Protein AF-A0A940ZEB7-F1 (afdb_monomer)

Nearest PDB structures (foldseek):
  6ais-assembly1_O  TM=2.268E-01  e=2.638E-02  Borreliella burgdorferi
  6ics-assembly1_O  TM=2.285E-01  e=4.181E-02  Borreliella burgdorferi
  6kwu-assembly1_O  TM=2.062E-01  e=1.911E-02  Borreliella burgdorferi B31
  6j48-assembly1_O  TM=2.256E-01  e=5.027E-02  Borreliella burgdorferi B31
  2oy8-assembly1_A  TM=2.182E-01  e=1.051E-01  Borreliella burgdorferi

Foldseek 3Di:
DDQWDQDADPVDPPQRFQWIDHPQWTWTADSVRDIWIDGPPAWTWDAPPPQFRIKIHHNPPQWIWTHHPQKIKIDGNPPAWIFIDTPQKTWIGGPPAKIWIDHPQAKTWIAGRPPAWIWMWGNSVDPWIWTWTGGPPAWTWIDTPFKTWIDGSPPAWIWIAGRVFGKIKTHHGPPQFIWMDGDQWIWGHHPPAKIWIGDDQWIWMAGRPPQWIKIWHDDPQKIWIWIDGHPQWIWIKIAGNVVRFIWIWTDDPQAKTWTQGRLRKIKIFGGNHDSDDDPVCCVPPRLVVTQWIWIAGSQGWIWIAGRSNCWIWTDHPFKTWTDNHQAWIWIDGPFKTWIDGNNFQWIWMGGNFKIWIGHPNDPDTDMDTDDPPPDPDPPDDDDPDPDDDD

Sequence (390 aa):
MPLYSTRRDLTKPEMEKKERTFFLAIWGETDQGEKYGGVFPFYGHLKKRFGKDEMSFVLWPLYSRSREGENQTTTLLWPIFSLTSGGGKEGWKVWPLAGHETKENDYDKTFYLWPIFHFEKRYLYTDDPTTIRMVIPFYVSMTSSRREHKGVLWPFFTYTHDEDDPYTQWDVPWPFVQWAKGKDKSILRVFPFYGRKYWEGRDQGYILWPIYSYTRYGDNDHRKEDNRYLIFSKDETDEWKNRDQKERRLRVWPLFYYRAEKEGSVYAYWPCLIPFDYDGFERNWVPLLSLYEYRRNPQGASESKFLWGFYTRRQSSRRELYELSFLMTYYKAEEVSYFGLLKGLFEYRTGKEQCALRFLYSPWPIQWDCADEGKEAVAEPVKIMVHNDP

Radius of gyration: 35.35 Å; Cα contacts (8 Å, |Δi|>4): 928; chains: 1; bounding box: 72×66×96 Å

Secondary structure (DSSP, 8-state):
--SEE----TT-TT-----EEETTEEEEE-TTS-EEEEETTTEEEEEEETTEEEEEEETTTTEEEEEETTEEEEEETTTTEEEEEETTEEEEEETTTEEEEEETTTEEEEEETTTTEEEEEE-TTSSSPEEEEEETTTEEEEE-SSEEEEEETTTTEEEEEETTTTEEEEESSTTTEEEEEESSEEEEEETTTEEEEEETTEEEEEETTTTEEEEEEE-SSEEEEEEEETTTEEEEEEEEGGGTEEEEEEEETTTEEEEE-TTS-EEEEE--------HHHHHHHHHHH-SEEEEE-TTS-EEEEETTTTEEEEE-SSEEEEEETTTEEEEEETTEEEEEETTTTEEEEE-SSEEEEEETT-SS-EEEEPPP-------PPP--------

pLDDT: mean 87.86, std 16.12, range [31.42, 98.06]

Mean predicted aligned error: 11.72 Å

Structure (mmCIF, N/CA/C/O backbone):
data_AF-A0A940ZEB7-F1
#
_entry.id   AF-A0A940ZEB7-F1
#
loop_
_atom_site.group_PDB
_atom_site.id
_atom_site.type_symbol
_atom_site.label_atom_id
_atom_site.label_alt_id
_atom_site.label_comp_id
_atom_site.label_asym_id
_atom_site.label_entity_id
_atom_site.label_seq_id
_atom_site.pdbx_PDB_ins_code
_atom_site.Cartn_x
_atom_site.Cartn_y
_atom_site.Cartn_z
_atom_site.occupancy
_atom_site.B_iso_or_equiv
_atom_site.auth_seq_id
_atom_site.auth_comp_id
_atom_site.auth_asym_id
_atom_site.auth_atom_id
_atom_site.pdbx_PDB_model_num
ATOM 1 N N . MET A 1 1 ? 3.546 23.445 -5.724 1.00 37.59 1 MET A N 1
ATOM 2 C CA . MET A 1 1 ? 4.855 23.813 -5.139 1.00 37.59 1 MET A CA 1
ATOM 3 C C . MET A 1 1 ? 4.589 24.675 -3.915 1.00 37.59 1 MET A C 1
ATOM 5 O O . MET A 1 1 ? 3.782 25.587 -4.045 1.00 37.59 1 MET A O 1
ATOM 9 N N . PRO A 1 2 ? 5.168 24.384 -2.740 1.00 35.59 2 PRO A N 1
ATOM 10 C CA . PRO A 1 2 ? 5.062 25.288 -1.594 1.00 35.59 2 PRO A CA 1
ATOM 11 C C . PRO A 1 2 ? 5.758 26.629 -1.904 1.00 35.59 2 PRO A C 1
ATOM 13 O O . PRO A 1 2 ? 6.758 26.645 -2.619 1.00 35.59 2 PRO A O 1
ATOM 16 N N . LEU A 1 3 ? 5.228 27.742 -1.378 1.00 44.81 3 LEU A N 1
ATOM 17 C CA . LEU A 1 3 ? 5.751 29.109 -1.590 1.00 44.81 3 LEU A CA 1
ATOM 18 C C . LEU A 1 3 ? 7.188 29.306 -1.076 1.00 44.81 3 LEU A C 1
ATOM 20 O O . LEU A 1 3 ? 7.912 30.179 -1.551 1.00 44.81 3 LEU A O 1
ATOM 24 N N . TYR A 1 4 ? 7.597 28.480 -0.121 1.00 38.81 4 TYR A N 1
ATOM 25 C CA . TYR A 1 4 ? 8.934 28.432 0.437 1.00 38.81 4 TYR A CA 1
ATOM 26 C C . TYR A 1 4 ? 9.173 27.006 0.926 1.00 38.81 4 TYR A C 1
ATOM 28 O O . TYR A 1 4 ? 8.332 26.440 1.627 1.00 38.81 4 TYR A O 1
ATOM 36 N N . SER A 1 5 ? 10.293 26.403 0.541 1.00 46.09 5 SER A N 1
ATOM 37 C CA . SER A 1 5 ? 10.702 25.107 1.080 1.00 46.09 5 SER A CA 1
ATOM 38 C C . SER A 1 5 ? 12.172 25.129 1.438 1.00 46.09 5 SER A C 1
ATOM 40 O O . SER A 1 5 ? 13.011 25.455 0.594 1.00 46.09 5 SER A O 1
ATOM 42 N N . THR A 1 6 ? 12.464 24.714 2.662 1.00 47.69 6 THR A N 1
ATOM 43 C CA . THR A 1 6 ? 13.801 24.367 3.128 1.00 47.69 6 THR A CA 1
ATOM 44 C C . THR A 1 6 ? 13.844 22.861 3.341 1.00 47.69 6 THR A C 1
ATOM 46 O O . THR A 1 6 ? 12.987 22.293 4.018 1.00 47.69 6 THR A O 1
ATOM 49 N N . ARG A 1 7 ? 14.816 22.183 2.729 1.00 49.44 7 ARG A N 1
ATOM 50 C CA . ARG A 1 7 ? 15.033 20.752 2.950 1.00 49.44 7 ARG A CA 1
ATOM 51 C C . ARG A 1 7 ? 16.131 20.607 3.997 1.00 49.44 7 ARG A C 1
ATOM 53 O O . ARG A 1 7 ? 17.293 20.851 3.702 1.00 49.44 7 ARG A O 1
ATOM 60 N N . ARG A 1 8 ? 15.755 20.249 5.227 1.00 44.78 8 ARG A N 1
ATOM 61 C CA . ARG A 1 8 ? 16.706 19.832 6.266 1.00 44.78 8 ARG A CA 1
ATOM 62 C C . ARG A 1 8 ? 16.770 18.313 6.288 1.00 44.78 8 ARG A C 1
ATOM 64 O O . ARG A 1 8 ? 15.735 17.659 6.388 1.00 44.78 8 ARG A O 1
ATOM 71 N N . ASP A 1 9 ? 17.975 17.771 6.176 1.00 44.62 9 ASP A N 1
ATOM 72 C CA . ASP A 1 9 ? 18.215 16.347 6.371 1.00 44.62 9 ASP A CA 1
ATOM 73 C C . ASP A 1 9 ? 18.317 16.075 7.878 1.00 44.62 9 ASP A C 1
ATOM 75 O O . ASP A 1 9 ? 19.251 16.518 8.541 1.00 44.62 9 ASP A O 1
ATOM 79 N N . LEU A 1 10 ? 17.310 15.406 8.444 1.00 44.94 10 LEU A N 1
ATOM 80 C CA . LEU A 1 10 ? 17.213 15.155 9.888 1.00 44.94 10 LEU A CA 1
ATOM 81 C C . LEU A 1 10 ? 18.158 14.038 10.366 1.00 44.94 10 LEU A C 1
ATOM 83 O O . LEU A 1 10 ? 18.280 13.826 11.568 1.00 44.94 10 LEU A O 1
ATOM 87 N N . THR A 1 11 ? 18.823 13.323 9.449 1.00 46.34 11 THR A N 1
ATOM 88 C CA . THR A 1 11 ? 19.727 12.208 9.787 1.00 46.34 11 THR A CA 1
ATOM 89 C C . THR A 1 11 ? 21.184 12.625 9.993 1.00 46.34 11 THR A C 1
ATOM 91 O O . THR A 1 11 ? 21.963 11.855 10.551 1.00 46.34 11 THR A O 1
ATOM 94 N N . LYS A 1 12 ? 21.562 13.846 9.593 1.00 44.53 12 LYS A N 1
ATOM 95 C CA . LYS A 1 12 ? 22.913 14.398 9.775 1.00 44.53 12 LYS A CA 1
ATOM 96 C C . LYS A 1 12 ? 22.834 15.833 10.310 1.00 44.53 12 LYS A C 1
ATOM 98 O O . LYS A 1 12 ? 22.824 16.767 9.510 1.00 44.53 12 LYS A O 1
ATOM 103 N N . PRO A 1 13 ? 22.796 16.037 11.640 1.00 45.41 13 PRO A N 1
ATOM 104 C CA . PRO A 1 13 ? 22.640 17.369 12.232 1.00 45.41 13 PRO A CA 1
ATOM 105 C C . PRO A 1 13 ? 23.786 18.341 11.895 1.00 45.41 13 PRO A C 1
ATOM 107 O O . PRO A 1 13 ? 23.587 19.549 11.973 1.00 45.41 13 PRO A O 1
ATOM 110 N N . GLU A 1 14 ? 24.954 17.840 11.476 1.00 43.00 14 GLU A N 1
ATOM 111 C CA . GLU A 1 14 ? 26.122 18.662 11.116 1.00 43.00 14 GLU A CA 1
ATOM 112 C C . GLU A 1 14 ? 26.172 19.098 9.639 1.00 43.00 14 GLU A C 1
ATOM 114 O O . GLU A 1 14 ? 26.922 20.010 9.300 1.00 43.00 14 GLU A O 1
ATOM 119 N N . MET A 1 15 ? 25.360 18.512 8.747 1.00 44.66 15 MET A N 1
ATOM 120 C CA . MET A 1 15 ? 25.279 18.930 7.339 1.00 44.66 15 MET A CA 1
ATOM 121 C C . MET A 1 15 ? 23.963 19.660 7.082 1.00 44.66 15 MET A C 1
ATOM 123 O O . MET A 1 15 ? 23.007 19.114 6.528 1.00 44.66 15 MET A O 1
ATOM 127 N N . GLU A 1 16 ? 23.899 20.925 7.493 1.00 45.38 16 GLU A N 1
ATOM 128 C CA . GLU A 1 16 ? 22.765 21.781 7.160 1.00 45.38 16 GLU A CA 1
ATOM 129 C C . GLU A 1 16 ? 22.778 22.084 5.649 1.00 45.38 16 GLU A C 1
ATOM 131 O O . GLU A 1 16 ? 23.424 23.027 5.193 1.00 45.38 16 GLU A O 1
ATOM 136 N N . LYS A 1 17 ? 22.053 21.291 4.847 1.00 53.91 17 LYS A N 1
ATOM 137 C CA . LYS A 1 17 ? 21.787 21.623 3.439 1.00 53.91 17 LYS A CA 1
ATOM 138 C C . LYS A 1 17 ? 21.017 22.939 3.376 1.00 53.91 17 LYS A C 1
ATOM 140 O O . LYS A 1 17 ? 19.816 22.998 3.644 1.00 53.91 17 LYS A O 1
ATOM 145 N N . LYS A 1 18 ? 21.709 24.024 3.024 1.00 61.72 18 LYS A N 1
ATOM 146 C CA . LYS A 1 18 ? 21.129 25.367 2.866 1.00 61.72 18 LYS A CA 1
ATOM 147 C C . LYS A 1 18 ? 20.412 25.481 1.526 1.00 61.72 18 LYS A C 1
ATOM 149 O O . LYS A 1 18 ? 20.761 26.301 0.687 1.00 61.72 18 LYS A O 1
ATOM 154 N N . GLU A 1 19 ? 19.401 24.650 1.317 1.00 67.94 19 GLU A N 1
ATOM 155 C CA . GLU A 1 19 ? 18.540 24.724 0.142 1.00 67.94 19 GLU A CA 1
ATOM 156 C C . GLU A 1 19 ? 17.410 25.716 0.404 1.00 67.94 19 GLU A C 1
ATOM 158 O O . GLU A 1 19 ? 16.629 25.551 1.347 1.00 67.94 19 GLU A O 1
ATOM 163 N N . ARG A 1 20 ? 17.304 26.751 -0.432 1.00 75.94 20 ARG A N 1
ATOM 164 C CA . ARG A 1 20 ? 16.206 27.714 -0.369 1.00 75.94 20 ARG A CA 1
ATOM 165 C C . ARG A 1 20 ? 15.617 27.880 -1.758 1.00 75.94 20 ARG A C 1
ATOM 167 O O . ARG A 1 20 ? 16.301 28.194 -2.728 1.00 75.94 20 ARG A O 1
ATOM 174 N N . THR A 1 21 ? 14.323 27.619 -1.860 1.00 73.50 21 THR A N 1
ATOM 175 C CA . THR A 1 21 ? 13.543 27.946 -3.053 1.00 73.50 21 THR A CA 1
ATOM 176 C C . THR A 1 21 ? 12.490 28.955 -2.633 1.00 73.50 21 THR A C 1
ATOM 178 O O . THR A 1 21 ? 11.729 28.694 -1.700 1.00 73.50 21 THR A O 1
ATOM 181 N N . PHE A 1 22 ? 12.469 30.102 -3.301 1.00 76.44 22 PHE A N 1
ATOM 182 C CA . PHE A 1 22 ? 11.430 31.109 -3.151 1.00 76.44 22 PHE A CA 1
ATOM 183 C C . PHE A 1 22 ? 10.878 31.415 -4.537 1.00 76.44 22 PHE A C 1
ATOM 185 O O . PHE A 1 22 ? 11.563 31.996 -5.380 1.00 76.44 22 PHE A O 1
ATOM 192 N N . PHE A 1 23 ? 9.640 30.989 -4.781 1.00 82.38 23 PHE A N 1
ATOM 193 C CA . PHE A 1 23 ? 9.015 31.079 -6.098 1.00 82.38 23 PHE A CA 1
ATOM 194 C C . PHE A 1 23 ? 9.884 30.418 -7.193 1.00 82.38 23 PHE A C 1
ATOM 196 O O . PHE A 1 23 ? 10.224 29.240 -7.083 1.00 82.38 23 PHE A O 1
ATOM 203 N N . LEU A 1 24 ? 10.247 31.164 -8.240 1.00 85.44 24 LEU A N 1
ATOM 204 C CA . LEU A 1 24 ? 11.110 30.717 -9.337 1.00 85.44 24 LEU A CA 1
ATOM 205 C C . LEU A 1 24 ? 12.607 30.944 -9.068 1.00 85.44 24 LEU A C 1
ATOM 207 O O . LEU A 1 24 ? 13.443 30.501 -9.856 1.00 85.44 24 LEU A O 1
ATOM 211 N N . ALA A 1 25 ? 12.949 31.620 -7.968 1.00 87.94 25 ALA A N 1
ATOM 212 C CA . ALA A 1 25 ? 14.322 31.815 -7.541 1.00 87.94 25 ALA A CA 1
ATOM 213 C C . ALA A 1 25 ? 14.777 30.632 -6.678 1.00 87.94 25 ALA A C 1
ATOM 215 O O . ALA A 1 25 ? 14.143 30.244 -5.693 1.00 87.94 25 ALA A O 1
ATOM 216 N N . ILE A 1 26 ? 15.898 30.047 -7.071 1.00 86.88 26 ILE A N 1
ATOM 217 C CA . ILE A 1 26 ? 16.504 28.879 -6.448 1.00 86.88 26 ILE A CA 1
ATOM 218 C C . ILE A 1 26 ? 17.922 29.266 -6.067 1.00 86.88 26 ILE A C 1
ATOM 220 O O . ILE A 1 26 ? 18.656 29.787 -6.902 1.00 86.88 26 ILE A O 1
ATOM 224 N N . TRP A 1 27 ? 18.336 28.972 -4.842 1.00 87.38 27 TRP A N 1
ATOM 225 C CA . TRP A 1 27 ? 19.735 29.072 -4.450 1.00 87.38 27 TRP A CA 1
ATOM 226 C C . TRP A 1 27 ? 20.060 28.073 -3.349 1.00 87.38 27 TRP A C 1
ATOM 228 O O . TRP A 1 27 ? 19.198 27.650 -2.573 1.00 87.38 27 TRP A O 1
ATOM 238 N N . GLY A 1 28 ? 21.323 27.685 -3.285 1.00 85.31 28 GLY A N 1
ATOM 239 C CA . GLY A 1 28 ? 21.793 26.809 -2.235 1.00 85.31 28 GLY A CA 1
ATOM 240 C C . GLY A 1 28 ? 23.283 26.565 -2.290 1.00 85.31 28 GLY A C 1
ATOM 241 O O . GLY A 1 28 ? 24.013 27.175 -3.071 1.00 85.31 28 GLY A O 1
ATOM 242 N N . GLU A 1 29 ? 23.715 25.671 -1.418 1.00 84.62 29 GLU A N 1
ATOM 243 C CA . GLU A 1 29 ? 25.106 25.294 -1.232 1.00 84.62 29 GLU A CA 1
ATOM 244 C C . GLU A 1 29 ? 25.179 23.768 -1.191 1.00 84.62 29 GLU A C 1
ATOM 246 O O . GLU A 1 29 ? 24.314 23.120 -0.595 1.00 84.62 29 GLU A O 1
ATOM 251 N N . THR A 1 30 ? 26.150 23.187 -1.891 1.00 80.00 30 THR A N 1
ATOM 252 C CA . THR A 1 30 ? 26.394 21.741 -1.838 1.00 80.00 30 THR A CA 1
ATOM 253 C C . THR A 1 30 ? 27.122 21.360 -0.548 1.00 80.00 30 THR A C 1
ATOM 255 O O . THR A 1 30 ? 27.709 22.208 0.117 1.00 80.00 30 THR A O 1
ATOM 258 N N . ASP A 1 31 ? 27.177 20.062 -0.238 1.00 77.12 31 ASP A N 1
ATOM 259 C CA . ASP A 1 31 ? 27.932 19.535 0.914 1.00 77.12 31 ASP A CA 1
ATOM 260 C C . ASP A 1 31 ? 29.446 19.860 0.861 1.00 77.12 31 ASP A C 1
ATOM 262 O O . ASP A 1 31 ? 30.141 19.747 1.863 1.00 77.12 31 ASP A O 1
ATOM 266 N N . GLN A 1 32 ? 29.965 20.268 -0.305 1.00 76.19 32 GLN A N 1
ATOM 267 C CA . GLN A 1 32 ? 31.357 20.697 -0.513 1.00 76.19 32 GLN A CA 1
ATOM 268 C C . GLN A 1 32 ? 31.530 22.228 -0.452 1.00 76.19 32 GLN A C 1
ATOM 270 O O . GLN A 1 32 ? 32.593 22.740 -0.789 1.00 76.19 32 GLN A O 1
ATOM 275 N N . GLY A 1 33 ? 30.493 22.973 -0.055 1.00 78.44 33 GLY A N 1
ATOM 276 C CA . GLY A 1 33 ? 30.528 24.435 0.062 1.00 78.44 33 GLY A CA 1
ATOM 277 C C . GLY A 1 33 ? 30.313 25.190 -1.255 1.00 78.44 33 GLY A C 1
ATOM 278 O O . GLY A 1 33 ? 30.439 26.414 -1.317 1.00 78.44 33 GLY A O 1
ATOM 279 N N . GLU A 1 34 ? 29.990 24.489 -2.346 1.00 82.56 34 GLU A N 1
ATOM 280 C CA . GLU A 1 34 ? 29.805 25.136 -3.644 1.00 82.56 34 GLU A CA 1
ATOM 281 C C . GLU A 1 34 ? 28.419 25.767 -3.752 1.00 82.56 34 GLU A C 1
ATOM 283 O O . GLU A 1 34 ? 27.396 25.076 -3.707 1.00 82.56 34 GLU A O 1
ATOM 288 N N . LYS A 1 35 ? 28.384 27.084 -3.957 1.00 86.75 35 LYS A N 1
ATOM 289 C CA . LYS A 1 35 ? 27.140 27.830 -4.147 1.00 86.75 35 LYS A CA 1
ATOM 290 C C . LYS A 1 35 ? 26.591 27.634 -5.556 1.00 86.75 35 LYS A C 1
ATOM 292 O O . LYS A 1 35 ? 27.332 27.608 -6.536 1.00 86.75 35 LYS A O 1
ATOM 297 N N . TYR A 1 36 ? 25.275 27.541 -5.655 1.00 89.69 36 TYR A N 1
ATOM 298 C CA . TYR A 1 36 ? 24.553 27.440 -6.915 1.00 89.69 36 TYR A CA 1
ATOM 299 C C . TYR A 1 36 ? 23.243 28.231 -6.828 1.00 89.69 36 TYR A C 1
ATOM 301 O O . TYR A 1 36 ? 22.749 28.522 -5.736 1.00 89.69 36 TYR A O 1
ATOM 309 N N . GLY A 1 37 ? 22.660 28.587 -7.970 1.00 91.88 37 GLY A N 1
ATOM 310 C CA . GLY A 1 37 ? 21.394 29.304 -7.995 1.00 91.88 37 GLY A CA 1
ATOM 311 C C . GLY A 1 37 ? 20.928 29.728 -9.382 1.00 91.88 37 GLY A C 1
ATOM 312 O O . GLY A 1 37 ? 21.612 29.535 -10.386 1.00 91.88 37 GLY A O 1
ATOM 313 N N . GLY A 1 38 ? 19.724 30.281 -9.437 1.00 91.81 38 GLY A N 1
ATOM 314 C CA . GLY A 1 38 ? 19.068 30.690 -10.669 1.00 91.81 38 GLY A CA 1
ATOM 315 C C . GLY A 1 38 ? 17.686 31.282 -10.445 1.00 91.81 38 GLY A C 1
ATOM 316 O O . GLY A 1 38 ? 17.101 31.139 -9.375 1.00 91.81 38 GLY A O 1
ATOM 317 N N . VAL A 1 39 ? 17.156 31.909 -11.487 1.00 93.62 39 VAL A N 1
ATOM 318 C CA . VAL A 1 39 ? 15.780 32.388 -11.597 1.00 93.62 39 VAL A CA 1
ATOM 319 C C . VAL A 1 39 ? 15.157 31.738 -12.827 1.00 93.62 39 VAL A C 1
ATOM 321 O O . VAL A 1 39 ? 15.485 32.064 -13.969 1.00 93.62 39 VAL A O 1
ATOM 324 N N . PHE A 1 40 ? 14.260 30.787 -12.597 1.00 90.81 40 PHE A N 1
ATOM 325 C CA . PHE A 1 40 ? 13.521 30.127 -13.665 1.00 90.81 40 PHE A CA 1
ATOM 326 C C . PHE A 1 40 ? 12.517 31.101 -14.319 1.00 90.81 40 PHE A C 1
ATOM 328 O O . PHE A 1 40 ? 11.919 31.907 -13.609 1.00 90.81 40 PHE A O 1
ATOM 335 N N . PRO A 1 41 ? 12.291 31.056 -15.646 1.00 92.00 41 PRO A N 1
ATOM 336 C CA . PRO A 1 41 ? 12.965 30.229 -16.651 1.00 92.00 41 PRO A CA 1
ATOM 337 C C . PRO A 1 41 ? 14.226 30.874 -17.260 1.00 92.00 41 PRO A C 1
ATOM 339 O O . PRO A 1 41 ? 14.849 30.279 -18.132 1.00 92.00 41 PRO A O 1
ATOM 342 N N . PHE A 1 42 ? 14.622 32.077 -16.841 1.00 94.75 42 PHE A N 1
ATOM 343 C CA . PHE A 1 42 ? 15.639 32.874 -17.539 1.00 94.75 42 PHE A CA 1
ATOM 344 C C . PHE A 1 42 ? 17.050 32.302 -17.459 1.00 94.75 42 PHE A C 1
ATOM 346 O O . PHE A 1 42 ? 17.731 32.198 -18.476 1.00 94.75 42 PHE A O 1
ATOM 353 N N . TYR A 1 43 ? 17.500 31.943 -16.261 1.00 94.50 43 TYR A N 1
ATOM 354 C CA . TYR A 1 43 ? 18.839 31.412 -16.055 1.00 94.50 43 TYR A CA 1
ATOM 355 C C . TYR A 1 43 ? 18.893 30.601 -14.777 1.00 94.50 43 TYR A C 1
ATOM 357 O O . TYR A 1 43 ? 18.346 31.006 -13.754 1.00 94.50 43 TYR A O 1
ATOM 365 N N . GLY A 1 44 ? 19.628 29.504 -14.783 1.00 92.88 44 GLY A N 1
ATOM 366 C CA . GLY A 1 44 ? 20.009 28.878 -13.534 1.00 92.88 44 GLY A CA 1
ATOM 367 C C . GLY A 1 44 ? 21.164 27.935 -13.710 1.00 92.88 44 GLY A C 1
ATOM 368 O O . GLY A 1 44 ? 21.267 27.270 -14.732 1.00 92.88 44 GLY A O 1
ATOM 369 N N . HIS A 1 45 ? 22.011 27.881 -12.693 1.00 93.94 45 HIS A N 1
ATOM 370 C CA . HIS A 1 45 ? 23.078 26.914 -12.552 1.00 93.94 45 HIS A CA 1
ATOM 371 C C . HIS A 1 45 ? 22.852 26.179 -11.237 1.00 93.94 45 HIS A C 1
ATOM 373 O O . HIS A 1 45 ? 22.997 26.750 -10.160 1.00 93.94 45 HIS A O 1
ATOM 379 N N . LEU A 1 46 ? 22.456 24.918 -11.322 1.00 90.38 46 LEU A N 1
ATOM 380 C CA . LEU A 1 46 ? 22.094 24.063 -10.202 1.00 90.38 46 LEU A CA 1
ATOM 381 C C . LEU A 1 46 ? 23.139 22.959 -10.065 1.00 90.38 46 LEU A C 1
ATOM 383 O O . LEU A 1 46 ? 23.588 22.414 -11.070 1.00 90.38 46 LEU A O 1
ATOM 387 N N . LYS A 1 47 ? 23.511 22.620 -8.831 1.00 88.88 47 LYS A N 1
ATOM 388 C CA . LYS A 1 47 ? 24.446 21.528 -8.540 1.00 88.88 47 LYS A CA 1
ATOM 389 C C . LYS A 1 47 ? 23.773 20.457 -7.688 1.00 88.88 47 LYS A C 1
ATOM 391 O O . LYS A 1 47 ? 22.950 20.791 -6.836 1.00 88.88 47 LYS A O 1
ATOM 396 N N . LYS A 1 48 ? 24.119 19.187 -7.924 1.00 85.25 48 LYS A N 1
ATOM 397 C CA . LYS A 1 48 ? 23.613 18.004 -7.198 1.00 85.25 48 LYS A CA 1
ATOM 398 C C . LYS A 1 48 ? 22.081 17.980 -7.076 1.00 85.25 48 LYS A C 1
ATOM 400 O O . LYS A 1 48 ? 21.529 17.710 -6.009 1.00 85.25 48 LYS A O 1
ATOM 405 N N . ARG A 1 49 ? 21.374 18.288 -8.171 1.00 79.38 49 ARG A N 1
ATOM 406 C CA . ARG A 1 49 ? 19.902 18.383 -8.207 1.00 79.38 49 ARG A CA 1
ATOM 407 C C . ARG A 1 49 ? 19.328 17.560 -9.351 1.00 79.38 49 ARG A C 1
ATOM 409 O O . ARG A 1 49 ? 19.959 17.411 -10.388 1.00 79.38 49 ARG A O 1
ATOM 416 N N . PHE A 1 50 ? 18.118 17.030 -9.158 1.00 79.50 50 PHE A N 1
ATOM 417 C CA . PHE A 1 50 ? 17.416 16.196 -10.147 1.00 79.50 50 PHE A CA 1
ATOM 418 C C . PHE A 1 50 ? 18.223 14.968 -10.612 1.00 79.50 50 PHE A C 1
ATOM 420 O O . PHE A 1 50 ? 18.085 14.528 -11.749 1.00 79.50 50 PHE A O 1
ATOM 427 N N . GLY A 1 51 ? 19.083 14.434 -9.736 1.00 78.75 51 GLY A N 1
ATOM 428 C CA . GLY A 1 51 ? 19.974 13.317 -10.061 1.00 78.75 51 GLY A CA 1
ATOM 429 C C . GLY A 1 51 ? 21.143 13.685 -10.983 1.00 78.75 51 GLY A C 1
ATOM 430 O O . GLY A 1 51 ? 21.765 12.789 -11.534 1.00 78.75 51 GLY A O 1
ATOM 431 N N . LYS A 1 52 ? 21.429 14.979 -11.179 1.00 86.38 52 LYS A N 1
ATOM 432 C CA . LYS A 1 52 ? 22.550 15.484 -11.983 1.00 86.38 52 LYS A CA 1
ATOM 433 C C . LYS A 1 52 ? 23.579 16.179 -11.101 1.00 86.38 52 LYS A C 1
ATOM 435 O O . LYS A 1 52 ? 23.211 16.845 -10.129 1.00 86.38 52 LYS A O 1
ATOM 440 N N . ASP A 1 53 ? 24.848 16.076 -11.479 1.00 90.06 53 ASP A N 1
ATOM 441 C CA . ASP A 1 53 ? 25.945 16.761 -10.791 1.00 90.06 53 ASP A CA 1
ATOM 442 C C . ASP A 1 53 ? 25.873 18.261 -11.032 1.00 90.06 53 ASP A C 1
ATOM 444 O O . ASP A 1 53 ? 25.965 19.054 -10.095 1.00 90.06 53 ASP A O 1
ATOM 448 N N . GLU A 1 54 ? 25.634 18.646 -12.284 1.00 92.81 54 GLU A N 1
ATOM 449 C CA . GLU A 1 54 ? 25.432 20.030 -12.690 1.00 92.81 54 GLU A CA 1
ATOM 450 C C . GLU A 1 54 ? 24.293 20.114 -13.699 1.00 92.81 54 GLU A C 1
ATOM 452 O O . GLU A 1 54 ? 24.148 19.268 -14.581 1.00 92.81 54 GLU A O 1
ATOM 457 N N . MET A 1 55 ? 23.470 21.147 -13.581 1.00 92.44 55 MET A N 1
ATOM 458 C CA . MET A 1 55 ? 22.436 21.460 -14.551 1.00 92.44 55 MET A CA 1
ATOM 459 C C . MET A 1 55 ? 22.356 22.965 -14.728 1.00 92.44 55 MET A C 1
ATOM 461 O O . MET A 1 55 ? 22.113 23.700 -13.774 1.00 92.44 55 MET A O 1
ATOM 465 N N . SER A 1 56 ? 22.530 23.423 -15.956 1.00 94.50 56 SER A N 1
ATOM 466 C CA . SER A 1 56 ? 22.400 24.821 -16.327 1.00 94.50 56 SER A CA 1
ATOM 467 C C . SER A 1 56 ? 21.290 24.998 -17.351 1.00 94.50 56 SER A C 1
ATOM 469 O O . SER A 1 56 ? 21.096 24.150 -18.216 1.00 94.50 56 SER A O 1
ATOM 471 N N . PHE A 1 57 ? 20.560 26.101 -17.287 1.00 95.06 57 PHE A N 1
ATOM 472 C CA . PHE A 1 57 ? 19.591 26.466 -18.317 1.00 95.06 57 PHE A CA 1
ATOM 473 C C . PHE A 1 57 ? 19.653 27.958 -18.607 1.00 95.06 57 PHE A C 1
ATOM 475 O O . PHE A 1 57 ? 19.989 28.756 -17.731 1.00 95.06 57 PHE A O 1
ATOM 482 N N . VAL A 1 58 ? 19.322 28.313 -19.845 1.00 95.50 58 VAL A N 1
ATOM 483 C CA . VAL A 1 58 ? 19.209 29.691 -20.324 1.00 95.50 58 VAL A CA 1
ATOM 484 C C . VAL A 1 58 ? 17.916 29.778 -21.121 1.00 95.50 58 VAL A C 1
ATOM 486 O O . VAL A 1 58 ? 17.722 29.008 -22.060 1.00 95.50 58 VAL A O 1
ATOM 489 N N . LEU A 1 59 ? 17.034 30.697 -20.730 1.00 94.81 59 LEU A N 1
ATOM 490 C CA . LEU A 1 59 ? 15.721 30.915 -21.338 1.00 94.81 59 LEU A CA 1
ATOM 491 C C . LEU A 1 59 ? 14.965 29.601 -21.553 1.00 94.81 59 LEU A C 1
ATOM 493 O O . LEU A 1 59 ? 14.592 29.262 -22.671 1.00 94.81 59 LEU A O 1
ATOM 497 N N . TRP A 1 60 ? 14.779 28.822 -20.493 1.00 92.00 60 TRP A N 1
ATOM 498 C CA . TRP A 1 60 ? 14.066 27.554 -20.575 1.00 92.00 60 TRP A CA 1
ATOM 499 C C . TRP A 1 60 ? 12.691 27.751 -21.254 1.00 92.00 60 TRP A C 1
ATOM 501 O O . TRP A 1 60 ? 11.974 28.686 -20.889 1.00 92.00 60 TRP A O 1
ATOM 511 N N . PRO A 1 61 ? 12.299 26.910 -22.234 1.00 93.12 61 PRO A N 1
ATOM 512 C CA . PRO A 1 61 ? 12.906 25.633 -22.636 1.00 93.12 61 PRO A CA 1
ATOM 513 C C . PRO A 1 61 ? 13.953 25.720 -23.764 1.00 93.12 61 PRO A C 1
ATOM 515 O O . PRO A 1 61 ? 14.336 24.685 -24.303 1.00 93.12 61 PRO A O 1
ATOM 518 N N . LEU A 1 62 ? 14.419 26.910 -24.154 1.00 95.12 62 LEU A N 1
ATOM 519 C CA . LEU A 1 62 ? 15.266 27.092 -25.340 1.00 95.12 62 LEU A CA 1
ATOM 520 C C . LEU A 1 62 ? 16.615 26.378 -25.235 1.00 95.12 62 LEU A C 1
ATOM 522 O O . LEU A 1 62 ? 17.014 25.714 -26.190 1.00 95.12 62 LEU A O 1
ATOM 526 N N . TYR A 1 63 ? 17.296 26.487 -24.093 1.00 95.88 63 TYR A N 1
ATOM 527 C CA . TYR A 1 63 ? 18.594 25.858 -23.875 1.00 95.88 63 TYR A CA 1
ATOM 528 C C . TYR A 1 63 ? 18.724 25.301 -22.458 1.00 95.88 63 TYR A C 1
ATOM 530 O O . TYR A 1 63 ? 18.456 25.978 -21.461 1.00 95.88 63 TYR A O 1
ATOM 538 N N . SER A 1 64 ? 19.224 24.074 -22.362 1.00 95.44 64 SER A N 1
ATOM 539 C CA . SER A 1 64 ? 19.700 23.514 -21.100 1.00 95.44 64 SER A CA 1
ATOM 540 C C . SER A 1 64 ? 20.871 22.570 -21.314 1.00 95.44 64 SER A C 1
ATOM 542 O O . SER A 1 64 ? 20.942 21.879 -22.327 1.00 95.44 64 SER A O 1
ATOM 544 N N . ARG A 1 65 ? 21.763 22.505 -20.334 1.00 95.81 65 ARG A N 1
ATOM 545 C CA . ARG A 1 65 ? 22.907 21.603 -20.282 1.00 95.81 65 ARG A CA 1
ATOM 546 C C . ARG A 1 65 ? 22.896 20.869 -18.950 1.00 95.81 65 ARG A C 1
ATOM 548 O O . ARG A 1 65 ? 22.682 21.489 -17.916 1.00 95.81 65 ARG A O 1
ATOM 555 N N . SER A 1 66 ? 23.149 19.571 -18.949 1.00 94.44 66 SER A N 1
ATOM 556 C CA . SER A 1 66 ? 23.284 18.780 -17.722 1.00 94.44 66 SER A CA 1
ATOM 557 C C . SER A 1 66 ? 24.520 17.896 -17.772 1.00 94.44 66 SER A C 1
ATOM 559 O O . SER A 1 66 ? 24.847 17.382 -18.841 1.00 94.44 66 SER A O 1
ATOM 561 N N . ARG A 1 67 ? 25.160 17.682 -16.622 1.00 94.38 67 ARG A N 1
ATOM 562 C CA . ARG A 1 67 ? 26.294 16.775 -16.436 1.00 94.38 67 ARG A CA 1
ATOM 563 C C . ARG A 1 67 ? 25.980 15.722 -15.375 1.00 94.38 67 ARG A C 1
ATOM 565 O O . ARG A 1 67 ? 25.395 16.041 -14.340 1.00 94.38 67 ARG A O 1
ATOM 572 N N . GLU A 1 68 ? 26.381 14.487 -15.641 1.00 91.38 68 GLU A N 1
ATOM 573 C CA . GLU A 1 68 ? 26.314 13.351 -14.718 1.00 91.38 68 GLU A CA 1
ATOM 574 C C . GLU A 1 68 ? 27.570 12.493 -14.910 1.00 91.38 68 GLU A C 1
ATOM 576 O O . GLU A 1 68 ? 27.737 11.856 -15.952 1.00 91.38 68 GLU A O 1
ATOM 581 N N . GLY A 1 69 ? 28.483 12.529 -13.940 1.00 89.56 69 GLY A N 1
ATOM 582 C CA . GLY A 1 69 ? 29.843 12.028 -14.093 1.00 89.56 69 GLY A CA 1
ATOM 583 C C . GLY A 1 69 ? 30.542 12.704 -15.274 1.00 89.56 69 GLY A C 1
ATOM 584 O O . GLY A 1 69 ? 30.598 13.932 -15.374 1.00 89.56 69 GLY A O 1
ATOM 585 N N . GLU A 1 70 ? 31.036 11.887 -16.198 1.00 90.81 70 GLU A N 1
ATOM 586 C CA . GLU A 1 70 ? 31.668 12.336 -17.443 1.00 90.81 70 GLU A CA 1
ATOM 587 C C . GLU A 1 70 ? 30.660 12.638 -18.565 1.00 90.81 70 GLU A C 1
ATOM 589 O O . GLU A 1 70 ? 31.018 13.245 -19.574 1.00 90.81 70 GLU A O 1
ATOM 594 N N . ASN A 1 71 ? 29.389 12.263 -18.393 1.00 92.25 71 ASN A N 1
ATOM 595 C CA . ASN A 1 71 ? 28.363 12.426 -19.418 1.00 92.25 71 ASN A CA 1
ATOM 596 C C . ASN A 1 71 ? 27.841 13.862 -19.426 1.00 92.25 71 ASN A C 1
ATOM 598 O O . ASN A 1 71 ? 27.398 14.382 -18.398 1.00 92.25 71 ASN A O 1
ATOM 602 N N . GLN A 1 72 ? 27.803 14.484 -20.599 1.00 94.62 72 GLN A N 1
ATOM 603 C CA . GLN A 1 72 ? 27.214 15.798 -20.818 1.00 94.62 72 GLN A CA 1
ATOM 604 C C . GLN A 1 72 ? 26.055 15.700 -21.803 1.00 94.62 72 GLN A C 1
ATOM 606 O O . GLN A 1 72 ? 26.203 15.159 -22.893 1.00 94.62 72 GLN A O 1
ATOM 611 N N . THR A 1 73 ? 24.913 16.283 -21.450 1.00 95.44 73 THR A N 1
ATOM 612 C CA . THR A 1 73 ? 23.741 16.377 -22.324 1.00 95.44 73 THR A CA 1
ATOM 613 C C . THR A 1 73 ? 23.390 17.837 -22.550 1.00 95.44 73 THR A C 1
ATOM 615 O O . THR A 1 73 ? 23.140 18.577 -21.600 1.00 95.44 73 THR A O 1
ATOM 618 N N . THR A 1 74 ? 23.331 18.248 -23.810 1.00 96.44 74 THR A N 1
ATOM 619 C CA . THR A 1 74 ? 22.823 19.550 -24.244 1.00 96.44 74 THR A CA 1
ATOM 620 C C . THR A 1 74 ? 21.443 19.352 -24.847 1.00 96.44 74 THR A C 1
ATOM 622 O O . THR A 1 74 ? 21.260 18.501 -25.707 1.00 96.44 74 THR A O 1
ATOM 625 N N . THR A 1 75 ? 20.459 20.124 -24.404 1.00 96.00 75 THR A N 1
ATOM 626 C CA . THR A 1 75 ? 19.091 20.100 -24.930 1.00 96.00 75 THR A CA 1
ATOM 627 C C . THR A 1 75 ? 18.738 21.471 -25.485 1.00 96.00 75 THR A C 1
ATOM 629 O O . THR A 1 75 ? 18.934 22.481 -24.806 1.00 96.00 75 THR A O 1
ATOM 632 N N . LEU A 1 76 ? 18.197 21.486 -26.700 1.00 95.94 76 LEU A N 1
ATOM 633 C CA . LEU A 1 76 ? 17.658 22.660 -27.371 1.00 95.94 76 LEU A CA 1
ATOM 634 C C . LEU A 1 76 ? 16.152 22.478 -27.545 1.00 95.94 76 LEU A C 1
ATOM 636 O O . LEU A 1 76 ? 15.706 21.413 -27.971 1.00 95.94 76 LEU A O 1
ATOM 640 N N . LEU A 1 77 ? 15.377 23.518 -27.229 1.00 94.88 77 LEU A N 1
ATOM 641 C CA . LEU A 1 77 ? 13.911 23.487 -27.294 1.00 94.88 77 LEU A CA 1
ATOM 642 C C . LEU A 1 77 ? 13.353 22.254 -26.578 1.00 94.88 77 LEU A C 1
ATOM 644 O O . LEU A 1 77 ? 12.745 21.385 -27.198 1.00 94.88 77 LEU A O 1
ATOM 648 N N . TRP A 1 78 ? 13.624 22.138 -25.279 1.00 91.06 78 TRP A N 1
ATOM 649 C CA . TRP A 1 78 ? 13.209 20.984 -24.488 1.00 91.06 78 TRP A CA 1
ATOM 650 C C . TRP A 1 78 ? 11.716 20.659 -24.737 1.00 91.06 78 TRP A C 1
ATOM 652 O O . TRP A 1 78 ? 10.891 21.570 -24.639 1.00 91.06 78 TRP A O 1
ATOM 662 N N . PRO A 1 79 ? 11.343 19.396 -25.048 1.00 90.94 79 PRO A N 1
ATOM 663 C CA . PRO A 1 79 ? 12.171 18.182 -25.091 1.00 90.94 79 PRO A CA 1
ATOM 664 C C . PRO A 1 79 ? 12.644 17.758 -26.503 1.00 90.94 79 PRO A C 1
ATOM 666 O O . PRO A 1 79 ? 13.094 16.620 -26.656 1.00 90.94 79 PRO A O 1
ATOM 669 N N . ILE A 1 80 ? 12.512 18.621 -27.519 1.00 95.88 80 ILE A N 1
ATOM 670 C CA . ILE A 1 80 ? 12.631 18.273 -28.944 1.00 95.88 80 ILE A CA 1
ATOM 671 C C . ILE A 1 80 ? 14.039 17.800 -29.298 1.00 95.88 80 ILE A C 1
ATOM 673 O O . ILE A 1 80 ?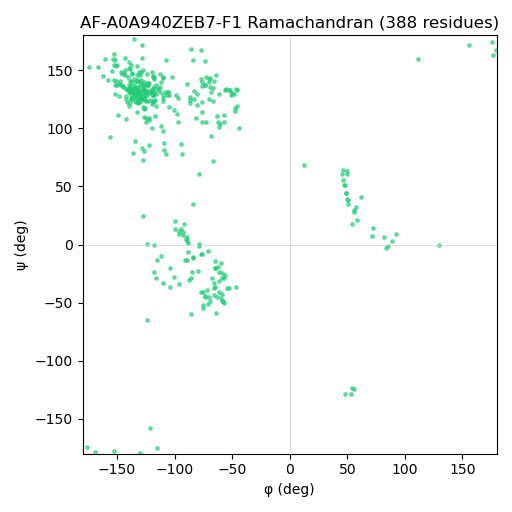 14.193 16.659 -29.726 1.00 95.88 80 ILE A O 1
ATOM 677 N N . PHE A 1 81 ? 15.069 18.623 -29.090 1.00 96.69 81 PHE A N 1
ATOM 678 C CA . PHE A 1 81 ? 16.432 18.283 -29.495 1.00 96.69 81 PHE A CA 1
ATOM 679 C C . PHE A 1 81 ? 17.314 18.014 -28.290 1.00 96.69 81 PHE A C 1
ATOM 681 O O . PHE A 1 81 ? 17.415 18.852 -27.398 1.00 96.69 81 PHE A O 1
ATOM 688 N N . SER A 1 82 ? 18.020 16.889 -28.273 1.00 95.94 82 SER A N 1
ATOM 689 C CA . SER A 1 82 ? 19.091 16.678 -27.297 1.00 95.94 82 SER A CA 1
ATOM 690 C C . SER A 1 82 ? 20.284 15.971 -27.911 1.00 95.94 82 SER A C 1
ATOM 692 O O . SER A 1 82 ? 20.104 15.080 -28.731 1.00 95.94 82 SER A O 1
ATOM 694 N N . LEU A 1 83 ? 21.478 16.340 -27.467 1.00 96.38 83 LEU A N 1
ATOM 695 C CA . LEU A 1 83 ? 22.758 15.737 -27.816 1.00 96.38 83 LEU A CA 1
ATOM 696 C C . LEU A 1 83 ? 23.461 15.333 -26.525 1.00 96.38 83 LEU A C 1
ATOM 698 O O . LEU A 1 83 ? 23.562 16.147 -25.607 1.00 96.38 83 LEU A O 1
ATOM 702 N N . THR A 1 84 ? 23.935 14.098 -26.454 1.00 95.25 84 THR A N 1
ATOM 703 C CA . THR A 1 84 ? 24.647 13.550 -25.299 1.00 95.25 84 THR A CA 1
ATOM 704 C C . THR A 1 84 ? 26.011 13.038 -25.737 1.00 95.25 84 THR A C 1
ATOM 706 O O . THR A 1 84 ? 26.116 12.398 -26.778 1.00 95.25 84 THR A O 1
ATOM 709 N N . SER A 1 85 ? 27.041 13.323 -24.946 1.00 94.69 85 SER A N 1
ATOM 710 C CA . SER A 1 85 ? 28.426 12.919 -25.203 1.00 94.69 85 SER A CA 1
ATOM 711 C C . SER A 1 85 ? 29.226 12.833 -23.898 1.00 94.69 85 SER A C 1
ATOM 713 O O . SER A 1 85 ? 28.994 13.644 -22.998 1.00 94.69 85 SER A O 1
ATOM 715 N N . GLY A 1 86 ? 30.218 11.947 -23.830 1.00 92.62 86 GLY A N 1
ATOM 716 C CA . GLY A 1 86 ? 31.153 11.806 -22.701 1.00 92.62 86 GLY A CA 1
ATOM 717 C C . GLY A 1 86 ? 30.949 10.501 -21.930 1.00 92.62 86 GLY A C 1
ATOM 718 O O . GLY A 1 86 ? 29.903 9.881 -22.072 1.00 92.62 86 GLY A O 1
ATOM 719 N N . GLY A 1 87 ? 31.954 10.049 -21.169 1.00 88.94 87 GLY A N 1
ATOM 720 C CA . GLY A 1 87 ? 31.870 8.832 -20.343 1.00 88.94 87 GLY A CA 1
ATOM 721 C C . GLY A 1 87 ? 31.524 7.544 -21.101 1.00 88.94 87 GLY A C 1
ATOM 722 O O . GLY A 1 87 ? 30.792 6.703 -20.576 1.00 88.94 87 GLY A O 1
ATOM 723 N N . GLY A 1 88 ? 31.964 7.429 -22.361 1.00 90.88 88 GLY A N 1
ATOM 724 C CA . GLY A 1 88 ? 31.605 6.326 -23.264 1.00 90.88 88 GLY A CA 1
ATOM 725 C C . GLY A 1 88 ? 30.151 6.362 -23.753 1.00 90.88 88 GLY A C 1
ATOM 726 O O . GLY A 1 88 ? 29.687 5.407 -24.368 1.00 90.88 88 GLY A O 1
ATOM 727 N N . LYS A 1 89 ? 29.403 7.433 -23.463 1.00 93.88 89 LYS A N 1
ATOM 728 C CA . LYS A 1 89 ? 28.009 7.623 -23.864 1.00 93.88 89 LYS A CA 1
ATOM 729 C C . LYS A 1 89 ? 27.902 8.639 -24.995 1.00 93.88 89 LYS A C 1
ATOM 731 O O . LYS A 1 89 ? 28.399 9.757 -24.875 1.00 93.88 89 LYS A O 1
ATOM 736 N N . GLU A 1 90 ? 27.166 8.293 -26.043 1.00 96.25 90 GLU A N 1
ATOM 737 C CA . GLU A 1 90 ? 26.889 9.167 -27.182 1.00 96.25 90 GLU A CA 1
ATOM 738 C C . GLU A 1 90 ? 25.423 9.053 -27.595 1.00 96.25 90 GLU A C 1
ATOM 740 O O . GLU A 1 90 ? 24.794 8.007 -27.460 1.00 96.25 90 GLU A O 1
ATOM 745 N N . GLY A 1 91 ? 24.823 10.136 -28.076 1.00 96.38 91 GLY A N 1
ATOM 746 C CA . GLY A 1 91 ? 23.455 10.049 -28.563 1.00 96.38 91 GLY A CA 1
ATOM 747 C C . GLY A 1 91 ? 22.850 11.362 -29.001 1.00 96.38 91 GLY A C 1
ATOM 748 O O . GLY A 1 91 ? 23.305 12.450 -28.648 1.00 96.38 91 GLY A O 1
ATOM 749 N N . TRP A 1 92 ? 21.766 11.248 -29.751 1.00 97.00 92 TRP A N 1
ATOM 750 C CA . TRP A 1 92 ? 20.971 12.365 -30.219 1.00 97.00 92 TRP A CA 1
ATOM 751 C C . TRP A 1 92 ? 19.483 12.033 -30.145 1.00 97.00 92 TRP A C 1
ATOM 753 O O . TRP A 1 92 ? 19.061 10.876 -30.147 1.00 97.00 92 TRP A O 1
ATOM 763 N N . LYS A 1 93 ? 18.659 13.072 -30.080 1.00 96.88 93 LYS A N 1
ATOM 764 C CA . LYS A 1 93 ? 17.207 12.945 -30.038 1.00 96.88 93 LYS A CA 1
ATOM 765 C C . LYS A 1 93 ? 16.563 14.090 -30.793 1.00 96.88 93 LYS A C 1
ATOM 767 O O . LYS A 1 93 ? 16.952 15.236 -30.595 1.00 96.88 93 LYS A O 1
ATOM 772 N N . VAL A 1 94 ? 15.559 13.754 -31.591 1.00 97.44 94 VAL A N 1
ATOM 773 C CA . VAL A 1 94 ? 14.587 14.653 -32.214 1.00 97.44 94 VAL A CA 1
ATOM 774 C C . VAL A 1 94 ? 13.204 14.131 -31.836 1.00 97.44 94 VAL A C 1
ATOM 776 O O . VAL A 1 94 ? 12.571 13.382 -32.577 1.00 97.44 94 VAL A O 1
ATOM 779 N N . TRP A 1 95 ? 12.752 14.443 -30.626 1.00 95.94 95 TRP A N 1
ATOM 780 C CA . TRP A 1 95 ? 11.464 13.978 -30.122 1.00 95.94 95 TRP A CA 1
ATOM 781 C C . TRP A 1 95 ? 10.312 14.745 -30.797 1.00 95.94 95 TRP A C 1
ATOM 783 O O . TRP A 1 95 ? 10.408 15.966 -30.921 1.00 95.94 95 TRP A O 1
ATOM 793 N N . PRO A 1 96 ? 9.215 14.081 -31.210 1.00 95.88 96 PRO A N 1
ATOM 794 C CA . PRO A 1 96 ? 8.895 12.655 -31.043 1.00 95.88 96 PRO A CA 1
ATOM 795 C C . PRO A 1 96 ? 9.325 11.754 -32.219 1.00 95.88 96 PRO A C 1
ATOM 797 O O . PRO A 1 96 ? 8.953 10.587 -32.262 1.00 95.88 96 PRO A O 1
ATOM 800 N N . LEU A 1 97 ? 10.082 12.261 -33.190 1.00 97.56 97 LEU A N 1
ATOM 801 C CA . LEU A 1 97 ? 10.335 11.578 -34.462 1.00 97.56 97 LEU A CA 1
ATOM 802 C C . LEU A 1 97 ? 11.337 10.428 -34.359 1.00 97.56 97 LEU A C 1
ATOM 804 O O . LEU A 1 97 ? 11.038 9.328 -34.816 1.00 97.56 97 LEU A O 1
ATOM 808 N N . ALA A 1 98 ? 12.515 10.674 -33.790 1.00 97.56 98 ALA A N 1
ATOM 809 C CA . ALA A 1 98 ? 13.565 9.670 -33.682 1.00 97.56 98 ALA A CA 1
ATOM 810 C C . ALA A 1 98 ? 14.580 10.029 -32.599 1.00 97.56 98 ALA A C 1
ATOM 812 O O . ALA A 1 98 ? 14.742 11.190 -32.222 1.00 97.56 98 ALA A O 1
ATOM 813 N N . GLY A 1 99 ? 15.309 9.033 -32.127 1.00 97.25 99 GLY A N 1
ATOM 814 C CA . GLY A 1 99 ? 16.485 9.248 -31.304 1.00 97.25 99 GLY A CA 1
ATOM 815 C C . GLY A 1 99 ? 17.297 7.977 -31.197 1.00 97.25 99 GLY A C 1
ATOM 816 O O . GLY A 1 99 ? 16.754 6.878 -31.314 1.00 97.25 99 GLY A O 1
ATOM 817 N N . HIS A 1 100 ? 18.590 8.152 -30.983 1.00 97.56 100 HIS A N 1
ATOM 818 C CA . HIS A 1 100 ? 19.553 7.076 -30.852 1.00 97.56 100 HIS A CA 1
ATOM 819 C C . HIS A 1 100 ? 20.525 7.415 -29.728 1.00 97.56 100 HIS A C 1
ATOM 821 O O . HIS A 1 100 ? 21.027 8.535 -29.655 1.00 97.56 100 HIS A O 1
ATOM 827 N N . GLU A 1 101 ? 20.764 6.468 -28.834 1.00 96.50 101 GLU A N 1
ATOM 828 C CA . GLU A 1 101 ? 21.660 6.628 -27.699 1.00 96.50 101 GLU A CA 1
ATOM 829 C C . GLU A 1 101 ? 22.418 5.327 -27.459 1.00 96.50 101 GLU A C 1
ATOM 831 O O . GLU A 1 101 ? 21.817 4.270 -27.263 1.00 96.50 101 GLU A O 1
ATOM 836 N N . THR A 1 102 ? 23.738 5.423 -27.428 1.00 96.81 102 THR A N 1
ATOM 837 C CA . THR A 1 102 ? 24.654 4.325 -27.156 1.00 96.81 102 THR A CA 1
ATOM 838 C C . THR A 1 102 ? 25.471 4.638 -25.919 1.00 96.81 102 THR A C 1
ATOM 840 O O . THR A 1 102 ? 25.768 5.789 -25.589 1.00 96.81 102 THR A O 1
ATOM 843 N N . LYS A 1 103 ? 25.832 3.587 -25.199 1.00 95.19 103 LYS A N 1
ATOM 844 C CA . LYS A 1 103 ? 26.839 3.641 -24.157 1.00 95.19 103 LYS A CA 1
ATOM 845 C C . LYS A 1 103 ? 27.727 2.420 -24.294 1.00 95.19 103 LYS A C 1
ATOM 847 O O . LYS A 1 103 ? 27.229 1.292 -24.319 1.00 95.19 103 LYS A O 1
ATOM 852 N N . GLU A 1 104 ? 29.024 2.672 -24.394 1.00 92.81 104 GLU A N 1
ATOM 853 C CA . GLU A 1 104 ? 30.054 1.665 -24.589 1.00 92.81 104 GLU A CA 1
ATOM 854 C C . GLU A 1 104 ? 29.912 0.533 -23.566 1.00 92.81 104 GLU A C 1
ATOM 856 O O . GLU A 1 104 ? 29.771 0.775 -22.365 1.00 92.81 104 GLU A O 1
ATOM 861 N N . ASN A 1 105 ? 29.895 -0.704 -24.070 1.00 91.06 105 ASN A N 1
ATOM 862 C CA . ASN A 1 105 ? 29.716 -1.931 -23.295 1.00 91.06 105 ASN A CA 1
ATOM 863 C C . ASN A 1 105 ? 28.463 -1.964 -22.399 1.00 91.06 105 ASN A C 1
ATOM 865 O O . ASN A 1 105 ? 28.389 -2.797 -21.514 1.00 91.06 105 ASN A O 1
ATOM 869 N N . ASP A 1 106 ? 27.451 -1.115 -22.593 1.00 92.62 106 ASP A N 1
ATOM 870 C CA . ASP A 1 106 ? 26.268 -1.094 -21.718 1.00 92.62 106 ASP A CA 1
ATOM 871 C C . ASP A 1 106 ? 24.974 -1.278 -22.518 1.00 92.62 106 ASP A C 1
ATOM 873 O O . ASP A 1 106 ? 24.300 -2.307 -22.390 1.00 92.62 106 ASP A O 1
ATOM 877 N N . TYR A 1 107 ? 24.640 -0.328 -23.397 1.00 95.81 107 TYR A N 1
ATOM 878 C CA . TYR A 1 107 ? 23.405 -0.387 -24.179 1.00 95.81 107 TYR A CA 1
ATOM 879 C C . TYR A 1 107 ? 23.471 0.360 -25.513 1.00 95.81 107 TYR A C 1
ATOM 881 O O . TYR A 1 107 ? 24.241 1.297 -25.694 1.00 95.81 107 TYR A O 1
ATOM 889 N N . ASP A 1 108 ? 22.563 -0.019 -26.405 1.00 96.94 108 ASP A N 1
ATOM 890 C CA . ASP A 1 108 ? 22.207 0.676 -27.641 1.00 96.94 108 ASP A CA 1
ATOM 891 C C . ASP A 1 108 ? 20.684 0.828 -27.658 1.00 96.94 108 ASP A C 1
ATOM 893 O O . ASP A 1 108 ? 19.958 -0.150 -27.469 1.00 96.94 108 ASP A O 1
ATOM 897 N N . LYS A 1 109 ? 20.185 2.052 -27.809 1.00 97.50 109 LYS A N 1
ATOM 898 C CA . LYS A 1 109 ? 18.757 2.363 -27.779 1.00 97.50 109 LYS A CA 1
ATOM 899 C C . LYS A 1 109 ? 18.398 3.232 -28.960 1.00 97.50 109 LYS A C 1
ATOM 901 O O . LYS A 1 109 ? 18.989 4.284 -29.173 1.00 97.50 109 LYS A O 1
ATOM 906 N N . THR A 1 110 ? 17.349 2.841 -29.661 1.00 97.81 110 THR A N 1
ATOM 907 C CA . THR A 1 110 ? 16.791 3.586 -30.780 1.00 97.81 110 THR A CA 1
ATOM 908 C C . THR A 1 110 ? 15.278 3.634 -30.654 1.00 97.81 110 THR A C 1
ATOM 910 O O . THR A 1 110 ? 14.640 2.644 -30.296 1.00 97.81 110 THR A O 1
ATOM 913 N N . PHE A 1 111 ? 14.676 4.773 -30.970 1.00 97.75 111 PHE A N 1
ATOM 914 C CA . PHE A 1 111 ? 13.228 4.868 -31.123 1.00 97.75 111 PHE A CA 1
ATOM 915 C C . PHE A 1 111 ? 12.865 5.618 -32.402 1.00 97.75 111 PHE A C 1
ATOM 917 O O . PHE A 1 111 ? 13.617 6.481 -32.857 1.00 97.75 111 PHE A O 1
ATOM 924 N N . TYR A 1 112 ? 11.682 5.317 -32.932 1.00 97.38 112 TYR A N 1
ATOM 925 C CA . TYR A 1 112 ? 11.056 6.043 -34.033 1.00 97.38 112 TYR A CA 1
ATOM 926 C C . TYR A 1 112 ? 9.584 6.285 -33.718 1.00 97.38 112 TYR A C 1
ATOM 928 O O . TYR A 1 112 ? 8.919 5.419 -33.152 1.00 97.38 112 TYR A O 1
ATOM 936 N N . LEU A 1 113 ? 9.074 7.453 -34.111 1.00 97.06 113 LEU A N 1
ATOM 937 C CA . LEU A 1 113 ? 7.674 7.852 -33.949 1.00 97.06 113 LEU A CA 1
ATOM 938 C C . LEU A 1 113 ? 7.162 7.530 -32.545 1.00 97.06 113 LEU A C 1
ATOM 940 O O . LEU A 1 113 ? 6.264 6.711 -32.364 1.00 97.06 113 LEU A O 1
ATOM 944 N N . TRP A 1 114 ? 7.795 8.134 -31.544 1.00 95.12 114 TRP A N 1
ATOM 945 C CA . TRP A 1 114 ? 7.474 7.905 -30.144 1.00 95.12 114 TRP A CA 1
ATOM 946 C C . TRP A 1 114 ? 5.956 8.048 -29.908 1.00 95.12 114 TRP A C 1
ATOM 948 O O . TRP A 1 114 ? 5.387 9.058 -30.334 1.00 95.12 114 TRP A O 1
ATOM 958 N N . PRO A 1 115 ? 5.285 7.090 -29.235 1.00 94.88 115 PRO A N 1
ATOM 959 C CA . PRO A 1 115 ? 5.825 5.935 -28.502 1.00 94.88 115 PRO A CA 1
ATOM 960 C C . PRO A 1 115 ? 5.768 4.594 -29.273 1.00 94.88 115 PRO A C 1
ATOM 962 O O . PRO A 1 115 ? 5.747 3.533 -28.658 1.00 94.88 115 PRO A O 1
ATOM 965 N N . ILE A 1 116 ? 5.651 4.607 -30.604 1.00 96.75 116 ILE A N 1
ATOM 966 C CA . ILE A 1 116 ? 5.290 3.414 -31.384 1.00 96.75 116 ILE A CA 1
ATOM 967 C C . ILE A 1 116 ? 6.456 2.435 -31.515 1.00 96.75 116 ILE A C 1
ATOM 969 O O . ILE A 1 116 ? 6.295 1.269 -31.161 1.00 96.75 116 ILE A O 1
ATOM 973 N N . PHE A 1 117 ? 7.617 2.876 -32.004 1.00 97.75 117 PHE A N 1
ATOM 974 C CA . PHE A 1 117 ? 8.739 1.981 -32.288 1.00 97.75 117 PHE A CA 1
ATOM 975 C C . PHE A 1 117 ? 9.887 2.203 -31.317 1.00 97.75 117 PHE A C 1
ATOM 977 O O . PHE A 1 117 ? 10.440 3.299 -31.232 1.00 97.75 117 PHE A O 1
ATOM 984 N N . HIS A 1 118 ? 10.293 1.136 -30.639 1.00 97.62 118 HIS A N 1
ATOM 985 C CA . HIS A 1 118 ? 11.451 1.133 -29.756 1.00 97.62 118 HIS A CA 1
ATOM 986 C C . HIS A 1 118 ? 12.272 -0.132 -29.980 1.00 97.62 118 HIS A C 1
ATOM 988 O O . HIS A 1 118 ? 11.742 -1.243 -29.985 1.00 97.62 118 HIS A O 1
ATOM 994 N N . PHE A 1 119 ? 13.576 0.037 -30.131 1.00 97.81 119 PHE A N 1
ATOM 995 C CA . PHE A 1 119 ? 14.530 -1.042 -30.322 1.00 97.81 119 PHE A CA 1
ATOM 996 C C . PHE A 1 119 ? 15.706 -0.800 -29.397 1.00 97.81 119 PHE A C 1
ATOM 998 O O . PHE A 1 119 ? 16.338 0.251 -29.456 1.00 97.81 119 PHE A O 1
ATOM 1005 N N . GLU A 1 120 ? 15.995 -1.757 -28.530 1.00 97.12 120 GLU A N 1
ATOM 1006 C CA . GLU A 1 120 ? 17.084 -1.628 -27.574 1.00 97.12 120 GLU A CA 1
ATOM 1007 C C . GLU A 1 120 ? 17.876 -2.928 -27.480 1.00 97.12 120 GLU A C 1
ATOM 1009 O O . GLU A 1 120 ? 17.328 -4.026 -27.584 1.00 97.12 120 GLU A O 1
ATOM 1014 N N . LYS A 1 121 ? 19.172 -2.801 -27.229 1.00 96.25 121 LYS A N 1
ATOM 1015 C CA . LYS A 1 121 ? 20.038 -3.864 -26.731 1.00 96.25 121 LYS A CA 1
ATOM 1016 C C . LYS A 1 121 ? 20.637 -3.389 -25.418 1.00 96.25 121 LYS A C 1
ATOM 1018 O O . LYS A 1 121 ? 21.106 -2.258 -25.328 1.00 96.25 121 LYS A O 1
ATOM 1023 N N . ARG A 1 122 ? 20.591 -4.226 -24.390 1.00 94.31 122 ARG A N 1
ATOM 1024 C CA . ARG A 1 122 ? 21.081 -3.915 -23.042 1.00 94.31 122 ARG A CA 1
ATOM 1025 C C . ARG A 1 122 ? 22.035 -5.000 -22.565 1.00 94.31 122 ARG A C 1
ATOM 1027 O O . ARG A 1 122 ? 21.978 -6.120 -23.066 1.00 94.31 122 ARG A O 1
ATOM 1034 N N . TYR A 1 123 ? 22.842 -4.665 -21.562 1.00 91.56 123 TYR A N 1
ATOM 1035 C CA . TYR A 1 123 ? 23.811 -5.568 -20.940 1.00 91.56 123 TYR A CA 1
ATOM 1036 C C . TYR A 1 123 ? 24.882 -6.052 -21.923 1.00 91.56 123 TYR A C 1
ATOM 1038 O O . TYR A 1 123 ? 25.277 -7.215 -21.911 1.00 91.56 123 TYR A O 1
ATOM 1046 N N . LEU A 1 124 ? 25.360 -5.139 -22.778 1.00 91.00 124 LEU A N 1
ATOM 1047 C CA . LEU A 1 124 ? 26.377 -5.434 -23.795 1.00 91.00 124 LEU A CA 1
ATOM 1048 C C . LEU A 1 124 ? 27.743 -5.836 -23.201 1.00 91.00 124 LEU A C 1
ATOM 1050 O O . LEU A 1 124 ? 28.572 -6.372 -23.924 1.00 91.00 124 LEU A O 1
ATOM 1054 N N . TYR A 1 125 ? 27.971 -5.611 -21.904 1.00 90.12 125 TYR A N 1
ATOM 1055 C CA . TYR A 1 125 ? 29.147 -6.082 -21.159 1.00 90.12 125 TYR A CA 1
ATOM 1056 C C . TYR A 1 125 ? 29.088 -7.575 -20.799 1.00 90.12 125 TYR A C 1
ATOM 1058 O O . TYR A 1 125 ? 30.049 -8.098 -20.240 1.00 90.12 125 TYR A O 1
ATOM 1066 N N . THR A 1 126 ? 27.955 -8.244 -21.027 1.00 89.38 126 THR A N 1
ATOM 1067 C CA . THR A 1 126 ? 27.766 -9.670 -20.728 1.00 89.38 126 THR A CA 1
ATOM 1068 C C . THR A 1 126 ? 27.743 -10.498 -22.005 1.00 89.38 126 THR A C 1
ATOM 1070 O O . THR A 1 126 ? 27.398 -9.989 -23.071 1.00 89.38 126 THR A O 1
ATOM 1073 N N . ASP A 1 127 ? 28.007 -11.798 -21.875 1.00 88.19 127 ASP A N 1
ATOM 1074 C CA . ASP A 1 127 ? 27.847 -12.763 -22.970 1.00 88.19 127 ASP A CA 1
ATOM 1075 C C . ASP A 1 127 ? 26.368 -13.034 -23.324 1.00 88.19 127 ASP A C 1
ATOM 1077 O O . ASP A 1 127 ? 26.081 -13.726 -24.300 1.00 88.19 127 ASP A O 1
ATOM 1081 N N . ASP A 1 128 ? 25.423 -12.472 -22.557 1.00 89.00 128 ASP A N 1
ATOM 1082 C CA . ASP A 1 128 ? 23.982 -12.611 -22.768 1.00 89.00 128 ASP A CA 1
ATOM 1083 C C . ASP A 1 128 ? 23.251 -11.251 -22.831 1.00 89.00 128 ASP A C 1
ATOM 1085 O O . ASP A 1 128 ? 22.527 -10.860 -21.904 1.00 89.00 128 ASP A O 1
ATOM 1089 N N . PRO A 1 129 ? 23.416 -10.486 -23.925 1.00 92.06 129 PRO A N 1
ATOM 1090 C CA . PRO A 1 129 ? 22.744 -9.208 -24.072 1.00 92.06 129 PRO A CA 1
ATOM 1091 C C . PRO A 1 129 ? 21.236 -9.387 -24.258 1.00 92.06 129 PRO A C 1
ATOM 1093 O O . PRO A 1 129 ? 20.752 -10.153 -25.093 1.00 92.06 129 PRO A O 1
ATOM 1096 N N . THR A 1 130 ? 20.462 -8.573 -23.547 1.00 95.06 130 THR A N 1
ATOM 1097 C CA . THR A 1 130 ? 19.007 -8.553 -23.705 1.00 95.06 130 THR A CA 1
ATOM 1098 C C . THR A 1 130 ? 18.611 -7.676 -24.883 1.00 95.06 130 THR A C 1
ATOM 1100 O O . THR A 1 130 ? 18.922 -6.485 -24.921 1.00 95.06 130 THR A O 1
ATOM 1103 N N . THR A 1 131 ? 17.854 -8.240 -25.818 1.00 96.94 131 THR A N 1
ATOM 1104 C CA . THR A 1 131 ? 17.259 -7.505 -26.937 1.00 96.94 131 THR A CA 1
ATOM 1105 C C . THR A 1 131 ? 15.805 -7.167 -26.631 1.00 96.94 131 THR A C 1
ATOM 1107 O O . THR A 1 131 ? 15.017 -8.047 -26.295 1.00 96.94 131 THR A O 1
ATOM 1110 N N . ILE A 1 132 ? 15.434 -5.899 -26.790 1.00 97.19 132 ILE A N 1
ATOM 1111 C CA . ILE A 1 132 ? 14.076 -5.387 -26.610 1.00 97.19 132 ILE A CA 1
ATOM 1112 C C . ILE A 1 132 ? 13.590 -4.821 -27.944 1.00 97.19 132 ILE A C 1
ATOM 1114 O O . ILE A 1 132 ? 14.281 -4.038 -28.593 1.00 97.19 132 ILE A O 1
ATOM 1118 N N . ARG A 1 133 ? 12.388 -5.207 -28.367 1.00 97.69 133 ARG A N 1
ATOM 1119 C CA . ARG A 1 133 ? 11.721 -4.678 -29.562 1.00 97.69 133 ARG A CA 1
ATOM 1120 C C . ARG A 1 133 ? 10.272 -4.396 -29.221 1.00 97.69 133 ARG A C 1
ATOM 1122 O O . ARG A 1 133 ? 9.581 -5.278 -28.722 1.00 97.69 133 ARG A O 1
ATOM 1129 N N . MET A 1 134 ? 9.811 -3.186 -29.486 1.00 97.44 134 MET A N 1
ATOM 1130 C CA . MET A 1 134 ? 8.441 -2.773 -29.212 1.00 97.44 134 MET A CA 1
ATOM 1131 C C . MET A 1 134 ? 7.881 -2.053 -30.429 1.00 97.44 134 MET A C 1
ATOM 1133 O O . MET A 1 134 ? 8.516 -1.162 -30.991 1.00 97.44 134 MET A O 1
ATOM 1137 N N . VAL A 1 135 ? 6.684 -2.469 -30.812 1.00 97.62 135 VAL A N 1
ATOM 1138 C CA . VAL A 1 135 ? 5.822 -1.863 -31.819 1.00 97.62 135 VAL A CA 1
ATOM 1139 C C . VAL A 1 135 ? 4.468 -1.687 -31.147 1.00 97.62 135 VAL A C 1
ATOM 1141 O O . VAL A 1 135 ? 3.610 -2.562 -31.218 1.00 97.62 135 VAL A O 1
ATOM 1144 N N . ILE A 1 136 ? 4.305 -0.607 -30.392 1.00 95.56 136 ILE A N 1
ATOM 1145 C CA . ILE A 1 136 ? 3.139 -0.403 -29.528 1.00 95.56 136 ILE A CA 1
ATOM 1146 C C . ILE A 1 136 ? 1.902 -0.060 -30.377 1.00 95.56 136 ILE A C 1
ATOM 1148 O O . ILE A 1 136 ? 2.008 0.758 -31.291 1.00 95.56 136 ILE A O 1
ATOM 1152 N N . PRO A 1 137 ? 0.715 -0.625 -30.079 1.00 94.81 137 PRO A N 1
ATOM 1153 C CA . PRO A 1 137 ? 0.424 -1.660 -29.075 1.00 94.81 137 PRO A CA 1
ATOM 1154 C C . PRO A 1 137 ? 0.528 -3.097 -29.622 1.00 94.81 137 PRO A C 1
ATOM 1156 O O . PRO A 1 137 ? 0.187 -4.048 -28.935 1.00 94.81 137 PRO A O 1
ATOM 1159 N N . PHE A 1 138 ? 0.947 -3.294 -30.867 1.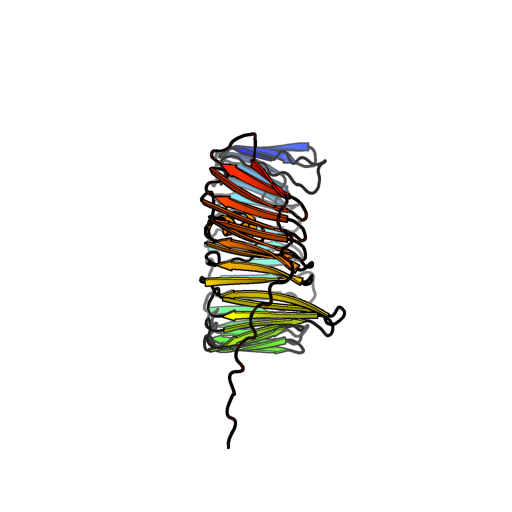00 97.50 138 PHE A N 1
ATOM 1160 C CA . PHE A 1 138 ? 0.829 -4.575 -31.563 1.00 97.50 138 PHE A CA 1
ATOM 1161 C C . PHE A 1 138 ? 1.774 -5.666 -31.062 1.00 97.50 138 PHE A C 1
ATOM 1163 O O . PHE A 1 138 ? 1.364 -6.824 -30.993 1.00 97.50 138 PHE A O 1
ATOM 1170 N N . TYR A 1 139 ? 3.016 -5.320 -30.727 1.00 97.56 139 TYR A N 1
ATOM 1171 C CA . TYR A 1 139 ? 4.032 -6.301 -30.369 1.00 97.56 139 TYR A CA 1
ATOM 1172 C C . TYR A 1 139 ? 5.054 -5.750 -29.381 1.00 97.56 139 TYR A C 1
ATOM 1174 O O . TYR A 1 139 ? 5.555 -4.639 -29.539 1.00 97.56 139 TYR A O 1
ATOM 1182 N N . VAL A 1 140 ? 5.410 -6.554 -28.388 1.00 97.31 140 VAL A N 1
ATOM 1183 C CA . VAL A 1 140 ? 6.510 -6.294 -27.458 1.00 97.31 140 VAL A CA 1
ATOM 1184 C C . VAL A 1 140 ? 7.298 -7.587 -27.312 1.00 97.31 140 VAL A C 1
ATOM 1186 O O . VAL A 1 140 ? 6.717 -8.648 -27.118 1.00 97.31 140 VAL A O 1
ATOM 1189 N N . SER A 1 141 ? 8.620 -7.521 -27.386 1.00 97.56 141 SER A N 1
ATOM 1190 C CA . SER A 1 141 ? 9.490 -8.646 -27.061 1.00 97.56 141 SER A CA 1
ATOM 1191 C C . SER A 1 141 ? 10.707 -8.183 -26.291 1.00 97.56 141 SER A C 1
ATOM 1193 O O . SER A 1 141 ? 11.340 -7.205 -26.681 1.00 97.56 141 SER A O 1
ATOM 1195 N N . MET A 1 142 ? 11.061 -8.929 -25.259 1.00 96.62 142 MET A N 1
ATOM 1196 C CA . MET A 1 142 ? 12.293 -8.797 -24.503 1.00 96.62 142 MET A CA 1
ATOM 1197 C C . MET A 1 142 ? 12.876 -10.197 -24.354 1.00 96.62 142 MET A C 1
ATOM 1199 O O . MET A 1 142 ? 12.261 -11.062 -23.740 1.00 96.62 142 MET A O 1
ATOM 1203 N N . THR A 1 143 ? 14.027 -10.432 -24.969 1.00 95.69 143 THR A N 1
ATOM 1204 C CA . THR A 1 143 ? 14.645 -11.759 -25.054 1.00 95.69 143 THR A CA 1
ATOM 1205 C C . THR A 1 143 ? 16.110 -11.680 -24.660 1.00 95.69 143 THR A C 1
ATOM 1207 O O . THR A 1 143 ? 16.843 -10.845 -25.198 1.00 95.69 143 THR A O 1
ATOM 1210 N N . SER A 1 144 ? 16.525 -12.570 -23.772 1.00 93.75 144 SER A N 1
ATOM 1211 C CA . SER A 1 144 ? 17.912 -12.945 -23.494 1.00 93.75 144 SER A CA 1
ATOM 1212 C C . SER A 1 144 ? 18.020 -14.475 -23.525 1.00 93.75 144 SER A C 1
ATOM 1214 O O . SER A 1 144 ? 17.025 -15.155 -23.779 1.00 93.75 144 SER A O 1
ATOM 1216 N N . SER A 1 145 ? 19.202 -15.034 -23.287 1.00 91.00 145 SER A N 1
ATOM 1217 C CA . SER A 1 145 ? 19.444 -16.479 -23.288 1.00 91.00 145 SER A CA 1
ATOM 1218 C C . SER A 1 145 ? 18.622 -17.212 -22.232 1.00 91.00 145 SER A C 1
ATOM 1220 O O . SER A 1 145 ? 18.226 -18.343 -22.469 1.00 91.00 145 SER A O 1
ATOM 1222 N N . ARG A 1 146 ? 18.327 -16.553 -21.101 1.00 90.12 146 ARG A N 1
ATOM 1223 C CA . ARG A 1 146 ? 17.653 -17.164 -19.940 1.00 90.12 146 ARG A CA 1
ATOM 1224 C C . ARG A 1 146 ? 16.243 -16.645 -19.691 1.00 90.12 146 ARG A C 1
ATOM 1226 O O . ARG A 1 146 ? 15.547 -17.152 -18.817 1.00 90.12 146 ARG A O 1
ATOM 1233 N N . ARG A 1 147 ? 15.823 -15.583 -20.383 1.00 93.12 147 ARG A N 1
ATOM 1234 C CA . ARG A 1 147 ? 14.521 -14.942 -20.159 1.00 93.12 147 ARG A CA 1
ATOM 1235 C C . ARG A 1 147 ? 13.875 -14.542 -21.463 1.00 93.12 147 ARG A C 1
ATOM 1237 O O . ARG A 1 147 ? 14.473 -13.881 -22.309 1.00 93.12 147 ARG A O 1
ATOM 1244 N N . GLU A 1 148 ? 12.598 -14.855 -21.570 1.00 95.81 148 GLU A N 1
ATOM 1245 C CA . GLU A 1 148 ? 11.776 -14.495 -22.707 1.00 95.81 148 GLU A CA 1
ATOM 1246 C C . GLU A 1 148 ? 10.485 -13.846 -22.225 1.00 95.81 148 GLU A C 1
ATOM 1248 O O . GLU A 1 148 ? 9.727 -14.403 -21.439 1.00 95.81 148 GLU A O 1
ATOM 1253 N N . HIS A 1 149 ? 10.204 -12.655 -22.731 1.00 96.50 149 HIS A N 1
ATOM 1254 C CA . HIS A 1 149 ? 8.933 -11.982 -22.559 1.00 96.50 149 HIS A CA 1
ATOM 1255 C C . HIS A 1 149 ? 8.422 -11.547 -23.926 1.00 96.50 149 HIS A C 1
ATOM 1257 O O . HIS A 1 149 ? 9.125 -10.869 -24.676 1.00 96.50 149 HIS A O 1
ATOM 1263 N N . LYS A 1 150 ? 7.197 -11.936 -24.261 1.00 97.31 150 LYS A N 1
ATOM 1264 C CA . LYS A 1 150 ? 6.543 -11.626 -25.533 1.00 97.31 150 LYS A CA 1
ATOM 1265 C C . LYS A 1 150 ? 5.133 -11.128 -25.271 1.00 97.31 150 LYS A C 1
ATOM 1267 O O . LYS A 1 150 ? 4.436 -11.645 -24.407 1.00 97.31 150 LYS A O 1
ATOM 1272 N N . GLY A 1 151 ? 4.702 -10.147 -26.044 1.00 97.38 151 GLY A N 1
ATOM 1273 C CA . GLY A 1 151 ? 3.371 -9.576 -25.988 1.00 97.38 151 GLY A CA 1
ATOM 1274 C C . GLY A 1 151 ? 2.836 -9.343 -27.388 1.00 97.38 151 GLY A C 1
ATOM 1275 O O . GLY A 1 151 ? 3.534 -8.776 -28.225 1.00 97.38 151 GLY A O 1
ATOM 1276 N N . VAL A 1 152 ? 1.601 -9.761 -27.635 1.00 97.31 152 VAL A N 1
ATOM 1277 C CA . VAL A 1 152 ? 0.845 -9.456 -28.855 1.00 97.31 152 VAL A CA 1
ATOM 1278 C C . VAL A 1 152 ? -0.388 -8.670 -28.438 1.00 97.31 152 VAL A C 1
ATOM 1280 O O . VAL A 1 152 ? -1.028 -9.018 -27.451 1.00 97.31 152 VAL A O 1
ATOM 1283 N N . LEU A 1 153 ? -0.714 -7.592 -29.155 1.00 96.50 153 LEU A N 1
ATOM 1284 C CA . LEU A 1 153 ? -1.755 -6.643 -28.733 1.00 96.50 153 LEU A CA 1
ATOM 1285 C C . LEU A 1 153 ? -1.567 -6.256 -27.256 1.00 96.50 153 LEU A C 1
ATOM 1287 O O . LEU A 1 153 ? -2.458 -6.405 -26.419 1.00 96.50 153 LEU A O 1
ATOM 1291 N N . TRP A 1 154 ? -0.348 -5.838 -26.926 1.00 93.44 154 TRP A N 1
ATOM 1292 C CA . TRP A 1 154 ? 0.032 -5.424 -25.589 1.00 93.44 154 TRP A CA 1
ATOM 1293 C C . TRP A 1 154 ? -0.914 -4.311 -25.091 1.00 93.44 154 TRP A C 1
ATOM 1295 O O . TRP A 1 154 ? -1.193 -3.370 -25.841 1.00 93.44 154 TRP A O 1
ATOM 1305 N N . PRO A 1 155 ? -1.419 -4.390 -23.844 1.00 93.88 155 PRO A N 1
ATOM 1306 C CA . PRO A 1 155 ? -0.991 -5.287 -22.764 1.00 93.88 155 PRO A CA 1
ATOM 1307 C C . PRO A 1 155 ? -1.819 -6.578 -22.616 1.00 93.88 155 PRO A C 1
ATOM 1309 O O . PRO A 1 155 ? -1.710 -7.244 -21.592 1.00 93.88 155 PRO A O 1
ATOM 1312 N N . PHE A 1 156 ? -2.680 -6.928 -23.577 1.00 96.38 156 PHE A N 1
ATOM 1313 C CA . PHE A 1 156 ? -3.707 -7.951 -23.361 1.00 96.38 156 PHE A CA 1
ATOM 1314 C C . PHE A 1 156 ? -3.182 -9.384 -23.400 1.00 96.38 156 PHE A C 1
ATOM 1316 O O . PHE A 1 156 ? -3.627 -10.185 -22.583 1.00 96.38 156 PHE A O 1
ATOM 1323 N N . PHE A 1 157 ? -2.275 -9.710 -24.324 1.00 97.62 157 PHE A N 1
ATOM 1324 C CA . PHE A 1 157 ? -1.779 -11.076 -24.495 1.00 97.62 157 PHE A CA 1
ATOM 1325 C C . PHE A 1 157 ? -0.277 -11.120 -24.277 1.00 97.62 157 PHE A C 1
ATOM 1327 O O . PHE A 1 157 ? 0.483 -10.757 -25.173 1.00 97.62 157 PHE A O 1
ATOM 1334 N N . THR A 1 158 ? 0.154 -11.551 -23.092 1.00 97.62 158 THR A N 1
ATOM 1335 C CA . THR A 1 158 ? 1.577 -11.646 -22.750 1.00 97.62 158 THR A CA 1
ATOM 1336 C C . THR A 1 158 ? 1.978 -13.042 -22.303 1.00 97.62 158 THR A C 1
ATOM 1338 O O . THR A 1 158 ? 1.213 -13.774 -21.679 1.00 97.62 158 THR A O 1
ATOM 1341 N N . TYR A 1 159 ? 3.212 -13.393 -22.636 1.00 97.38 159 TYR A N 1
ATOM 1342 C CA . TYR A 1 159 ? 3.904 -14.609 -22.254 1.00 97.38 159 TYR A CA 1
ATOM 1343 C C . TYR A 1 159 ? 5.229 -14.222 -21.609 1.00 97.38 159 TYR A C 1
ATOM 1345 O O . TYR A 1 159 ? 5.953 -13.380 -22.139 1.00 97.38 159 TYR A O 1
ATOM 1353 N N . THR A 1 160 ? 5.540 -14.823 -20.467 1.00 96.50 160 THR A N 1
ATOM 1354 C CA . THR A 1 160 ? 6.826 -14.646 -19.789 1.00 96.50 160 THR A CA 1
ATOM 1355 C C . THR A 1 160 ? 7.375 -16.002 -19.389 1.00 96.50 160 THR A C 1
ATOM 1357 O O . THR A 1 160 ? 6.649 -16.803 -18.801 1.00 96.50 160 THR A O 1
ATOM 1360 N N . HIS A 1 161 ? 8.651 -16.226 -19.665 1.00 95.75 161 HIS A N 1
ATOM 1361 C CA . HIS A 1 161 ? 9.414 -17.399 -19.286 1.00 95.75 161 HIS A CA 1
ATOM 1362 C C . HIS A 1 161 ? 10.764 -16.972 -18.710 1.00 95.75 161 HIS A C 1
ATOM 1364 O O . HIS A 1 161 ? 11.433 -16.097 -19.261 1.00 95.75 161 HIS A O 1
ATOM 1370 N N . ASP A 1 162 ? 11.142 -17.575 -17.592 1.00 93.06 162 ASP A N 1
ATOM 1371 C CA . ASP A 1 162 ? 12.402 -17.339 -16.895 1.00 93.06 162 ASP A CA 1
ATOM 1372 C C . ASP A 1 162 ? 13.032 -18.696 -16.563 1.00 93.06 162 ASP A C 1
ATOM 1374 O O . ASP A 1 162 ? 12.387 -19.538 -15.932 1.00 93.06 162 ASP A O 1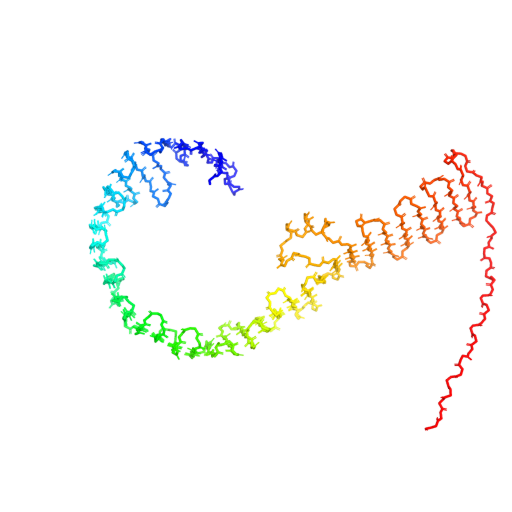
ATOM 1378 N N . GLU A 1 163 ? 14.259 -18.919 -17.032 1.00 89.31 163 GLU A N 1
ATOM 1379 C CA . GLU A 1 163 ? 15.028 -20.145 -16.806 1.00 89.31 163 GLU A CA 1
ATOM 1380 C C . GLU A 1 163 ? 15.836 -20.105 -15.501 1.00 89.31 163 GLU A C 1
ATOM 1382 O O . GLU A 1 163 ? 16.072 -21.151 -14.898 1.00 89.31 163 GLU A O 1
ATOM 1387 N N . ASP A 1 164 ? 16.282 -18.919 -15.064 1.00 86.75 164 ASP A N 1
ATOM 1388 C CA . ASP A 1 164 ? 17.059 -18.741 -13.825 1.00 86.75 164 ASP A CA 1
ATOM 1389 C C . ASP A 1 164 ? 16.222 -19.075 -12.593 1.00 86.75 164 ASP A C 1
ATOM 1391 O O . ASP A 1 164 ? 16.669 -19.744 -11.660 1.00 86.75 164 ASP A O 1
ATOM 1395 N N . ASP A 1 165 ? 14.987 -18.591 -12.615 1.00 85.25 165 ASP A N 1
ATOM 1396 C CA . ASP A 1 165 ? 13.972 -18.838 -11.610 1.00 85.25 165 ASP A CA 1
ATOM 1397 C C . ASP A 1 165 ? 12.773 -19.458 -12.326 1.00 85.25 165 ASP A C 1
ATOM 1399 O O . ASP A 1 165 ? 11.890 -18.708 -12.743 1.00 85.25 165 ASP A O 1
ATOM 1403 N N . PRO A 1 166 ? 12.763 -20.799 -12.524 1.00 88.31 166 PRO A N 1
ATOM 1404 C CA . PRO A 1 166 ? 11.804 -21.501 -13.368 1.00 88.31 166 PRO A CA 1
ATOM 1405 C C . PRO A 1 166 ? 10.374 -21.018 -13.151 1.00 88.31 166 PRO A C 1
ATOM 1407 O O . PRO A 1 166 ? 9.699 -21.404 -12.190 1.00 88.31 166 PRO A O 1
ATOM 1410 N N . TYR A 1 167 ? 9.924 -20.160 -14.061 1.00 92.50 167 TYR A N 1
ATOM 1411 C CA . TYR A 1 167 ? 8.671 -19.431 -13.955 1.00 92.50 167 TYR A CA 1
ATOM 1412 C C . TYR A 1 167 ? 8.104 -19.215 -15.346 1.00 92.50 167 TYR A C 1
ATOM 1414 O O . TYR A 1 167 ? 8.773 -18.726 -16.250 1.00 92.50 167 TYR A O 1
ATOM 1422 N N . THR A 1 168 ? 6.847 -19.599 -15.533 1.00 96.44 168 THR A N 1
ATOM 1423 C CA . THR A 1 168 ? 6.117 -19.354 -16.775 1.00 96.44 168 THR A CA 1
ATOM 1424 C C . THR A 1 168 ? 4.791 -18.697 -16.456 1.00 96.44 168 THR A C 1
ATOM 1426 O O . THR A 1 168 ? 4.041 -19.209 -15.625 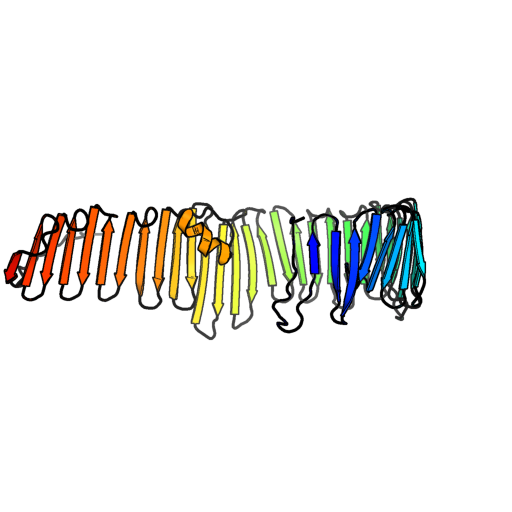1.00 96.44 168 THR A O 1
ATOM 1429 N N . GLN A 1 169 ? 4.489 -17.591 -17.129 1.00 97.19 169 GLN A N 1
ATOM 1430 C CA . GLN A 1 169 ? 3.264 -16.818 -16.964 1.00 97.19 169 GLN A CA 1
ATOM 1431 C C . GLN A 1 169 ? 2.615 -16.543 -18.314 1.00 97.19 169 GLN A C 1
ATOM 1433 O O . GLN A 1 169 ? 3.284 -16.189 -19.284 1.00 97.19 169 GLN A O 1
ATOM 1438 N N . TRP A 1 170 ? 1.294 -16.643 -18.321 1.00 97.81 170 TRP A N 1
ATOM 1439 C CA . TRP A 1 170 ? 0.428 -16.250 -19.415 1.00 97.81 170 TRP A CA 1
ATOM 1440 C C . TRP A 1 170 ? -0.616 -15.262 -18.910 1.00 97.81 170 TRP A C 1
ATOM 1442 O O . TRP A 1 170 ? -1.229 -15.474 -17.861 1.00 97.81 170 TRP A O 1
ATOM 1452 N N . ASP A 1 171 ? -0.850 -14.219 -19.692 1.00 97.00 171 ASP A N 1
ATOM 1453 C CA . ASP A 1 171 ? -1.910 -13.240 -19.486 1.00 97.00 171 ASP A CA 1
ATOM 1454 C C . ASP A 1 171 ? -2.747 -13.188 -20.758 1.00 97.00 171 ASP A C 1
ATOM 1456 O O . ASP A 1 171 ? -2.235 -12.768 -21.790 1.00 97.00 171 ASP A O 1
ATOM 1460 N N . VAL A 1 172 ? -3.982 -13.696 -20.730 1.00 95.81 172 VAL A N 1
ATOM 1461 C CA . VAL A 1 172 ? -4.772 -13.940 -21.949 1.00 95.81 172 VAL A CA 1
ATOM 1462 C C . VAL A 1 172 ? -6.281 -13.954 -21.650 1.00 95.81 172 VAL A C 1
ATOM 1464 O O . VAL A 1 172 ? -6.821 -15.025 -21.378 1.00 95.81 172 VAL A O 1
ATOM 1467 N N . PRO A 1 173 ? -7.022 -12.835 -21.761 1.00 95.88 173 PRO A N 1
ATOM 1468 C CA . PRO A 1 173 ? -6.580 -11.448 -21.881 1.00 95.88 173 PRO A CA 1
ATOM 1469 C C . PRO A 1 173 ? -6.402 -10.785 -20.506 1.00 95.88 173 PRO A C 1
ATOM 1471 O O . PRO A 1 173 ? -7.254 -10.915 -19.623 1.00 95.88 173 PRO A O 1
ATOM 1474 N N . TRP A 1 174 ? -5.338 -10.010 -20.319 1.00 93.56 174 TRP A N 1
ATOM 1475 C CA . TRP A 1 174 ? -5.159 -9.181 -19.125 1.00 93.56 174 TRP A CA 1
ATOM 1476 C C . TRP A 1 174 ? -6.218 -8.055 -19.054 1.00 93.56 174 TRP A C 1
ATOM 1478 O O . TRP A 1 174 ? -6.526 -7.461 -20.084 1.00 93.56 174 TRP A O 1
ATOM 1488 N N . PRO A 1 175 ? -6.781 -7.701 -17.881 1.00 93.81 175 PRO A N 1
ATOM 1489 C CA . PRO A 1 175 ? -6.522 -8.251 -16.547 1.00 93.81 175 PRO A CA 1
ATOM 1490 C C . PRO A 1 175 ? -7.415 -9.451 -16.180 1.00 93.81 175 PRO A C 1
ATOM 1492 O O . PRO A 1 175 ? -7.387 -9.889 -15.028 1.00 93.81 175 PRO A O 1
ATOM 1495 N N . PHE A 1 176 ? -8.221 -9.953 -17.121 1.00 96.81 176 PHE A N 1
ATOM 1496 C CA . PHE A 1 176 ? -9.273 -10.936 -16.871 1.00 96.81 176 PHE A CA 1
ATOM 1497 C C . PHE A 1 176 ? -8.725 -12.316 -16.553 1.00 96.81 176 PHE A C 1
ATOM 1499 O O . PHE A 1 176 ? -9.094 -12.877 -15.529 1.00 96.81 176 PHE A O 1
ATOM 1506 N N . VAL A 1 177 ? -7.833 -12.856 -17.379 1.00 97.69 177 VAL A N 1
ATOM 1507 C CA . VAL A 1 177 ? -7.330 -14.218 -17.189 1.00 97.69 177 VAL A CA 1
ATOM 1508 C C . VAL A 1 177 ? -5.811 -14.214 -17.165 1.00 97.69 177 VAL A C 1
ATOM 1510 O O . VAL A 1 177 ? -5.159 -13.703 -18.073 1.00 97.69 177 VAL A O 1
ATOM 1513 N N . GLN A 1 178 ? -5.254 -14.781 -16.100 1.00 97.31 178 GLN A N 1
ATOM 1514 C CA . GLN A 1 178 ? -3.815 -14.925 -15.912 1.00 97.31 178 GLN A CA 1
ATOM 1515 C C . GLN A 1 178 ? -3.541 -16.245 -15.198 1.00 97.31 178 GLN A C 1
ATOM 1517 O O . GLN A 1 178 ? -4.199 -16.575 -14.209 1.00 97.31 178 GLN A O 1
ATOM 1522 N N . TRP A 1 179 ? -2.547 -16.987 -15.666 1.00 97.38 179 TRP A N 1
ATOM 1523 C CA . TRP A 1 179 ? -2.038 -18.155 -14.959 1.00 97.38 179 TRP A CA 1
ATOM 1524 C C . TRP A 1 179 ? -0.519 -18.178 -15.014 1.00 97.38 179 TRP A C 1
ATOM 1526 O O . TRP A 1 179 ? 0.091 -17.836 -16.024 1.00 97.38 179 TRP A O 1
ATOM 1536 N N . ALA A 1 180 ? 0.098 -18.576 -13.910 1.00 96.19 180 ALA A N 1
ATOM 1537 C CA . ALA A 1 180 ? 1.536 -18.725 -13.824 1.00 96.19 180 ALA A CA 1
ATOM 1538 C C . ALA A 1 180 ? 1.918 -19.912 -12.949 1.00 96.19 180 ALA A C 1
ATOM 1540 O O . ALA A 1 180 ? 1.235 -20.218 -11.966 1.00 96.19 180 ALA A O 1
ATOM 1541 N N . LYS A 1 181 ? 3.029 -20.558 -13.293 1.00 95.25 181 LYS A N 1
ATOM 1542 C CA . LYS A 1 181 ? 3.580 -21.700 -12.566 1.00 95.25 181 LYS A CA 1
ATOM 1543 C C . LYS A 1 181 ? 5.098 -21.585 -12.488 1.00 95.25 181 LYS A C 1
ATOM 1545 O O . LYS A 1 181 ? 5.757 -21.372 -13.500 1.00 95.25 181 LYS A O 1
ATOM 1550 N N . GLY A 1 182 ? 5.624 -21.771 -11.288 1.00 92.81 182 GLY A N 1
ATOM 1551 C CA . GLY A 1 182 ? 7.038 -21.915 -10.973 1.00 92.81 182 GLY A CA 1
ATOM 1552 C C . GLY A 1 182 ? 7.219 -22.754 -9.708 1.00 92.81 182 GLY A C 1
ATOM 1553 O O . GLY A 1 182 ? 6.234 -23.253 -9.158 1.00 92.81 182 GLY A O 1
ATOM 1554 N N . LYS A 1 183 ? 8.463 -22.934 -9.252 1.00 88.31 183 LYS A N 1
ATOM 1555 C CA . LYS A 1 183 ? 8.793 -23.838 -8.130 1.00 88.31 183 LYS A CA 1
ATOM 1556 C C . LYS A 1 183 ? 8.074 -23.465 -6.823 1.00 88.31 183 LYS A C 1
ATOM 1558 O O . LYS A 1 183 ? 7.412 -24.312 -6.239 1.00 88.31 183 LYS A O 1
ATOM 1563 N N . ASP A 1 184 ? 8.125 -22.187 -6.446 1.00 89.69 184 ASP A N 1
ATOM 1564 C CA . ASP A 1 184 ? 7.496 -21.631 -5.231 1.00 89.69 184 ASP A CA 1
ATOM 1565 C C . ASP A 1 184 ? 6.600 -20.421 -5.548 1.00 89.69 184 ASP A C 1
ATOM 1567 O O . ASP A 1 184 ? 6.377 -19.518 -4.733 1.00 89.69 184 ASP A O 1
ATOM 1571 N N . LYS A 1 185 ? 6.117 -20.378 -6.794 1.00 93.56 185 LYS A N 1
ATOM 1572 C CA . LYS A 1 185 ? 5.397 -19.250 -7.386 1.00 93.56 185 LYS A CA 1
ATOM 1573 C C . LYS A 1 185 ? 4.230 -19.787 -8.189 1.00 93.56 185 LYS A C 1
ATOM 1575 O O . LYS A 1 185 ? 4.404 -20.618 -9.075 1.00 93.56 185 LYS A O 1
ATOM 1580 N N . SER A 1 186 ? 3.024 -19.325 -7.900 1.00 95.94 186 SER A N 1
ATOM 1581 C CA . SER A 1 186 ? 1.866 -19.658 -8.726 1.00 95.94 186 SER A CA 1
ATOM 1582 C C . SER A 1 186 ? 0.887 -18.506 -8.778 1.00 95.94 186 SER A C 1
ATOM 1584 O O . SER A 1 186 ? 0.742 -17.740 -7.824 1.00 95.94 186 SER A O 1
ATOM 1586 N N . ILE A 1 187 ? 0.222 -18.368 -9.918 1.00 96.75 187 ILE A N 1
ATOM 1587 C CA . ILE A 1 187 ? -0.853 -17.406 -10.104 1.00 96.75 187 ILE A CA 1
ATOM 1588 C C . ILE A 1 187 ? -1.990 -18.112 -10.822 1.00 96.75 187 ILE A C 1
ATOM 1590 O O . ILE A 1 187 ? -1.771 -18.827 -11.795 1.00 96.75 187 ILE A O 1
ATOM 1594 N N . LEU A 1 188 ? -3.207 -17.882 -10.357 1.00 97.19 188 LEU A N 1
ATOM 1595 C CA . LEU A 1 188 ? -4.424 -18.207 -11.076 1.00 97.19 188 LEU A CA 1
ATOM 1596 C C . LEU A 1 188 ? -5.395 -17.054 -10.882 1.00 97.19 188 LEU A C 1
ATOM 1598 O O . LEU A 1 188 ? -5.738 -16.710 -9.753 1.00 97.19 188 LEU A O 1
ATOM 1602 N N . ARG A 1 189 ? -5.835 -16.443 -11.972 1.00 97.88 189 ARG A N 1
ATOM 1603 C CA . ARG A 1 189 ? -6.720 -15.288 -11.950 1.00 97.88 189 ARG A CA 1
ATOM 1604 C C . ARG A 1 189 ? -7.775 -15.414 -13.029 1.00 97.88 189 ARG A C 1
ATOM 1606 O O . ARG A 1 189 ? -7.454 -15.670 -14.183 1.00 97.88 189 ARG A O 1
ATOM 1613 N N . VAL A 1 190 ? -9.007 -15.165 -12.616 1.00 97.94 190 VAL A N 1
ATOM 1614 C CA . VAL A 1 190 ? -10.201 -14.985 -13.432 1.00 97.94 190 VAL A CA 1
ATOM 1615 C C . VAL A 1 190 ? -10.946 -13.781 -12.846 1.00 97.94 190 VAL A C 1
ATOM 1617 O O . VAL A 1 190 ? -11.861 -13.922 -12.036 1.00 97.94 190 VAL A O 1
ATOM 1620 N N . PHE A 1 191 ? -10.488 -12.575 -13.170 1.00 97.12 191 PHE A N 1
ATOM 1621 C CA . PHE A 1 191 ? -11.060 -11.330 -12.667 1.00 97.12 191 PHE A CA 1
ATOM 1622 C C . PHE A 1 191 ? -12.456 -11.084 -13.271 1.00 97.12 191 PHE A C 1
ATOM 1624 O O . PHE A 1 191 ? -12.635 -11.295 -14.472 1.00 97.12 191 PHE A O 1
ATOM 1631 N N . PRO A 1 192 ? -13.438 -10.594 -12.488 1.00 96.94 192 PRO A N 1
ATOM 1632 C CA . PRO A 1 192 ? -13.369 -10.248 -11.062 1.00 96.94 192 PRO A CA 1
ATOM 1633 C C . PRO A 1 192 ? -13.704 -11.406 -10.107 1.00 96.94 192 PRO A C 1
ATOM 1635 O O . PRO A 1 192 ? -13.734 -11.213 -8.897 1.00 96.94 192 PRO A O 1
ATOM 1638 N N . PHE A 1 193 ? -13.969 -12.611 -10.605 1.00 98.00 193 PHE A N 1
ATOM 1639 C CA . PHE A 1 193 ? -14.553 -13.692 -9.808 1.00 98.00 193 PHE A CA 1
ATOM 1640 C C . PHE A 1 193 ? -13.582 -14.356 -8.834 1.00 98.00 193 PHE A C 1
ATOM 1642 O O . PHE A 1 193 ? -13.957 -14.655 -7.702 1.00 98.00 193 PHE A O 1
ATOM 1649 N N . TYR A 1 194 ? -12.344 -14.587 -9.256 1.00 97.88 194 TYR A N 1
ATOM 1650 C CA . TYR A 1 194 ? -11.356 -15.288 -8.449 1.00 97.88 194 TYR A CA 1
ATOM 1651 C C . TYR A 1 194 ? -9.942 -14.854 -8.805 1.00 97.88 194 TYR A C 1
ATOM 1653 O O . TYR A 1 194 ? -9.596 -14.682 -9.971 1.00 97.88 194 TYR A O 1
ATOM 1661 N N . GLY A 1 195 ? -9.089 -14.737 -7.800 1.00 97.62 195 GLY A N 1
ATOM 1662 C CA . GLY A 1 195 ? -7.662 -14.585 -8.011 1.00 97.62 195 GLY A CA 1
ATOM 1663 C C . GLY A 1 195 ? -6.900 -15.155 -6.838 1.00 97.62 195 GLY A C 1
ATOM 1664 O O . GLY A 1 195 ? -7.263 -14.912 -5.696 1.00 97.62 195 GLY A O 1
ATOM 1665 N N . ARG A 1 196 ? -5.825 -15.882 -7.113 1.00 97.62 196 ARG A N 1
ATOM 1666 C CA . ARG A 1 196 ? -4.867 -16.346 -6.120 1.00 97.62 196 ARG A CA 1
ATOM 1667 C C . ARG A 1 196 ? -3.463 -16.202 -6.674 1.00 97.62 196 ARG A C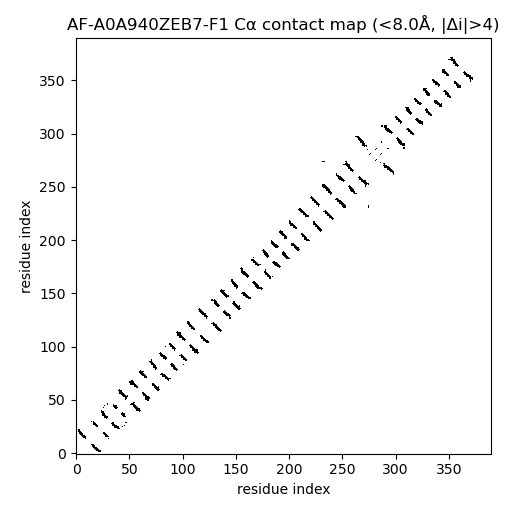 1
ATOM 1669 O O . ARG A 1 196 ? -3.195 -16.549 -7.821 1.00 97.62 196 ARG A O 1
ATOM 1676 N N . LYS A 1 197 ? -2.571 -15.676 -5.852 1.00 96.94 197 LYS A N 1
ATOM 1677 C CA . LYS A 1 197 ? -1.146 -15.554 -6.116 1.00 96.94 197 LYS A CA 1
ATOM 1678 C C . LYS A 1 197 ? -0.403 -16.065 -4.893 1.00 96.94 197 LYS A C 1
ATOM 1680 O O . LYS A 1 197 ? -0.554 -15.521 -3.804 1.00 96.94 197 LYS A O 1
ATOM 1685 N N . TYR A 1 198 ? 0.425 -17.071 -5.103 1.00 95.50 198 TYR A N 1
ATOM 1686 C CA . TYR A 1 198 ? 1.364 -17.573 -4.120 1.00 95.50 198 TYR A CA 1
ATOM 1687 C C . TYR A 1 198 ? 2.778 -17.185 -4.539 1.00 95.50 198 TYR A C 1
ATOM 1689 O O . TYR A 1 198 ? 3.148 -17.365 -5.702 1.00 95.50 198 TYR A O 1
ATOM 1697 N N . TRP A 1 199 ? 3.549 -16.627 -3.613 1.00 92.44 199 TRP A N 1
ATOM 1698 C CA . TRP A 1 199 ? 4.925 -16.214 -3.858 1.00 92.44 199 TRP A CA 1
ATOM 1699 C C . TRP A 1 199 ? 5.741 -16.336 -2.576 1.00 92.44 199 TRP A C 1
ATOM 1701 O O . TRP A 1 199 ? 5.495 -15.572 -1.647 1.00 92.44 199 TRP A O 1
ATOM 1711 N N . GLU A 1 200 ? 6.693 -17.273 -2.527 1.00 89.50 200 GLU A N 1
ATOM 1712 C CA . GLU A 1 200 ? 7.698 -17.372 -1.448 1.00 89.50 200 GLU A CA 1
ATOM 1713 C C . GLU A 1 200 ? 7.076 -17.280 -0.031 1.00 89.50 200 GLU A C 1
ATOM 1715 O O . GLU A 1 200 ? 7.457 -16.447 0.787 1.00 89.50 200 GLU A O 1
ATOM 1720 N N . GLY A 1 201 ? 6.046 -18.090 0.251 1.00 88.31 201 GLY A N 1
ATOM 1721 C CA . GLY A 1 201 ? 5.363 -18.118 1.557 1.00 88.31 201 GLY A CA 1
ATOM 1722 C C . GLY A 1 201 ? 4.266 -17.062 1.759 1.00 88.31 201 GLY A C 1
ATOM 1723 O O . GLY A 1 201 ? 3.564 -17.084 2.770 1.00 88.31 201 GLY A O 1
ATOM 1724 N N . ARG A 1 202 ? 4.051 -16.162 0.791 1.00 94.31 202 ARG A N 1
ATOM 1725 C CA . ARG A 1 202 ? 2.932 -15.210 0.784 1.00 94.31 202 ARG A CA 1
ATOM 1726 C C . ARG A 1 202 ? 1.814 -15.687 -0.138 1.00 94.31 202 ARG A C 1
ATOM 1728 O O . ARG A 1 202 ? 1.983 -15.729 -1.355 1.00 94.31 202 ARG A O 1
ATOM 1735 N N . ASP A 1 203 ? 0.651 -15.978 0.434 1.00 96.69 203 ASP A N 1
ATOM 1736 C CA . ASP A 1 203 ? -0.578 -16.339 -0.280 1.00 96.69 203 ASP A CA 1
ATOM 1737 C C . ASP A 1 203 ? -1.551 -15.159 -0.254 1.00 96.69 203 ASP A C 1
ATOM 1739 O O . ASP A 1 203 ? -1.982 -14.710 0.806 1.00 96.69 203 ASP A O 1
ATOM 1743 N N . GLN A 1 204 ? -1.903 -14.630 -1.416 1.00 97.50 204 GLN A N 1
ATOM 1744 C CA . GLN A 1 204 ? -2.854 -13.530 -1.539 1.00 97.50 204 GLN A CA 1
ATOM 1745 C C . GLN A 1 204 ? -3.908 -13.868 -2.578 1.00 97.50 204 GLN A C 1
ATOM 1747 O O . GLN A 1 204 ? -3.616 -14.501 -3.592 1.00 97.50 204 GLN A O 1
ATOM 1752 N N . GLY A 1 205 ? -5.130 -13.407 -2.367 1.00 97.56 205 GLY A N 1
ATOM 1753 C CA . GLY A 1 205 ? -6.200 -13.696 -3.300 1.00 97.56 205 GLY A CA 1
ATOM 1754 C C . GLY A 1 205 ? -7.462 -12.899 -3.058 1.00 97.56 205 GLY A C 1
ATOM 1755 O O . GLY A 1 205 ? -7.529 -12.044 -2.178 1.00 97.56 205 GLY A O 1
ATOM 1756 N N . TYR A 1 206 ? -8.463 -13.168 -3.879 1.00 98.06 206 TYR A N 1
ATOM 1757 C CA . TYR A 1 206 ? -9.789 -12.593 -3.772 1.00 98.06 206 TYR A CA 1
ATOM 1758 C C . TYR A 1 206 ? -10.845 -13.550 -4.308 1.00 98.06 206 TYR A C 1
ATOM 1760 O O . TYR A 1 206 ? -10.580 -14.389 -5.174 1.00 98.06 206 TYR A O 1
ATOM 1768 N N . ILE A 1 207 ? -12.055 -13.378 -3.791 1.00 97.81 207 ILE A N 1
ATOM 1769 C CA . ILE A 1 207 ? -13.272 -14.023 -4.269 1.00 97.81 207 ILE A CA 1
ATOM 1770 C C . ILE A 1 207 ? -14.274 -12.898 -4.517 1.00 97.81 207 ILE A C 1
ATOM 1772 O O . ILE A 1 207 ? -14.544 -12.104 -3.616 1.00 97.81 207 ILE A O 1
ATOM 1776 N N . LEU A 1 208 ? -14.796 -12.824 -5.743 1.00 97.62 208 LEU A N 1
ATOM 1777 C CA . LEU A 1 208 ? -15.730 -11.796 -6.207 1.00 97.62 208 LEU A CA 1
ATOM 1778 C C . LEU A 1 208 ? -15.247 -10.379 -5.886 1.00 97.62 208 LEU A C 1
ATOM 1780 O O . LEU A 1 208 ? -15.870 -9.666 -5.109 1.00 97.62 208 LEU A O 1
ATOM 1784 N N . TRP A 1 209 ? -14.121 -9.962 -6.454 1.00 96.50 209 TRP A N 1
ATOM 1785 C CA . TRP A 1 209 ? -13.580 -8.627 -6.223 1.00 96.50 209 TRP A CA 1
ATOM 1786 C C . TRP A 1 209 ? -14.640 -7.532 -6.491 1.00 96.50 209 TRP A C 1
ATOM 1788 O O . TRP A 1 209 ? -15.297 -7.580 -7.533 1.00 96.50 209 TRP A O 1
ATOM 1798 N N . PRO A 1 210 ? -14.816 -6.533 -5.598 1.00 96.06 210 PRO A N 1
ATOM 1799 C CA . PRO A 1 210 ? -14.037 -6.265 -4.386 1.00 96.06 210 PRO A CA 1
ATOM 1800 C C . PRO A 1 210 ? -14.624 -6.874 -3.094 1.00 96.06 210 PRO A C 1
ATOM 1802 O O . PRO A 1 210 ? -14.218 -6.477 -2.016 1.00 96.06 210 PRO A O 1
ATOM 1805 N N . ILE A 1 211 ? -15.588 -7.796 -3.146 1.00 97.31 211 ILE A N 1
ATOM 1806 C CA . ILE A 1 211 ? -16.322 -8.295 -1.966 1.00 97.31 211 ILE A CA 1
ATOM 1807 C C . ILE A 1 211 ? -15.394 -8.895 -0.910 1.00 97.31 211 ILE A C 1
ATOM 1809 O O . ILE A 1 211 ? -15.528 -8.545 0.261 1.00 97.31 211 ILE A O 1
ATOM 1813 N N . TYR A 1 212 ? -14.469 -9.772 -1.300 1.00 98.00 212 TYR A N 1
ATOM 1814 C CA . TYR A 1 212 ? -13.520 -10.387 -0.378 1.00 98.00 212 TYR A CA 1
ATOM 1815 C C . TYR A 1 212 ? -12.132 -10.484 -0.998 1.00 98.00 212 TYR A C 1
ATOM 1817 O O . TYR A 1 212 ? -11.961 -10.978 -2.111 1.00 98.00 212 TYR A O 1
ATOM 1825 N N . SER A 1 213 ? -11.123 -10.061 -0.245 1.00 97.94 213 SER A N 1
ATOM 1826 C CA . SER A 1 213 ? -9.717 -10.291 -0.565 1.00 97.94 213 SER A CA 1
ATOM 1827 C C . SER A 1 213 ? -8.941 -10.632 0.692 1.00 97.94 213 SER A C 1
ATOM 1829 O O . SER A 1 213 ? -9.307 -10.206 1.784 1.00 97.94 213 SER A O 1
ATOM 1831 N N . TYR A 1 214 ? -7.874 -11.400 0.540 1.00 97.75 214 TYR A N 1
ATOM 1832 C CA . TYR A 1 214 ? -7.036 -11.806 1.649 1.00 97.75 214 TYR A CA 1
ATOM 1833 C C . TYR A 1 214 ? -5.557 -11.720 1.294 1.00 97.75 214 TYR A C 1
ATOM 1835 O O . TYR A 1 214 ? -5.152 -11.834 0.135 1.00 97.75 214 TYR A O 1
ATOM 1843 N N . THR A 1 215 ? -4.736 -11.552 2.318 1.00 97.56 215 THR A N 1
ATOM 1844 C CA . THR A 1 215 ? -3.295 -11.769 2.274 1.00 97.56 215 THR A CA 1
ATOM 1845 C C . THR A 1 215 ? -2.899 -12.546 3.517 1.00 97.56 215 THR A C 1
ATOM 1847 O O . THR A 1 215 ? -3.242 -12.167 4.631 1.00 97.56 215 THR A O 1
ATOM 1850 N N . ARG A 1 216 ? -2.170 -13.635 3.322 1.00 96.88 216 ARG A N 1
ATOM 1851 C CA . ARG A 1 216 ? -1.629 -14.491 4.370 1.00 96.88 216 ARG A CA 1
ATOM 1852 C C . ARG A 1 216 ? -0.137 -14.621 4.143 1.00 96.88 216 ARG A C 1
ATOM 1854 O O . ARG A 1 216 ? 0.303 -14.863 3.020 1.00 96.88 216 ARG A O 1
ATOM 1861 N N . TYR A 1 217 ? 0.638 -14.432 5.192 1.00 94.25 217 TYR A N 1
ATOM 1862 C CA . TYR A 1 217 ? 2.064 -14.716 5.181 1.00 94.25 217 TYR A CA 1
ATOM 1863 C C . TYR A 1 217 ? 2.512 -15.041 6.595 1.00 94.25 217 TYR A C 1
ATOM 1865 O O . TYR A 1 217 ? 1.882 -14.634 7.573 1.00 94.25 217 TYR A O 1
ATOM 1873 N N . GLY A 1 218 ? 3.586 -15.800 6.695 1.00 88.12 218 GLY A N 1
ATOM 1874 C CA . GLY A 1 218 ? 4.082 -16.269 7.971 1.00 88.12 218 GLY A CA 1
ATOM 1875 C C . GLY A 1 218 ? 4.905 -17.529 7.805 1.00 88.12 218 GLY A C 1
ATOM 1876 O O . GLY A 1 218 ? 4.956 -18.121 6.727 1.00 88.12 218 GLY A O 1
ATOM 1877 N N . ASP A 1 219 ? 5.530 -17.920 8.897 1.00 87.19 219 ASP A N 1
ATOM 1878 C CA . ASP A 1 219 ? 6.306 -19.137 9.041 1.00 87.19 219 ASP A CA 1
ATOM 1879 C C . ASP A 1 219 ? 5.720 -19.990 10.183 1.00 87.19 219 ASP A C 1
ATOM 1881 O O . ASP A 1 219 ? 4.534 -19.900 10.526 1.00 87.19 219 ASP A O 1
ATOM 1885 N N . ASN A 1 220 ? 6.528 -20.886 10.749 1.00 85.94 220 ASN A N 1
ATOM 1886 C CA . ASN A 1 220 ? 6.081 -21.731 11.850 1.00 85.94 220 ASN A CA 1
ATOM 1887 C C . ASN A 1 220 ? 5.814 -20.938 13.138 1.00 85.94 220 ASN A C 1
ATOM 1889 O O . ASN A 1 220 ? 4.912 -21.325 13.886 1.00 85.94 220 ASN A O 1
ATOM 1893 N N . ASP A 1 221 ? 6.506 -19.820 13.345 1.00 90.25 221 ASP A N 1
ATOM 1894 C CA . ASP A 1 221 ? 6.544 -19.065 14.596 1.00 90.25 221 ASP A CA 1
ATOM 1895 C C . ASP A 1 221 ? 5.630 -17.836 14.556 1.00 90.25 221 ASP A C 1
ATOM 1897 O O . ASP A 1 221 ? 5.118 -17.396 15.590 1.00 90.25 221 ASP A O 1
ATOM 1901 N N . HIS A 1 222 ? 5.407 -17.293 13.361 1.00 92.44 222 HIS A N 1
ATOM 1902 C CA . HIS A 1 222 ? 4.675 -16.059 13.117 1.00 92.44 222 HIS A CA 1
ATOM 1903 C C . HIS A 1 222 ? 3.636 -16.241 12.012 1.00 92.44 222 HIS A C 1
ATOM 1905 O O . HIS A 1 222 ? 3.951 -16.739 10.936 1.00 92.44 222 HIS A O 1
ATOM 1911 N N . ARG A 1 223 ? 2.391 -15.817 12.247 1.00 94.19 223 ARG A N 1
ATOM 1912 C CA . ARG A 1 223 ? 1.315 -15.854 11.247 1.00 94.19 223 ARG A CA 1
ATOM 1913 C C . ARG A 1 223 ? 0.592 -14.520 11.197 1.00 94.19 223 ARG A C 1
ATOM 1915 O O . ARG A 1 223 ? 0.024 -14.080 12.192 1.00 94.19 223 ARG A O 1
ATOM 1922 N N . LYS A 1 224 ? 0.529 -13.941 10.001 1.00 95.69 224 LYS A N 1
ATOM 1923 C CA . LYS A 1 224 ? -0.230 -12.729 9.714 1.00 95.69 224 LYS A CA 1
ATOM 1924 C C . LYS A 1 224 ? -1.302 -12.991 8.670 1.00 95.69 224 LYS A C 1
ATOM 1926 O O . LYS A 1 224 ? -1.026 -13.500 7.581 1.00 95.69 224 LYS A O 1
ATOM 1931 N N . GLU A 1 225 ? -2.524 -12.591 8.992 1.00 97.06 225 GLU A N 1
ATOM 1932 C CA . GLU A 1 225 ? -3.669 -12.652 8.090 1.00 97.06 225 GLU A CA 1
ATOM 1933 C C . GLU A 1 225 ? -4.340 -11.289 7.987 1.00 97.06 225 GLU A C 1
ATOM 1935 O O . GLU A 1 225 ? -4.728 -10.701 8.990 1.00 97.06 225 GLU A O 1
ATOM 1940 N N . ASP A 1 226 ? -4.501 -10.803 6.763 1.00 97.00 226 ASP A N 1
ATOM 1941 C CA . ASP A 1 226 ? -5.239 -9.589 6.430 1.00 97.00 226 ASP A CA 1
ATOM 1942 C C . ASP A 1 226 ? -6.421 -9.989 5.550 1.00 97.00 226 ASP A C 1
ATOM 1944 O O . ASP A 1 226 ? -6.230 -10.429 4.416 1.00 97.00 226 ASP A O 1
ATOM 1948 N N . ASN A 1 227 ? -7.635 -9.876 6.080 1.00 97.75 227 ASN A N 1
ATOM 1949 C CA . ASN A 1 227 ? -8.871 -10.077 5.338 1.00 97.75 227 ASN A CA 1
ATOM 1950 C C . ASN A 1 227 ? -9.520 -8.721 5.091 1.00 97.75 227 ASN A C 1
ATOM 1952 O O . ASN A 1 227 ? -9.769 -7.965 6.024 1.00 97.75 227 ASN A O 1
ATOM 1956 N N . ARG A 1 228 ? -9.871 -8.431 3.845 1.00 97.12 228 ARG A N 1
ATOM 1957 C CA . ARG A 1 228 ? -10.568 -7.210 3.456 1.00 97.12 228 ARG A CA 1
ATOM 1958 C C . ARG A 1 228 ? -11.906 -7.551 2.827 1.00 97.12 228 ARG A C 1
ATOM 1960 O O . ARG A 1 228 ? -11.992 -8.417 1.958 1.00 97.12 228 ARG A O 1
ATOM 1967 N N . TYR A 1 229 ? -12.922 -6.826 3.269 1.00 96.75 229 TYR A N 1
ATOM 1968 C CA . TYR A 1 229 ? -14.298 -6.947 2.825 1.00 96.75 229 TYR A CA 1
ATOM 1969 C C . TYR A 1 229 ? -14.712 -5.646 2.148 1.00 96.75 229 TYR A C 1
ATOM 1971 O O . TYR A 1 229 ? -14.526 -4.560 2.712 1.00 96.75 229 TYR A O 1
ATOM 1979 N N . LEU A 1 230 ? -15.277 -5.745 0.944 1.00 94.12 230 LEU A N 1
ATOM 1980 C CA . LEU A 1 230 ? -15.469 -4.594 0.062 1.00 94.12 230 LEU A CA 1
ATOM 1981 C C . LEU A 1 230 ? -14.119 -3.862 -0.125 1.00 94.12 230 LEU A C 1
ATOM 1983 O O . LEU A 1 230 ? -13.095 -4.467 -0.432 1.00 94.12 230 LEU A O 1
ATOM 1987 N N . ILE A 1 231 ? -14.084 -2.546 0.082 1.00 90.81 231 ILE A N 1
ATOM 1988 C CA . ILE A 1 231 ? -12.872 -1.740 -0.134 1.00 90.81 231 ILE A CA 1
ATOM 1989 C C . ILE A 1 231 ? -12.191 -1.355 1.188 1.00 90.81 231 ILE A C 1
ATOM 1991 O O . ILE A 1 231 ? -10.961 -1.324 1.258 1.00 90.81 231 ILE A O 1
ATOM 1995 N N . PHE A 1 232 ? -12.968 -1.071 2.238 1.00 94.75 232 PHE A N 1
ATOM 1996 C CA . PHE A 1 232 ? -12.460 -0.406 3.446 1.00 94.75 232 PHE A CA 1
ATOM 1997 C C . PHE A 1 232 ? -12.563 -1.225 4.731 1.00 94.75 232 PHE A C 1
ATOM 1999 O O . PHE A 1 232 ? -11.796 -0.962 5.662 1.00 94.75 232 PHE A O 1
ATOM 2006 N N . SER A 1 233 ? -13.481 -2.192 4.796 1.00 96.50 233 SER A N 1
ATOM 2007 C CA . SER A 1 233 ? -13.618 -3.058 5.966 1.00 96.50 233 SER A CA 1
ATOM 2008 C C . SER A 1 233 ? -12.504 -4.095 5.969 1.00 96.50 233 SER A C 1
ATOM 2010 O O . SER A 1 233 ? -12.161 -4.653 4.928 1.00 96.50 233 SER A O 1
ATOM 2012 N N . LYS A 1 234 ? -11.903 -4.324 7.131 1.00 96.31 234 LYS A N 1
ATOM 2013 C CA . LYS A 1 234 ? -10.674 -5.102 7.264 1.00 96.31 234 LYS A CA 1
ATOM 2014 C C . LYS A 1 234 ? -10.636 -5.831 8.606 1.00 96.31 234 LYS A C 1
ATOM 2016 O O . LYS A 1 234 ? -10.986 -5.240 9.618 1.00 96.31 234 LYS A O 1
ATOM 2021 N N . ASP A 1 235 ? -10.203 -7.084 8.610 1.00 97.25 235 ASP A N 1
ATOM 2022 C CA . ASP A 1 235 ? -9.888 -7.881 9.798 1.00 97.25 235 ASP A CA 1
ATOM 2023 C C . ASP A 1 235 ? -8.450 -8.387 9.657 1.00 97.25 235 ASP A C 1
ATOM 2025 O O . ASP A 1 235 ? -8.158 -9.254 8.830 1.00 97.25 235 ASP A O 1
ATOM 2029 N N . GLU A 1 236 ? -7.549 -7.784 10.423 1.00 97.00 236 GLU A N 1
ATOM 2030 C CA . GLU A 1 236 ? -6.139 -8.141 10.495 1.00 97.00 236 GLU A CA 1
ATOM 2031 C C . GLU A 1 236 ? -5.868 -8.871 11.806 1.00 97.00 236 GLU A C 1
ATOM 2033 O O . GLU A 1 236 ? -6.259 -8.415 12.882 1.00 97.00 236 GLU A O 1
ATOM 2038 N N . THR A 1 237 ? -5.184 -10.002 11.716 1.00 97.06 237 THR A N 1
ATOM 2039 C CA . THR A 1 237 ? -4.714 -10.772 12.865 1.00 97.06 237 THR A CA 1
ATOM 2040 C C . THR A 1 237 ? -3.224 -11.030 12.714 1.00 97.06 237 THR A C 1
ATOM 2042 O O . THR A 1 237 ? -2.763 -11.420 11.640 1.00 97.06 237 THR A O 1
ATOM 2045 N N . ASP A 1 238 ? -2.488 -10.810 13.797 1.00 96.06 238 ASP A N 1
ATOM 2046 C CA . ASP A 1 238 ? -1.047 -11.017 13.885 1.00 96.06 238 ASP A CA 1
ATOM 2047 C C . ASP A 1 238 ? -0.755 -11.914 15.097 1.00 96.06 238 ASP A C 1
ATOM 2049 O O . ASP A 1 238 ? -1.142 -11.585 16.219 1.00 96.06 238 ASP A O 1
ATOM 2053 N N . GLU A 1 239 ? -0.168 -13.089 14.881 1.00 94.81 239 GLU A N 1
ATOM 2054 C CA . GLU A 1 239 ? -0.013 -14.131 15.900 1.00 94.81 239 GLU A CA 1
ATOM 2055 C C . GLU A 1 239 ? 1.439 -14.617 15.978 1.00 94.81 239 GLU A C 1
ATOM 2057 O O . GLU A 1 239 ? 2.015 -15.065 14.985 1.00 94.81 239 GLU A O 1
ATOM 2062 N N . TRP A 1 240 ? 2.022 -14.567 17.179 1.00 93.50 240 TRP A N 1
ATOM 2063 C CA . TRP A 1 240 ? 3.360 -15.076 17.488 1.00 93.50 240 TRP A CA 1
ATOM 2064 C C . TRP A 1 240 ? 3.248 -16.296 18.400 1.00 93.50 240 TRP A C 1
ATOM 2066 O O . TRP A 1 240 ? 3.082 -16.163 19.617 1.00 93.50 240 TRP A O 1
ATOM 2076 N N . LYS A 1 241 ? 3.395 -17.494 17.828 1.00 88.62 241 LYS A N 1
ATOM 2077 C CA . LYS A 1 241 ? 3.200 -18.764 18.545 1.00 88.62 241 LYS A CA 1
ATOM 2078 C C . LYS A 1 241 ? 4.221 -18.971 19.660 1.00 88.62 241 LYS A C 1
ATOM 2080 O O . LYS A 1 241 ? 3.866 -19.436 20.735 1.00 88.62 241 LYS A O 1
ATOM 2085 N N . ASN A 1 242 ? 5.466 -18.543 19.450 1.00 89.75 242 ASN A N 1
ATOM 2086 C CA . ASN A 1 242 ? 6.543 -18.701 20.436 1.00 89.75 242 ASN A CA 1
ATOM 2087 C C . ASN A 1 242 ? 6.318 -17.919 21.738 1.00 89.75 242 ASN A C 1
ATOM 2089 O O . ASN A 1 242 ? 6.967 -18.205 22.741 1.00 89.75 242 ASN A O 1
ATOM 2093 N N . ARG A 1 243 ? 5.460 -16.892 21.718 1.00 88.12 243 ARG A N 1
ATOM 2094 C CA . ARG A 1 243 ? 5.211 -16.011 22.869 1.00 88.12 243 ARG A CA 1
ATOM 2095 C C . ARG A 1 243 ? 3.770 -16.057 23.363 1.00 88.12 243 ARG A C 1
ATOM 2097 O O . ARG A 1 243 ? 3.464 -15.322 24.294 1.00 88.12 243 ARG A O 1
ATOM 2104 N N . ASP A 1 244 ? 2.917 -16.860 22.726 1.00 88.25 244 ASP A N 1
ATOM 2105 C CA . ASP A 1 244 ? 1.466 -16.863 22.945 1.00 88.25 244 ASP A CA 1
ATOM 2106 C C . ASP A 1 244 ? 0.874 -15.436 22.900 1.00 88.25 244 ASP A C 1
ATOM 2108 O O . ASP A 1 244 ? 0.118 -14.998 23.765 1.00 88.25 244 ASP A O 1
ATOM 2112 N N . GLN A 1 245 ? 1.314 -14.652 21.907 1.00 92.50 245 GLN A N 1
ATOM 2113 C CA . GLN A 1 245 ? 0.913 -13.256 21.724 1.00 92.50 245 GLN A CA 1
ATOM 2114 C C . GLN A 1 245 ? 0.075 -13.106 20.462 1.00 92.50 245 GLN A C 1
ATOM 2116 O O . GLN A 1 245 ? 0.438 -13.612 19.399 1.00 92.50 245 GLN A O 1
ATOM 2121 N N . LYS A 1 246 ? -1.021 -12.352 20.575 1.00 93.81 246 LYS A N 1
ATOM 2122 C CA . LYS A 1 246 ? -1.949 -12.096 19.477 1.00 93.81 246 LYS A CA 1
ATOM 2123 C C . LYS A 1 246 ? -2.364 -10.634 19.441 1.00 93.81 246 LYS A C 1
ATOM 2125 O O . LYS A 1 246 ? -2.801 -10.082 20.447 1.00 93.81 246 LYS A O 1
ATOM 2130 N N . GLU A 1 247 ? -2.282 -10.042 18.262 1.00 96.06 247 GLU A N 1
ATOM 2131 C CA . GLU A 1 247 ? -2.835 -8.736 17.939 1.00 96.06 247 GLU A CA 1
ATOM 2132 C C . GLU A 1 247 ? -4.014 -8.918 16.979 1.00 96.06 247 GLU A C 1
ATOM 2134 O O . GLU A 1 247 ? -4.006 -9.791 16.105 1.00 96.06 247 GLU A O 1
ATOM 2139 N N . ARG A 1 248 ? -5.053 -8.096 17.134 1.00 96.62 248 ARG A N 1
ATOM 2140 C CA . ARG A 1 248 ? -6.179 -8.072 16.198 1.00 96.62 248 ARG A CA 1
ATOM 2141 C C . ARG A 1 248 ? -6.637 -6.651 15.935 1.00 96.62 248 ARG A C 1
ATOM 2143 O O . ARG A 1 248 ? -6.862 -5.888 16.872 1.00 96.62 248 ARG A O 1
ATOM 2150 N N . ARG A 1 249 ? -6.866 -6.324 14.667 1.00 96.06 249 ARG A N 1
ATOM 2151 C CA . ARG A 1 249 ? -7.454 -5.058 14.223 1.00 96.06 249 ARG A CA 1
ATOM 2152 C C . ARG A 1 249 ? -8.660 -5.346 13.349 1.00 96.06 249 ARG A C 1
ATOM 2154 O O . ARG A 1 249 ? -8.529 -5.930 12.282 1.00 96.06 249 ARG A O 1
ATOM 2161 N N . LEU A 1 250 ? -9.828 -4.905 13.787 1.00 96.69 250 LEU A N 1
ATOM 2162 C CA . LEU A 1 250 ? -11.077 -5.036 13.057 1.00 96.69 250 LEU A CA 1
ATOM 2163 C C . LEU A 1 250 ? -11.620 -3.647 12.737 1.00 96.69 250 LEU A C 1
ATOM 2165 O O . LEU A 1 250 ? -11.894 -2.846 13.627 1.00 96.69 250 LEU A O 1
ATOM 2169 N N . ARG A 1 251 ? -11.841 -3.388 11.455 1.00 96.69 251 ARG A N 1
ATOM 2170 C CA . ARG A 1 251 ? -12.547 -2.221 10.950 1.00 96.69 251 ARG A CA 1
ATOM 2171 C C . ARG A 1 251 ? -13.768 -2.667 10.167 1.00 96.69 251 ARG A C 1
ATOM 2173 O O . ARG A 1 251 ? -13.651 -3.326 9.137 1.00 96.69 251 ARG A O 1
ATOM 2180 N N . VAL A 1 252 ? -14.929 -2.214 10.605 1.00 96.88 252 VAL A N 1
ATOM 2181 C CA . VAL A 1 252 ? -16.184 -2.304 9.862 1.00 96.88 252 VAL A CA 1
ATOM 2182 C C . VAL A 1 252 ? -16.523 -0.890 9.423 1.00 96.88 252 VAL A C 1
ATOM 2184 O O . VAL A 1 252 ? -17.173 -0.155 10.155 1.00 96.88 252 VAL A O 1
ATOM 2187 N N . TRP A 1 253 ? -16.020 -0.457 8.271 1.00 96.38 253 TRP A N 1
ATOM 2188 C CA . TRP A 1 253 ? -16.217 0.920 7.812 1.00 96.38 253 TRP A CA 1
ATOM 2189 C C . TRP A 1 253 ? -17.645 1.113 7.264 1.00 96.38 253 TRP A C 1
ATOM 2191 O O . TRP A 1 253 ? -18.133 0.221 6.567 1.00 96.38 253 TRP A O 1
ATOM 2201 N N . PRO A 1 254 ? -18.324 2.249 7.528 1.00 95.69 254 PRO A N 1
ATOM 2202 C CA . PRO A 1 254 ? -17.904 3.415 8.323 1.00 95.69 254 PRO A CA 1
ATOM 2203 C C . PRO A 1 254 ? -18.311 3.341 9.809 1.00 95.69 254 PRO A C 1
ATOM 2205 O O . PRO A 1 254 ? -18.387 4.350 10.508 1.00 95.69 254 PRO A O 1
ATOM 2208 N N . LEU A 1 255 ? -18.651 2.153 10.296 1.00 96.00 255 LEU A N 1
ATOM 2209 C CA . LEU A 1 255 ? -19.331 1.957 11.567 1.00 96.00 255 LEU A CA 1
ATOM 2210 C C . LEU A 1 255 ? -18.346 1.894 12.729 1.00 96.00 255 LEU A C 1
ATOM 2212 O O . LEU A 1 255 ? -18.410 2.718 13.622 1.00 96.00 255 LEU A O 1
ATOM 2216 N N . PHE A 1 256 ? -17.419 0.951 12.741 1.00 95.50 256 PHE A N 1
ATOM 2217 C CA . PHE A 1 256 ? -16.730 0.574 13.969 1.00 95.50 256 PHE A CA 1
ATOM 2218 C C . PHE A 1 256 ? -15.263 0.244 13.730 1.00 95.50 256 PHE A C 1
ATOM 2220 O O . PHE A 1 256 ? -14.899 -0.318 12.695 1.00 95.50 256 PHE A O 1
ATOM 2227 N N . TYR A 1 257 ? -14.435 0.570 14.715 1.00 96.75 257 TYR A N 1
ATOM 2228 C CA . TYR A 1 257 ? -13.039 0.171 14.772 1.00 96.75 257 TYR A CA 1
ATOM 2229 C C . TYR A 1 257 ? -12.722 -0.469 16.119 1.00 96.75 257 TYR A C 1
ATOM 2231 O O . TYR A 1 257 ? -13.175 0.007 17.159 1.00 96.75 257 TYR A O 1
ATOM 2239 N N . TYR A 1 258 ? -11.898 -1.509 16.087 1.00 96.62 258 TYR A N 1
ATOM 2240 C CA . TYR A 1 258 ? -11.399 -2.232 17.243 1.00 96.62 258 TYR A CA 1
ATOM 2241 C C . TYR A 1 258 ? -9.949 -2.645 17.022 1.00 96.62 258 TYR A C 1
ATOM 2243 O O . TYR A 1 258 ? -9.608 -3.200 15.980 1.00 96.62 258 TYR A O 1
ATOM 2251 N N . ARG A 1 259 ? -9.113 -2.427 18.030 1.00 95.88 259 ARG A N 1
ATOM 2252 C CA . ARG A 1 259 ? -7.725 -2.868 18.099 1.00 95.88 259 ARG A CA 1
ATOM 2253 C C . ARG A 1 259 ? -7.470 -3.503 19.457 1.00 95.88 259 ARG A C 1
ATOM 2255 O O . ARG A 1 259 ? -7.741 -2.891 20.487 1.00 95.88 259 ARG A O 1
ATOM 2262 N N . ALA A 1 260 ? -6.946 -4.718 19.446 1.00 96.50 260 ALA A N 1
ATOM 2263 C CA . ALA A 1 260 ? -6.397 -5.396 20.608 1.00 96.50 260 ALA A CA 1
ATOM 2264 C C . ALA A 1 260 ? -4.904 -5.611 20.372 1.00 96.50 260 ALA A C 1
ATOM 2266 O O . ALA A 1 260 ? -4.535 -6.278 19.409 1.00 96.50 260 ALA A O 1
ATOM 2267 N N . GLU A 1 261 ? -4.082 -5.025 21.237 1.00 94.62 261 GLU A N 1
ATOM 2268 C CA . GLU A 1 261 ? -2.623 -5.120 21.197 1.00 94.62 261 GLU A CA 1
ATOM 2269 C C . GLU A 1 261 ? -2.132 -6.395 21.887 1.00 94.62 261 GLU A C 1
ATOM 2271 O O . GLU A 1 261 ? -2.797 -6.935 22.778 1.00 94.62 261 GLU A O 1
ATOM 2276 N N . LYS A 1 262 ? -0.911 -6.814 21.552 1.00 92.50 262 LYS A N 1
ATOM 2277 C CA . LYS A 1 262 ? -0.246 -7.983 22.151 1.00 92.50 262 LYS A CA 1
ATOM 2278 C C . LYS A 1 262 ? -0.078 -7.893 23.674 1.00 92.50 262 LYS A C 1
ATOM 2280 O O . LYS A 1 262 ? -0.072 -8.918 24.344 1.00 92.50 262 LYS A O 1
ATOM 2285 N N . GLU A 1 263 ? 0.030 -6.689 24.242 1.00 90.25 263 GLU A N 1
ATOM 2286 C CA . GLU A 1 263 ? 0.105 -6.477 25.695 1.00 90.25 263 GLU A CA 1
ATOM 2287 C C . GLU A 1 263 ? -1.266 -6.571 26.393 1.00 90.25 263 GLU A C 1
ATOM 2289 O O . GLU A 1 263 ? -1.353 -6.393 27.605 1.00 90.25 263 GLU A O 1
ATOM 2294 N N . GLY A 1 264 ? -2.355 -6.806 25.653 1.00 91.25 264 GLY A N 1
ATOM 2295 C CA . GLY A 1 264 ? -3.718 -6.894 26.188 1.00 91.25 264 GLY A CA 1
ATOM 2296 C C . GLY A 1 264 ? -4.460 -5.557 26.261 1.00 91.25 264 GLY A C 1
ATOM 2297 O O . GLY A 1 264 ? -5.608 -5.507 26.722 1.00 91.25 264 GLY A O 1
ATOM 2298 N N . SER A 1 265 ? -3.838 -4.469 25.791 1.00 94.81 265 SER A N 1
ATOM 2299 C CA . SER A 1 265 ? -4.528 -3.187 25.665 1.00 94.81 265 SER A CA 1
ATOM 2300 C C . SER A 1 265 ? -5.570 -3.242 24.547 1.00 94.81 265 SER A C 1
ATOM 2302 O O . SER A 1 265 ? -5.372 -3.898 23.526 1.00 94.81 265 SER A O 1
ATOM 2304 N N . VAL A 1 266 ? -6.706 -2.584 24.755 1.00 96.88 266 VAL A N 1
ATOM 2305 C CA . VAL A 1 266 ? -7.813 -2.550 23.797 1.00 96.88 266 VAL A CA 1
ATOM 2306 C C . VAL A 1 266 ? -8.179 -1.106 23.515 1.00 96.88 266 VAL A C 1
ATOM 2308 O O . VAL A 1 266 ? -8.309 -0.301 24.438 1.00 96.88 266 VAL A O 1
ATOM 2311 N N . TYR A 1 267 ? -8.392 -0.794 22.245 1.00 95.75 267 TYR A N 1
ATOM 2312 C CA . TYR A 1 267 ? -8.927 0.474 21.787 1.00 95.75 267 TYR A CA 1
ATOM 2313 C C . TYR A 1 267 ? -10.067 0.229 20.807 1.00 95.75 267 TYR A C 1
ATOM 2315 O O . TYR A 1 267 ? -9.941 -0.578 19.892 1.00 95.75 267 TYR A O 1
ATOM 2323 N N . ALA A 1 268 ? -11.187 0.912 20.987 1.00 96.75 268 ALA A N 1
ATOM 2324 C CA . ALA A 1 268 ? -12.299 0.861 20.055 1.00 96.75 268 ALA A CA 1
ATOM 2325 C C . ALA A 1 268 ? -12.956 2.231 19.934 1.00 96.75 268 ALA A C 1
ATOM 2327 O O . ALA A 1 268 ? -12.954 3.008 20.889 1.00 96.75 268 ALA A O 1
ATOM 2328 N N . TYR A 1 269 ? -13.531 2.527 18.773 1.00 96.56 269 TYR A N 1
ATOM 2329 C CA . TYR A 1 269 ? -14.270 3.768 18.576 1.00 96.56 269 TYR A CA 1
ATOM 2330 C C . TYR A 1 269 ? -15.376 3.634 17.530 1.00 96.56 269 TYR A C 1
ATOM 2332 O O . TYR A 1 269 ? -15.373 2.738 16.679 1.00 96.56 269 TYR A O 1
ATOM 2340 N N . TRP A 1 270 ? -16.336 4.548 17.619 1.00 97.25 270 TRP A N 1
ATOM 2341 C CA . TRP A 1 270 ? -17.484 4.654 16.726 1.00 97.25 270 TRP A CA 1
ATOM 2342 C C . TRP A 1 270 ? -17.894 6.130 16.572 1.00 97.25 270 TRP A C 1
ATOM 2344 O O . TRP A 1 270 ? -17.896 6.851 17.568 1.00 97.25 270 TRP A O 1
ATOM 2354 N N . PRO A 1 271 ? -18.281 6.601 15.375 1.00 97.25 271 PRO A N 1
ATOM 2355 C CA . PRO A 1 271 ? -18.182 5.909 14.093 1.00 97.25 271 PRO A CA 1
ATOM 2356 C C . PRO A 1 271 ? -16.738 5.846 13.554 1.00 97.25 271 PRO A C 1
ATOM 2358 O O . PRO A 1 271 ? -15.894 6.672 13.903 1.00 97.25 271 PRO A O 1
ATOM 2361 N N . CYS A 1 272 ? -16.450 4.888 12.667 1.00 95.19 272 CYS A N 1
ATOM 2362 C CA . CYS A 1 272 ? -15.164 4.782 11.970 1.00 95.19 272 CYS A CA 1
ATOM 2363 C C . CYS A 1 272 ? -15.200 5.485 10.608 1.00 95.19 272 CYS A C 1
ATOM 2365 O O . CYS A 1 272 ? -15.318 4.850 9.564 1.00 95.19 272 CYS A O 1
ATOM 2367 N N . LEU A 1 273 ? -15.096 6.815 10.613 1.00 94.00 273 LEU A N 1
ATOM 2368 C CA . LEU A 1 273 ? -15.209 7.615 9.386 1.00 94.00 273 LEU A CA 1
ATOM 2369 C C . LEU A 1 273 ? -13.927 7.638 8.539 1.00 94.00 273 LEU A C 1
ATOM 2371 O O . LEU A 1 273 ? -14.001 7.853 7.331 1.00 94.00 273 LEU A O 1
ATOM 2375 N N . ILE A 1 274 ? -12.762 7.379 9.143 1.00 90.75 274 ILE A N 1
ATOM 2376 C CA . ILE A 1 274 ? -11.460 7.387 8.462 1.00 90.75 274 ILE A CA 1
ATOM 2377 C C . ILE A 1 274 ? -11.058 5.947 8.094 1.00 90.75 274 ILE A C 1
ATOM 2379 O O . ILE A 1 274 ? -10.732 5.163 8.984 1.00 90.75 274 ILE A O 1
ATOM 2383 N N . PRO A 1 275 ? -11.013 5.575 6.800 1.00 89.00 275 PRO A N 1
ATOM 2384 C CA . PRO A 1 275 ? -10.680 4.217 6.366 1.00 89.00 275 PRO A CA 1
ATOM 2385 C C . PRO A 1 275 ? -9.161 3.961 6.264 1.00 89.00 275 PRO A C 1
ATOM 2387 O O . PRO A 1 275 ? -8.714 3.207 5.395 1.00 89.00 275 PRO A O 1
ATOM 2390 N N . PHE A 1 276 ? -8.348 4.553 7.142 1.00 86.00 276 PHE A N 1
ATOM 2391 C CA . PHE A 1 276 ? -6.884 4.462 7.090 1.00 86.00 276 PHE A CA 1
ATOM 2392 C C . PHE A 1 276 ? -6.287 4.112 8.455 1.00 86.00 276 PHE A C 1
ATOM 2394 O O . PHE A 1 276 ? -6.640 4.720 9.461 1.00 86.00 276 PHE A O 1
ATOM 2401 N N . ASP A 1 277 ? -5.357 3.153 8.471 1.00 81.44 277 ASP A N 1
ATOM 2402 C CA . ASP A 1 277 ? -4.590 2.774 9.663 1.00 81.44 277 ASP A CA 1
ATOM 2403 C C . ASP A 1 277 ? -3.278 3.555 9.656 1.00 81.44 277 ASP A C 1
ATOM 2405 O O . ASP A 1 277 ? -2.270 3.105 9.112 1.00 81.44 277 ASP A O 1
ATOM 2409 N N . TYR A 1 278 ? -3.310 4.769 10.196 1.00 84.88 278 TYR A N 1
ATOM 2410 C CA . TYR A 1 278 ? -2.113 5.581 10.371 1.00 84.88 278 TYR A CA 1
ATOM 2411 C C . TYR A 1 278 ? -2.169 6.285 11.719 1.00 84.88 278 TYR A C 1
ATOM 2413 O O . TYR A 1 278 ? -3.056 7.109 11.950 1.00 84.88 278 TYR A O 1
ATOM 2421 N N . ASP A 1 279 ? -1.192 6.005 12.579 1.00 83.75 279 ASP A N 1
ATOM 2422 C CA . ASP A 1 279 ? -1.141 6.505 13.957 1.00 83.75 279 ASP A CA 1
ATOM 2423 C C . ASP A 1 279 ? -1.282 8.028 14.041 1.00 83.75 279 ASP A C 1
ATOM 2425 O O . ASP A 1 279 ? -1.933 8.553 14.943 1.00 83.75 279 ASP A O 1
ATOM 2429 N N . GLY A 1 280 ? -0.703 8.758 13.081 1.00 85.75 280 GLY A N 1
ATOM 2430 C CA . GLY A 1 280 ? -0.829 10.211 13.018 1.00 85.75 280 GLY A CA 1
ATOM 2431 C C . GLY A 1 280 ? -2.260 10.677 12.731 1.00 85.75 280 GLY A C 1
ATOM 2432 O O . GLY A 1 280 ? -2.702 11.663 13.310 1.00 85.75 280 GLY A O 1
ATOM 2433 N N . PHE A 1 281 ? -3.012 9.971 11.884 1.00 84.19 281 PHE A N 1
ATOM 2434 C CA . PHE A 1 281 ? -4.408 10.311 11.603 1.00 84.19 281 PHE A CA 1
ATOM 2435 C C . PHE A 1 281 ? -5.292 9.936 12.784 1.00 84.19 281 PHE A C 1
ATOM 2437 O O . PHE A 1 281 ? -6.110 10.747 13.212 1.00 84.19 281 PHE A O 1
ATOM 2444 N N . GLU A 1 282 ? -5.075 8.749 13.348 1.00 86.62 282 GLU A N 1
ATOM 2445 C CA . GLU A 1 282 ? -5.816 8.265 14.507 1.00 86.62 282 GLU A CA 1
ATOM 2446 C C . GLU A 1 282 ? -5.692 9.238 15.684 1.00 86.62 282 GLU A C 1
ATOM 2448 O O . GLU A 1 282 ? -6.694 9.702 16.212 1.00 86.62 282 GLU A O 1
ATOM 2453 N N . ARG A 1 283 ? -4.473 9.655 16.035 1.00 87.69 283 ARG A N 1
ATOM 2454 C CA . ARG A 1 283 ? -4.248 10.544 17.186 1.00 87.69 283 ARG A CA 1
ATOM 2455 C C . ARG A 1 283 ? -4.836 11.947 17.025 1.00 87.69 283 ARG A C 1
ATOM 2457 O O . ARG A 1 283 ? -5.223 12.538 18.026 1.00 87.69 283 ARG A O 1
ATOM 2464 N N . ASN A 1 284 ? -4.869 12.487 15.805 1.00 92.19 284 ASN A N 1
ATOM 2465 C CA . ASN A 1 284 ? -5.270 13.878 15.565 1.00 92.19 284 ASN A CA 1
ATOM 2466 C C . ASN A 1 284 ? -6.743 14.028 15.165 1.00 92.19 284 ASN A C 1
ATOM 2468 O O . ASN A 1 284 ? -7.365 15.026 15.515 1.00 92.19 284 ASN A O 1
ATOM 2472 N N . TRP A 1 285 ? -7.303 13.061 14.434 1.00 91.62 285 TRP A N 1
ATOM 2473 C CA . TRP A 1 285 ? -8.634 13.197 13.839 1.00 91.62 285 TRP A CA 1
ATOM 2474 C C . TRP A 1 285 ? -9.691 12.307 14.477 1.00 91.62 285 TRP A C 1
ATOM 2476 O O . TRP A 1 285 ? -10.842 12.731 14.558 1.00 91.62 285 TRP A O 1
ATOM 2486 N N . VAL A 1 286 ? -9.342 11.105 14.951 1.00 92.44 286 VAL A N 1
ATOM 2487 C CA . VAL A 1 286 ? -10.344 10.211 15.558 1.00 92.44 286 VAL A CA 1
ATOM 2488 C C . VAL A 1 286 ? -11.018 10.862 16.765 1.00 92.44 286 VAL A C 1
ATOM 2490 O O . VAL A 1 286 ? -12.244 10.899 16.739 1.00 92.44 286 VAL A O 1
ATOM 2493 N N . PRO A 1 287 ? -10.307 11.500 17.722 1.00 91.56 287 PRO A N 1
ATOM 2494 C CA . PRO A 1 287 ? -10.960 12.166 18.849 1.00 91.56 287 PRO A CA 1
ATOM 2495 C C . PRO A 1 287 ? -11.986 13.231 18.445 1.00 91.56 287 PRO A C 1
ATOM 2497 O O . PRO A 1 287 ? -12.902 13.510 19.206 1.00 91.56 287 PRO A O 1
ATOM 2500 N N . LEU A 1 288 ? -11.849 13.838 17.261 1.00 93.12 288 LEU A N 1
ATOM 2501 C CA . LEU A 1 288 ? -12.789 14.840 16.749 1.00 93.12 288 LEU A CA 1
ATOM 2502 C C . LEU A 1 288 ? -13.984 14.213 16.022 1.00 93.12 288 LEU A C 1
ATOM 2504 O O . LEU A 1 288 ? -15.055 14.809 16.006 1.00 93.12 288 LEU A O 1
ATOM 2508 N N . LEU A 1 289 ? -13.816 13.035 15.422 1.00 94.31 289 LEU A N 1
ATOM 2509 C CA . LEU A 1 289 ? -14.811 12.407 14.546 1.00 94.31 289 LEU A CA 1
ATOM 2510 C C . LEU A 1 289 ? -15.568 11.246 15.202 1.00 94.31 289 LEU A C 1
ATOM 2512 O O . LEU A 1 289 ? -16.643 10.876 14.729 1.00 94.31 289 LEU A O 1
ATOM 2516 N N . SER A 1 290 ? -15.024 10.656 16.266 1.00 95.00 290 SER A N 1
ATOM 2517 C CA . SER A 1 290 ? -15.682 9.592 17.015 1.00 95.00 290 SER A CA 1
ATOM 2518 C C . SER A 1 290 ? -16.663 10.162 18.033 1.00 95.00 290 SER A C 1
ATOM 2520 O O . SER A 1 290 ? -16.324 11.032 18.832 1.00 95.00 290 SER A O 1
ATOM 2522 N N . LEU A 1 291 ? -17.869 9.604 18.055 1.00 97.19 291 LEU A N 1
ATOM 2523 C CA . LEU A 1 291 ? -18.883 9.879 19.067 1.00 97.19 291 LEU A CA 1
ATOM 2524 C C . LEU A 1 291 ? -18.694 8.999 20.304 1.00 97.19 291 LEU A C 1
ATOM 2526 O O . LEU A 1 291 ? -19.144 9.368 21.381 1.00 97.19 291 LEU A O 1
ATOM 2530 N N . TYR A 1 292 ? -18.046 7.847 20.165 1.00 97.69 292 TYR A N 1
ATOM 2531 C CA . TYR A 1 292 ? -17.730 6.929 21.246 1.00 97.69 292 TYR A CA 1
ATOM 2532 C C . TYR A 1 292 ? -16.282 6.457 21.138 1.00 97.69 292 TYR A C 1
ATOM 2534 O O . TYR A 1 292 ? -15.845 6.051 20.062 1.00 97.69 292 TYR A O 1
ATOM 2542 N N . GLU A 1 293 ? -15.570 6.455 22.260 1.00 96.81 293 GLU A N 1
ATOM 2543 C CA . GLU A 1 293 ? -14.236 5.873 22.400 1.00 96.81 293 GLU A CA 1
ATOM 2544 C C . GLU A 1 293 ? -14.190 4.964 23.628 1.00 96.81 293 GLU A C 1
ATOM 2546 O O . GLU A 1 293 ? -14.656 5.333 24.705 1.00 96.81 293 GLU A O 1
ATOM 2551 N N . TYR A 1 294 ? -13.565 3.802 23.483 1.00 97.25 294 TYR A N 1
ATOM 2552 C CA . TYR A 1 294 ? -13.292 2.856 24.554 1.00 97.25 294 TYR A CA 1
ATOM 2553 C C . TYR A 1 294 ? -11.807 2.523 24.584 1.00 97.25 294 TYR A C 1
ATOM 2555 O O . TYR A 1 294 ? -11.233 2.136 23.568 1.00 97.25 294 TYR A O 1
ATOM 2563 N N . ARG A 1 295 ? -11.185 2.633 25.755 1.00 96.81 295 ARG A N 1
ATOM 2564 C CA . ARG A 1 295 ? -9.793 2.250 26.002 1.00 96.81 295 ARG A CA 1
ATOM 2565 C C . ARG A 1 295 ? -9.734 1.324 27.201 1.00 96.81 295 ARG A C 1
ATOM 2567 O O . ARG A 1 295 ? -10.374 1.594 28.211 1.00 96.81 295 ARG A O 1
ATOM 2574 N N . ARG A 1 296 ? -8.922 0.277 27.122 1.00 97.00 296 ARG A N 1
ATOM 2575 C CA . ARG A 1 296 ? -8.575 -0.585 28.253 1.00 97.00 296 ARG A CA 1
ATOM 2576 C C . ARG A 1 296 ? -7.077 -0.826 28.257 1.00 97.00 296 ARG A C 1
ATOM 2578 O O . ARG A 1 296 ? -6.516 -1.188 27.228 1.00 97.00 296 ARG A O 1
ATOM 258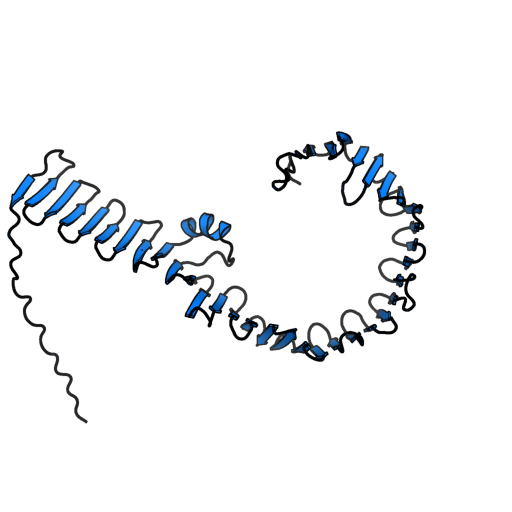5 N N . ASN A 1 297 ? -6.433 -0.623 29.397 1.00 95.12 297 ASN A N 1
ATOM 2586 C CA . ASN A 1 297 ? -5.016 -0.921 29.556 1.00 95.12 297 ASN A CA 1
ATOM 2587 C C . ASN A 1 297 ? -4.794 -2.401 29.948 1.00 95.12 297 ASN A C 1
ATOM 2589 O O . ASN A 1 297 ? -5.750 -3.086 30.325 1.00 95.12 297 ASN A O 1
ATOM 2593 N N . PRO A 1 298 ? -3.547 -2.899 29.898 1.00 93.50 298 PRO A N 1
ATOM 2594 C CA . PRO A 1 298 ? -3.220 -4.268 30.309 1.00 93.50 298 PRO A CA 1
ATOM 2595 C C . PRO A 1 298 ? -3.611 -4.604 31.756 1.00 93.50 298 PRO A C 1
ATOM 2597 O O . PRO A 1 298 ? -3.923 -5.746 32.068 1.00 93.50 298 PRO A O 1
ATOM 2600 N N . GLN A 1 299 ? -3.634 -3.609 32.649 1.00 92.44 299 GLN A N 1
ATOM 2601 C CA . GLN A 1 299 ? -3.996 -3.769 34.062 1.00 92.44 299 GLN A CA 1
ATOM 2602 C C . GLN A 1 299 ? -5.518 -3.848 34.295 1.00 92.44 299 GLN A C 1
ATOM 2604 O O . GLN A 1 299 ? -5.961 -3.935 35.438 1.00 92.44 299 GLN A O 1
ATOM 2609 N N . GLY A 1 300 ? -6.330 -3.785 33.234 1.00 91.00 300 GLY A N 1
ATOM 2610 C CA . GLY A 1 300 ? -7.789 -3.869 33.296 1.00 91.00 300 GLY A CA 1
ATOM 2611 C C . GLY A 1 300 ? -8.500 -2.543 33.578 1.00 91.00 300 GLY A C 1
ATOM 2612 O O . GLY A 1 300 ? -9.730 -2.506 33.569 1.00 91.00 300 GLY A O 1
ATOM 2613 N N . ALA A 1 301 ? -7.769 -1.442 33.774 1.00 94.81 301 ALA A N 1
ATOM 2614 C CA . ALA A 1 301 ? -8.382 -0.125 33.863 1.00 94.81 301 ALA A CA 1
ATOM 2615 C C . ALA A 1 301 ? -8.945 0.275 32.495 1.00 94.81 301 ALA A C 1
ATOM 2617 O O . ALA A 1 301 ? -8.262 0.175 31.473 1.00 94.81 301 ALA A O 1
ATOM 2618 N N . SER A 1 302 ? -10.192 0.732 32.482 1.00 96.31 302 SER A N 1
ATOM 2619 C CA . SER A 1 302 ? -10.913 1.106 31.275 1.00 96.31 302 SER A CA 1
ATOM 2620 C C . SER A 1 302 ? -11.494 2.512 31.358 1.00 96.31 302 SER A C 1
ATOM 2622 O O . SER A 1 302 ? -11.836 3.013 32.429 1.00 96.31 302 SER A O 1
ATOM 2624 N N . GLU A 1 303 ? -11.592 3.150 30.200 1.00 97.06 303 GLU A N 1
ATOM 2625 C CA . GLU A 1 303 ? -12.200 4.455 29.992 1.00 97.06 303 GLU A CA 1
ATOM 2626 C C . GLU A 1 303 ? -13.148 4.356 28.795 1.00 97.06 303 GLU A C 1
ATOM 2628 O O . GLU A 1 303 ? -12.751 3.924 27.717 1.00 97.06 303 GLU A O 1
ATOM 2633 N N . SER A 1 304 ? -14.401 4.760 28.984 1.00 97.19 304 SER A N 1
ATOM 2634 C CA . SER A 1 304 ? -15.372 4.981 27.914 1.00 97.19 304 SER A CA 1
ATOM 2635 C C . SER A 1 304 ? -15.716 6.461 27.856 1.00 97.19 304 SER A C 1
ATOM 2637 O O . SER A 1 304 ? -16.015 7.056 28.892 1.00 97.19 304 SER A O 1
ATOM 2639 N N . LYS A 1 305 ? -15.721 7.044 26.662 1.00 97.19 305 LYS A N 1
ATOM 2640 C CA . LYS A 1 305 ? -16.176 8.412 26.407 1.00 97.19 305 LYS A CA 1
ATOM 2641 C C . LYS A 1 305 ? -17.277 8.385 25.367 1.00 97.19 305 LYS A C 1
ATOM 2643 O O . LYS A 1 305 ? -17.148 7.695 24.364 1.00 97.19 305 LYS A O 1
ATOM 2648 N N . PHE A 1 306 ? -18.326 9.161 25.593 1.00 97.25 306 PHE A N 1
ATOM 2649 C CA . PHE A 1 306 ? -19.399 9.400 24.640 1.00 97.25 306 PHE A CA 1
ATOM 2650 C C . PHE A 1 306 ? -19.586 10.907 24.439 1.00 97.25 306 PHE A C 1
ATOM 2652 O O . PHE A 1 306 ? -19.478 11.677 25.397 1.00 97.25 306 PHE A O 1
ATOM 2659 N N . LEU A 1 307 ? -19.819 11.314 23.189 1.00 95.94 307 LEU A N 1
ATOM 2660 C CA . LEU A 1 307 ? -19.933 12.697 22.716 1.00 95.94 307 LEU A CA 1
ATOM 2661 C C . LEU A 1 307 ? -18.806 13.590 23.257 1.00 95.94 307 LEU A C 1
ATOM 2663 O O . LEU A 1 307 ? -19.048 14.500 24.047 1.00 95.94 307 LEU A O 1
ATOM 2667 N N . TRP A 1 308 ? -17.559 13.290 22.873 1.00 94.19 308 TRP A N 1
ATOM 2668 C CA . TRP A 1 308 ? -16.359 14.053 23.268 1.00 94.19 308 TRP A CA 1
ATOM 2669 C C . TRP A 1 308 ? -16.157 14.197 24.787 1.00 94.19 308 TRP A C 1
ATOM 2671 O O . TRP A 1 308 ? -15.546 15.151 25.262 1.00 94.19 308 TRP A O 1
ATOM 2681 N N . GLY A 1 309 ? -16.659 13.230 25.561 1.00 93.50 309 GLY A N 1
ATOM 2682 C CA . GLY A 1 309 ? -16.563 13.229 27.021 1.00 93.50 309 GLY A CA 1
ATOM 2683 C C . GLY A 1 309 ? -17.754 13.874 27.730 1.00 93.50 309 GLY A C 1
ATOM 2684 O O . GLY A 1 309 ? -17.703 14.013 28.951 1.00 93.50 309 GLY A O 1
ATOM 2685 N N . PHE A 1 310 ? -18.839 14.208 27.014 1.00 95.00 310 PHE A N 1
ATOM 2686 C CA . PHE A 1 310 ? -20.111 14.574 27.646 1.00 95.00 310 PHE A CA 1
ATOM 2687 C C . PHE A 1 310 ? -20.586 13.484 28.605 1.00 95.00 310 PHE A C 1
ATOM 2689 O O . PHE A 1 310 ? -21.092 13.793 29.675 1.00 95.00 310 PHE A O 1
ATOM 2696 N N . TYR A 1 311 ? -20.373 12.217 28.256 1.00 96.88 311 TYR A N 1
ATOM 2697 C CA . TYR A 1 311 ? -20.413 11.127 29.220 1.00 96.88 311 TYR A CA 1
ATOM 2698 C C . TYR A 1 311 ? -19.053 10.437 29.275 1.00 96.88 311 TYR A C 1
ATOM 2700 O O . TYR A 1 311 ? -18.502 10.049 28.244 1.00 96.88 311 TYR A O 1
ATOM 2708 N N . THR A 1 312 ? -18.510 10.287 30.479 1.00 96.94 312 THR A N 1
ATOM 2709 C CA . THR A 1 312 ? -17.242 9.605 30.734 1.00 96.94 312 THR A CA 1
ATOM 2710 C C . THR A 1 312 ? -17.441 8.558 31.818 1.00 96.94 312 THR A C 1
ATOM 2712 O O . THR A 1 312 ? -17.924 8.861 32.905 1.00 96.94 312 THR A O 1
ATOM 2715 N N . ARG A 1 313 ? -17.023 7.323 31.544 1.00 96.75 313 ARG A N 1
ATOM 2716 C CA . ARG A 1 313 ? -16.954 6.242 32.527 1.00 96.75 313 ARG A CA 1
ATOM 2717 C C . ARG A 1 313 ? -15.511 5.788 32.653 1.00 96.75 313 ARG A C 1
ATOM 2719 O O . ARG A 1 313 ? -14.924 5.367 31.660 1.00 96.75 313 ARG A O 1
ATOM 2726 N N . ARG A 1 314 ? -14.941 5.833 33.854 1.00 96.31 314 ARG A N 1
ATOM 2727 C CA . ARG A 1 314 ? -13.633 5.237 34.152 1.00 96.31 314 ARG A CA 1
ATOM 2728 C C . ARG A 1 314 ? -13.794 4.171 35.211 1.00 96.31 314 ARG A C 1
ATOM 2730 O O . ARG A 1 314 ? -14.445 4.399 36.223 1.00 96.31 314 ARG A O 1
ATOM 2737 N N . GLN A 1 315 ? -13.178 3.025 34.988 1.00 93.75 315 GLN A N 1
ATOM 2738 C CA . GLN A 1 315 ? -13.238 1.904 35.908 1.00 93.75 315 GLN A CA 1
ATOM 2739 C C . GLN A 1 315 ? -11.853 1.292 36.044 1.00 93.75 315 GLN A C 1
ATOM 2741 O O . GLN A 1 315 ? -11.168 1.050 35.058 1.00 93.75 315 GLN A O 1
ATOM 2746 N N . SER A 1 316 ? -11.438 1.041 37.273 1.00 92.88 316 SER A N 1
ATOM 2747 C CA . SER A 1 316 ? -10.239 0.283 37.627 1.00 92.88 316 SER A CA 1
ATOM 2748 C C . SER A 1 316 ? -10.587 -0.685 38.753 1.00 92.88 316 SER A C 1
ATOM 2750 O O . SER A 1 316 ? -11.695 -0.637 39.280 1.00 92.88 316 SER A O 1
ATOM 2752 N N . SER A 1 317 ? -9.637 -1.515 39.178 1.00 88.44 317 SER A N 1
ATOM 2753 C CA . SER A 1 317 ? -9.850 -2.458 40.284 1.00 88.44 317 SER A CA 1
ATOM 2754 C C . SER A 1 317 ? -10.250 -1.798 41.610 1.00 88.44 317 SER A C 1
ATOM 2756 O O . SER A 1 317 ? -10.873 -2.451 42.435 1.00 88.44 317 SER A O 1
ATOM 2758 N N . ARG A 1 318 ? -9.909 -0.518 41.817 1.00 88.88 318 ARG A N 1
ATOM 2759 C CA . ARG A 1 318 ? -10.136 0.203 43.086 1.00 88.88 318 ARG A CA 1
ATOM 2760 C C . ARG A 1 318 ? -11.108 1.374 42.996 1.00 88.88 318 ARG A C 1
ATOM 2762 O O . ARG A 1 318 ? -11.440 1.965 44.020 1.00 88.88 318 ARG A O 1
ATOM 2769 N N . ARG A 1 319 ? -11.446 1.818 41.782 1.00 91.44 319 ARG A N 1
ATOM 2770 C CA . ARG A 1 319 ? -12.125 3.103 41.552 1.00 91.44 319 ARG A CA 1
ATOM 2771 C C . ARG A 1 319 ? -13.073 3.025 40.373 1.00 91.44 319 ARG A C 1
ATOM 2773 O O . ARG A 1 319 ? -12.681 2.536 39.312 1.00 91.44 319 ARG A O 1
ATOM 2780 N N . GLU A 1 320 ? -14.245 3.615 40.542 1.00 93.88 320 GLU A N 1
ATOM 2781 C CA . GLU A 1 320 ? -15.229 3.867 39.499 1.00 93.88 320 GLU A CA 1
ATOM 2782 C C . GLU A 1 320 ? -15.564 5.357 39.446 1.00 93.88 320 GLU A C 1
ATOM 2784 O O . GLU A 1 320 ? -15.698 6.017 40.474 1.00 93.88 320 GLU A O 1
ATOM 2789 N N . LEU A 1 321 ? -15.691 5.892 38.240 1.00 94.19 321 LEU A N 1
ATOM 2790 C CA . LEU A 1 321 ? -16.077 7.269 37.975 1.00 94.19 321 LEU A CA 1
ATOM 2791 C C . LEU A 1 321 ? -17.086 7.279 36.833 1.00 94.19 321 LEU A C 1
ATOM 2793 O O . LEU A 1 321 ? -16.829 6.706 35.775 1.00 94.19 321 LEU A O 1
ATOM 2797 N N . TYR A 1 322 ? -18.182 7.989 37.037 1.00 95.56 322 TYR A N 1
ATOM 2798 C CA . TYR A 1 322 ? -19.198 8.287 36.047 1.00 95.56 322 TYR A CA 1
ATOM 2799 C C . TYR A 1 322 ? -19.387 9.801 36.037 1.00 95.56 322 TYR A C 1
ATOM 2801 O O . TYR A 1 322 ? -19.784 10.390 37.037 1.00 95.56 322 TYR A O 1
ATOM 2809 N N . GLU A 1 323 ? -19.093 10.445 34.919 1.00 95.38 323 GLU A N 1
ATOM 2810 C CA . GLU A 1 323 ? -19.313 11.875 34.725 1.00 95.38 323 GLU A CA 1
ATOM 2811 C C . GLU A 1 323 ? -20.270 12.086 33.562 1.00 95.38 323 GLU A C 1
ATOM 2813 O O . GLU A 1 323 ? -20.067 11.550 32.475 1.00 95.38 323 GLU A O 1
ATOM 2818 N N . LEU A 1 324 ? -21.297 12.898 33.791 1.00 94.88 324 LEU A N 1
ATOM 2819 C CA . LEU A 1 324 ? -22.167 13.454 32.769 1.00 94.88 324 LEU A CA 1
ATOM 2820 C C . LEU A 1 324 ? -21.861 14.952 32.663 1.00 94.88 324 LEU A C 1
ATOM 2822 O O . LEU A 1 324 ? -22.542 15.784 33.262 1.00 94.88 324 LEU A O 1
ATOM 2826 N N . SER A 1 325 ? -20.798 15.286 31.931 1.00 92.62 325 SER A N 1
ATOM 2827 C CA . SER A 1 325 ? -20.330 16.649 31.673 1.00 92.62 325 SER A CA 1
ATOM 2828 C C . SER A 1 325 ? -20.249 17.478 32.966 1.00 92.62 325 SER A C 1
ATOM 2830 O O . SER A 1 325 ? -19.640 17.058 33.951 1.00 92.62 325 SER A O 1
ATOM 2832 N N . PHE A 1 326 ? -20.854 18.665 32.983 1.00 88.94 326 PHE A N 1
ATOM 2833 C CA . PHE A 1 326 ? -20.996 19.493 34.174 1.00 88.94 326 PHE A CA 1
ATOM 2834 C C . PHE A 1 326 ? -22.210 19.115 35.036 1.00 88.94 326 PHE A C 1
ATOM 2836 O O . PHE A 1 326 ? -22.309 19.598 36.157 1.00 88.94 326 PHE A O 1
ATOM 2843 N N . LEU A 1 327 ? -23.128 18.276 34.546 1.00 94.31 327 LEU A N 1
ATOM 2844 C CA . LEU A 1 327 ? -24.402 17.988 35.209 1.00 94.31 327 LEU A CA 1
ATOM 2845 C C . LEU A 1 327 ? -24.233 17.101 36.436 1.00 94.31 327 LEU A C 1
ATOM 2847 O O . LEU A 1 327 ? -24.830 17.392 37.468 1.00 94.31 327 LEU A O 1
ATOM 2851 N N . MET A 1 328 ? -23.438 16.036 36.328 1.00 95.31 328 MET A N 1
ATOM 2852 C CA . MET A 1 328 ? -23.340 15.024 37.376 1.00 95.31 328 MET A CA 1
ATOM 2853 C C . MET A 1 328 ? -21.965 14.361 37.402 1.00 95.31 328 MET A C 1
ATOM 2855 O O . MET A 1 328 ? -21.415 14.023 36.356 1.00 95.31 328 MET A O 1
ATOM 2859 N N . THR A 1 329 ? -21.464 14.098 38.604 1.00 94.75 329 THR A N 1
ATOM 2860 C CA . THR A 1 329 ? -20.286 13.272 38.860 1.00 94.75 329 THR A CA 1
ATOM 2861 C C . THR A 1 329 ? -20.638 12.250 39.930 1.00 94.75 329 THR A C 1
ATOM 2863 O O . THR A 1 329 ? -21.091 12.617 41.005 1.00 94.75 329 THR A O 1
ATOM 2866 N N . TYR A 1 330 ? -20.387 10.975 39.674 1.00 94.06 330 TYR A N 1
ATOM 2867 C CA . TYR A 1 330 ? -20.423 9.921 40.675 1.00 94.06 330 TYR A CA 1
ATOM 2868 C C . TYR A 1 330 ? -19.067 9.226 40.698 1.00 94.06 330 TYR A C 1
ATOM 2870 O O . TYR A 1 330 ? -18.583 8.753 39.673 1.00 94.06 330 TYR A O 1
ATOM 2878 N N . TYR A 1 331 ? -18.435 9.185 41.859 1.00 92.81 331 TYR A N 1
ATOM 2879 C CA . TYR A 1 331 ? -17.136 8.577 42.079 1.00 92.81 331 TYR A CA 1
ATOM 2880 C C . TYR A 1 331 ? -17.228 7.619 43.258 1.00 92.81 331 TYR A C 1
ATOM 2882 O O . TYR A 1 331 ? -17.737 7.973 44.318 1.00 92.81 331 TYR A O 1
ATOM 2890 N N . LYS A 1 332 ? -16.707 6.410 43.087 1.00 90.31 332 LYS A N 1
ATOM 2891 C CA . LYS A 1 332 ? -16.651 5.390 44.127 1.00 90.31 332 LYS A CA 1
ATOM 2892 C C . LYS A 1 332 ? -15.239 4.831 44.202 1.00 90.31 332 LYS A C 1
ATOM 2894 O O . LYS A 1 332 ? -14.664 4.437 43.192 1.00 90.31 332 LYS A O 1
ATOM 2899 N N . ALA A 1 333 ? -14.690 4.789 45.401 1.00 90.12 333 ALA A N 1
ATOM 2900 C CA . ALA A 1 333 ? -13.462 4.095 45.751 1.00 90.12 333 ALA A CA 1
ATOM 2901 C C . ALA A 1 333 ? -13.727 3.195 46.967 1.00 90.12 333 ALA A C 1
ATOM 2903 O O . ALA A 1 333 ? -14.798 3.282 47.561 1.00 90.12 333 ALA A O 1
ATOM 2904 N N . GLU A 1 334 ? -12.762 2.350 47.339 1.00 85.81 334 GLU A N 1
ATOM 2905 C CA . GLU A 1 334 ? -12.900 1.361 48.428 1.00 85.81 334 GLU A CA 1
ATOM 2906 C C . GLU A 1 334 ? -13.512 1.921 49.725 1.00 85.81 334 GLU A C 1
ATOM 2908 O O . GLU A 1 334 ? -14.298 1.238 50.370 1.00 85.81 334 GLU A O 1
ATOM 2913 N N . GLU A 1 335 ? -13.194 3.164 50.088 1.00 86.38 335 GLU A N 1
ATOM 2914 C CA . GLU A 1 335 ? -13.599 3.761 51.371 1.00 86.38 335 GLU A CA 1
ATOM 2915 C C . GLU A 1 335 ? -14.372 5.074 51.228 1.00 86.38 335 GLU A C 1
ATOM 2917 O O . GLU A 1 335 ? -14.691 5.715 52.227 1.00 86.38 335 GLU A O 1
ATOM 2922 N N . VAL A 1 336 ? -14.604 5.528 49.994 1.00 88.19 336 VAL A N 1
ATOM 2923 C CA . VAL A 1 336 ? -15.196 6.842 49.733 1.00 88.19 336 VAL A CA 1
ATOM 2924 C C . VAL A 1 336 ? -16.151 6.757 48.558 1.00 88.19 336 VAL A C 1
ATOM 2926 O O . VAL A 1 336 ? -15.753 6.352 47.464 1.00 88.19 336 VAL A O 1
ATOM 2929 N N . SER A 1 337 ? -17.378 7.229 48.751 1.00 89.50 337 SER A N 1
ATOM 2930 C CA . SER A 1 337 ? -18.271 7.580 47.653 1.00 89.50 337 SER A CA 1
ATOM 2931 C C . SER A 1 337 ? -18.447 9.096 47.587 1.00 89.50 337 SER A C 1
ATOM 2933 O O . SER A 1 337 ? -18.422 9.796 48.600 1.00 89.50 337 SER A O 1
ATOM 2935 N N . TYR A 1 338 ? -18.560 9.623 46.378 1.00 91.44 338 TYR A N 1
ATOM 2936 C CA . TYR A 1 338 ? -18.777 11.032 46.106 1.00 91.44 338 TYR A CA 1
ATOM 2937 C C . TYR A 1 338 ? -19.805 11.161 44.991 1.00 91.44 338 TYR A C 1
ATOM 2939 O O . TYR A 1 338 ? -19.662 10.571 43.922 1.00 91.44 338 TYR A O 1
ATOM 2947 N N . PHE A 1 339 ? -20.826 11.962 45.238 1.00 93.94 339 PHE A N 1
ATOM 2948 C CA . PHE A 1 339 ? -21.838 12.344 44.277 1.00 93.94 339 PHE A CA 1
ATOM 2949 C C . PHE A 1 339 ? -21.879 13.867 44.193 1.00 93.94 339 PHE A C 1
ATOM 2951 O O . PHE A 1 339 ? -21.975 14.543 45.209 1.00 93.94 339 PHE A O 1
ATOM 2958 N N . GLY A 1 340 ? -21.810 14.414 42.989 1.00 91.31 340 GLY A N 1
ATOM 2959 C CA . GLY A 1 340 ? -21.864 15.845 42.733 1.00 91.31 340 GLY A CA 1
ATOM 2960 C C . GLY A 1 340 ? -22.855 16.157 41.622 1.00 91.31 340 GLY A C 1
ATOM 2961 O O . GLY A 1 340 ? -22.907 15.448 40.619 1.00 91.31 340 GLY A O 1
ATOM 2962 N N . LEU A 1 341 ? -23.606 17.244 41.773 1.00 93.12 341 LEU A N 1
ATOM 2963 C CA . LEU A 1 341 ? -24.455 17.832 40.741 1.00 93.12 341 LEU A CA 1
ATOM 2964 C C . LEU A 1 341 ? -23.977 19.246 40.418 1.00 93.12 341 LEU A C 1
ATOM 2966 O O . LEU A 1 341 ? -23.561 20.000 41.304 1.00 93.12 341 LEU A O 1
ATOM 2970 N N . LEU A 1 342 ? -24.047 19.601 39.134 1.00 91.69 342 LEU A N 1
ATOM 2971 C CA . LEU A 1 342 ? -23.696 20.928 38.614 1.00 91.69 342 LEU A CA 1
ATOM 2972 C C . LEU A 1 342 ? -22.305 21.404 39.086 1.00 91.69 342 LEU A C 1
ATOM 2974 O O . LEU A 1 342 ? -22.105 22.572 39.418 1.00 91.69 342 LEU A O 1
ATOM 2978 N N . LYS A 1 343 ? -21.345 20.466 39.149 1.00 84.75 343 LYS A N 1
ATOM 2979 C CA . LYS A 1 343 ? -19.937 20.675 39.551 1.00 84.75 343 LYS A CA 1
ATOM 2980 C C . LYS A 1 343 ? -19.748 21.420 40.886 1.00 84.75 343 LYS A C 1
ATOM 2982 O O . LYS A 1 343 ? -18.797 22.183 41.022 1.00 84.75 343 LYS A O 1
ATOM 2987 N N . GLY A 1 344 ? -20.634 21.206 41.860 1.00 80.88 344 GLY A N 1
ATOM 2988 C CA . GLY A 1 344 ? -20.476 21.757 43.215 1.00 80.88 344 GLY A CA 1
ATOM 2989 C C . GLY A 1 344 ? -21.692 22.499 43.766 1.00 80.88 344 GLY A C 1
ATOM 2990 O O . GLY A 1 344 ? -21.657 22.952 44.912 1.00 80.88 344 GLY A O 1
ATOM 2991 N N . LEU A 1 345 ? -22.781 22.601 42.990 1.00 89.50 345 LEU A N 1
ATOM 2992 C CA . LEU A 1 345 ? -24.050 23.120 43.507 1.00 89.50 345 LEU A CA 1
ATOM 2993 C C . LEU A 1 345 ? -24.574 22.231 44.636 1.00 89.50 345 LEU A C 1
ATOM 2995 O O . LEU A 1 345 ? -25.068 22.731 45.641 1.00 89.50 345 LEU A O 1
ATOM 2999 N N . PHE A 1 346 ? -24.444 20.921 44.459 1.00 92.00 346 PHE A N 1
ATOM 3000 C CA . PHE A 1 346 ? -24.743 19.919 45.465 1.00 92.00 346 PHE A CA 1
ATOM 3001 C C . PHE A 1 346 ? -23.646 18.864 45.417 1.00 92.00 346 PHE A C 1
ATOM 3003 O O . PHE A 1 346 ? -23.380 18.309 44.353 1.00 92.00 346 PHE A O 1
ATOM 3010 N N . GLU A 1 347 ? -23.011 18.589 46.548 1.00 91.44 347 GLU A N 1
ATOM 3011 C CA . GLU A 1 347 ? -22.050 17.500 46.689 1.00 91.44 347 GLU A CA 1
ATOM 3012 C C . GLU A 1 347 ? -22.371 16.702 47.941 1.00 91.44 347 GLU A C 1
ATOM 3014 O O . GLU A 1 347 ? -22.551 17.265 49.018 1.00 91.44 347 GLU A O 1
ATOM 3019 N N . TYR A 1 348 ? -22.388 15.388 47.805 1.00 90.94 348 TYR A N 1
ATOM 3020 C CA . TYR A 1 348 ? -22.559 14.448 48.888 1.00 90.94 348 TYR A CA 1
ATOM 3021 C C . TYR A 1 348 ? -21.385 13.478 48.879 1.00 90.94 348 TYR A C 1
ATOM 3023 O O . TYR A 1 348 ? -21.096 12.846 47.864 1.00 90.94 348 TYR A O 1
ATOM 3031 N N . ARG A 1 349 ? -20.675 13.382 49.998 1.00 90.25 349 ARG A N 1
ATOM 3032 C CA . ARG A 1 349 ? -19.538 12.482 50.173 1.00 90.25 349 ARG A CA 1
ATOM 3033 C C . ARG A 1 349 ? -19.813 11.568 51.353 1.00 90.25 349 ARG A C 1
ATOM 3035 O O . ARG A 1 349 ? -20.110 12.059 52.436 1.00 90.25 349 ARG A O 1
ATOM 3042 N N . THR A 1 350 ? -19.634 10.269 51.162 1.00 88.94 350 THR A N 1
ATOM 3043 C CA . THR A 1 350 ? -19.619 9.292 52.254 1.00 88.94 350 THR A CA 1
ATOM 3044 C C . THR A 1 350 ? -18.219 8.714 52.382 1.00 88.94 350 THR A C 1
ATOM 3046 O O . THR A 1 350 ? -17.583 8.376 51.382 1.00 88.94 350 THR A O 1
ATOM 3049 N N . GLY A 1 351 ? -17.699 8.679 53.602 1.00 86.12 351 GLY A N 1
ATOM 3050 C CA . GLY A 1 351 ? -16.476 7.972 53.969 1.00 86.12 351 GLY A CA 1
ATOM 3051 C C . GLY A 1 351 ? -16.779 6.846 54.955 1.00 86.12 351 GLY A C 1
ATOM 3052 O O . GLY A 1 351 ? -17.936 6.620 55.291 1.00 86.12 351 GLY A O 1
ATOM 3053 N N . LYS A 1 352 ? -15.736 6.173 55.453 1.00 79.62 352 LYS A N 1
ATOM 3054 C CA . LYS A 1 352 ? -15.869 5.139 56.496 1.00 79.62 352 LYS A CA 1
ATOM 3055 C C . LYS A 1 352 ? -16.503 5.646 57.792 1.00 79.62 352 LYS A C 1
ATOM 3057 O O . LYS A 1 352 ? -17.328 4.956 58.361 1.00 79.62 352 LYS A O 1
ATOM 3062 N N . GLU A 1 353 ? -16.110 6.833 58.242 1.00 81.31 353 GLU A N 1
ATOM 3063 C CA . GLU A 1 353 ? -16.555 7.379 59.534 1.00 81.31 353 GLU A CA 1
ATOM 3064 C C . GLU A 1 353 ? -17.386 8.654 59.366 1.00 81.31 353 GLU A C 1
ATOM 3066 O O . GLU A 1 353 ? -18.265 8.935 60.170 1.00 81.31 353 GLU A O 1
ATOM 3071 N N . GLN A 1 354 ? -17.150 9.423 58.299 1.00 85.62 354 GLN A N 1
ATOM 3072 C CA . GLN A 1 354 ? -17.729 10.755 58.137 1.00 85.62 354 GLN A CA 1
ATOM 3073 C C . GLN A 1 354 ? -18.438 10.934 56.800 1.00 85.62 354 GLN A C 1
ATOM 3075 O O . GLN A 1 354 ? -17.908 10.624 55.728 1.00 85.62 354 GLN A O 1
ATOM 3080 N N . CYS A 1 355 ? -19.629 11.509 56.887 1.00 90.44 355 CYS A N 1
ATOM 3081 C CA . CYS A 1 355 ? -20.457 11.965 55.788 1.00 90.44 355 CYS A CA 1
ATOM 3082 C C . CYS A 1 355 ? -20.327 13.488 55.680 1.00 90.44 355 CYS A C 1
ATOM 3084 O O . CYS A 1 355 ? -20.209 14.188 56.685 1.00 90.44 355 CYS A O 1
ATOM 3086 N N . ALA A 1 356 ? -20.340 14.017 54.459 1.00 90.25 356 ALA A N 1
ATOM 3087 C CA . ALA A 1 356 ? -20.276 15.451 54.217 1.00 90.25 356 ALA A CA 1
ATOM 3088 C C . ALA A 1 356 ? -21.244 15.877 53.111 1.00 90.25 356 ALA A C 1
ATOM 3090 O O . ALA A 1 356 ? -21.309 15.248 52.054 1.00 90.25 356 ALA A O 1
ATOM 3091 N N . LEU A 1 357 ? -21.942 16.988 53.333 1.00 91.25 357 LEU A N 1
ATOM 3092 C CA . LEU A 1 357 ? -22.800 17.649 52.358 1.00 91.25 357 LEU A CA 1
ATOM 3093 C C . LEU A 1 357 ? -22.294 19.061 52.086 1.00 91.25 357 LEU A C 1
ATOM 3095 O O . LEU A 1 357 ? -22.118 19.862 53.004 1.00 91.25 357 LEU A O 1
ATOM 3099 N N . ARG A 1 358 ? -22.112 19.393 50.813 1.00 89.31 358 ARG A N 1
ATOM 3100 C CA . ARG A 1 358 ? -21.852 20.757 50.358 1.00 89.31 358 ARG A CA 1
ATOM 3101 C C . ARG A 1 358 ? -22.999 21.223 49.476 1.00 89.31 358 ARG A C 1
ATOM 3103 O O . ARG A 1 358 ? -23.468 20.489 48.611 1.00 89.31 358 ARG A O 1
ATOM 3110 N N . PHE A 1 359 ? -23.413 22.466 49.678 1.00 89.94 359 PHE A N 1
ATOM 3111 C CA . PHE A 1 359 ? -24.430 23.126 48.870 1.00 89.94 359 PHE A CA 1
ATOM 3112 C C . PHE A 1 359 ? -23.941 24.511 48.432 1.00 89.94 359 PHE A C 1
ATOM 3114 O O . PHE A 1 359 ? -23.174 25.147 49.159 1.00 89.94 359 PHE A O 1
ATOM 3121 N N . LEU A 1 360 ? -24.367 24.965 47.248 1.00 88.31 360 LEU A N 1
ATOM 3122 C CA . LEU A 1 360 ? -24.072 26.290 46.678 1.00 88.31 360 LEU A CA 1
ATOM 3123 C C . LEU A 1 360 ? -22.579 26.663 46.698 1.00 88.31 360 LEU A C 1
ATOM 3125 O O . LEU A 1 360 ? -22.230 27.808 46.970 1.00 88.31 360 LEU A O 1
ATOM 3129 N N . TYR A 1 361 ? -21.688 25.705 46.418 1.00 84.38 361 TYR A N 1
ATOM 3130 C CA . TYR A 1 361 ? -20.236 25.933 46.396 1.00 84.38 361 TYR A CA 1
ATOM 3131 C C . TYR A 1 361 ? -19.656 26.455 47.728 1.00 84.38 361 TYR A C 1
ATOM 3133 O O . TYR A 1 361 ? -18.565 27.026 47.745 1.00 84.38 361 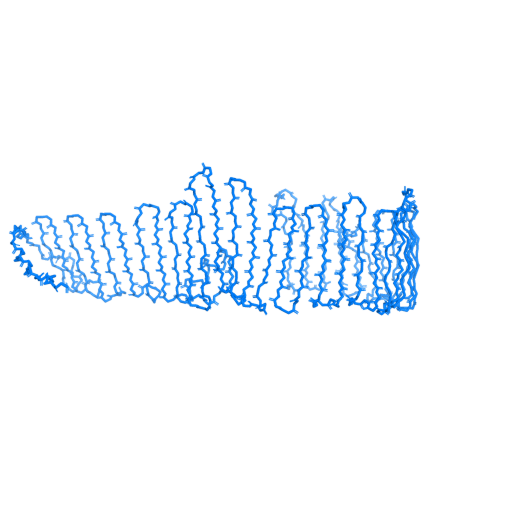TYR A O 1
ATOM 3141 N N . SER A 1 362 ? -20.361 26.253 48.852 1.00 84.12 362 SER A N 1
ATOM 3142 C CA . SER A 1 362 ? -19.918 26.715 50.172 1.00 84.12 362 SER A CA 1
ATOM 3143 C C . SER A 1 362 ? -18.529 26.160 50.528 1.00 84.12 362 SER A C 1
ATOM 3145 O O . SER A 1 362 ? -18.305 24.945 50.416 1.00 84.12 362 SER A O 1
ATOM 3147 N N . PRO A 1 363 ? -17.597 26.999 51.025 1.00 84.44 363 PRO A N 1
ATOM 3148 C CA . PRO A 1 363 ? -16.293 26.532 51.489 1.00 84.44 363 PRO A CA 1
ATOM 3149 C C . PRO A 1 363 ? -16.407 25.620 52.720 1.00 84.44 363 PRO A C 1
ATOM 3151 O O . PRO A 1 363 ? -15.497 24.831 52.976 1.00 84.44 363 PRO A O 1
ATOM 3154 N N . TRP A 1 364 ? -17.528 25.683 53.449 1.00 86.50 364 TRP A N 1
ATOM 3155 C CA . TRP A 1 364 ? -17.773 24.936 54.682 1.00 86.50 364 TRP A CA 1
ATOM 3156 C C . TRP A 1 364 ? -18.833 23.847 54.446 1.00 86.50 364 TRP A C 1
ATOM 3158 O O . TRP A 1 364 ? -20.028 24.158 54.422 1.00 86.50 364 TRP A O 1
ATOM 3168 N N . PRO A 1 365 ? -18.431 22.584 54.211 1.00 86.06 365 PRO A N 1
ATOM 3169 C CA . PRO A 1 365 ? -19.369 21.473 54.107 1.00 86.06 365 PRO A CA 1
ATOM 3170 C C . PRO A 1 365 ? -19.935 21.112 55.487 1.00 86.06 365 PRO A C 1
ATOM 3172 O O . PRO A 1 365 ? -19.223 21.155 56.489 1.00 86.06 365 PRO A O 1
ATOM 3175 N N . ILE A 1 366 ? -21.205 20.719 55.530 1.00 88.38 366 ILE A N 1
ATOM 3176 C CA . ILE A 1 366 ? -21.847 20.166 56.725 1.00 88.38 366 ILE A CA 1
ATOM 3177 C C . ILE A 1 366 ? -21.348 18.730 56.875 1.00 88.38 366 ILE A C 1
ATOM 3179 O O . ILE A 1 366 ? -21.497 17.947 55.941 1.00 88.38 366 ILE A O 1
ATOM 3183 N N . GLN A 1 367 ? -20.744 18.393 58.012 1.00 90.94 367 GLN A N 1
ATOM 3184 C CA . GLN A 1 367 ? -20.177 17.070 58.283 1.00 90.94 367 GLN A CA 1
ATOM 3185 C C . GLN A 1 367 ? -20.889 16.412 59.465 1.00 90.94 367 GLN A C 1
ATOM 3187 O O . GLN A 1 367 ? -21.275 17.099 60.410 1.00 90.94 367 GLN A O 1
ATOM 3192 N N . TRP A 1 368 ? -21.066 15.097 59.402 1.00 90.56 368 TRP A N 1
ATOM 3193 C CA . TRP A 1 368 ? -21.631 14.279 60.476 1.00 90.56 368 TRP A CA 1
ATOM 3194 C C . TRP A 1 368 ? -21.093 12.851 60.380 1.00 90.56 368 TRP A C 1
ATOM 3196 O O . TRP A 1 368 ? -20.564 12.460 59.338 1.00 90.56 368 TRP A O 1
ATOM 3206 N N . ASP A 1 369 ? -21.233 12.067 61.444 1.00 86.56 369 ASP A N 1
ATOM 3207 C CA . ASP A 1 369 ? -20.800 10.670 61.431 1.00 86.56 369 ASP A CA 1
ATOM 3208 C C . ASP A 1 369 ? -21.722 9.855 60.515 1.00 86.56 369 ASP A C 1
ATOM 3210 O O . ASP A 1 369 ? -22.950 9.894 60.651 1.00 86.56 369 ASP A O 1
ATOM 3214 N N . CYS A 1 370 ? -21.151 9.150 59.534 1.00 71.88 370 CYS A N 1
ATOM 3215 C CA . CYS A 1 370 ? -21.949 8.232 58.727 1.00 71.88 370 CYS A CA 1
ATOM 3216 C C . CYS A 1 370 ? -22.416 7.088 59.635 1.00 71.88 370 CYS A C 1
ATOM 3218 O O . CYS A 1 370 ? -21.616 6.524 60.378 1.00 71.88 370 CYS A O 1
ATOM 3220 N N . ALA A 1 371 ? -23.691 6.705 59.552 1.00 60.38 371 ALA A N 1
ATOM 3221 C CA . ALA A 1 371 ? -24.103 5.426 60.112 1.00 60.38 371 ALA A CA 1
ATOM 3222 C C . ALA A 1 371 ? -23.330 4.324 59.375 1.00 60.38 371 ALA A C 1
ATOM 3224 O O . ALA A 1 371 ? -23.316 4.322 58.142 1.00 60.38 371 ALA A O 1
ATOM 3225 N N . ASP A 1 372 ? -22.689 3.419 60.120 1.00 50.00 372 ASP A N 1
ATOM 3226 C CA . ASP A 1 372 ? -22.220 2.150 59.569 1.00 50.00 372 ASP A CA 1
ATOM 3227 C C . ASP A 1 372 ? -23.396 1.566 58.779 1.00 50.00 372 ASP A C 1
ATOM 3229 O O . ASP A 1 372 ? -24.449 1.282 59.359 1.00 50.00 372 ASP A O 1
ATOM 3233 N N . GLU A 1 373 ? -23.250 1.393 57.462 1.00 44.34 373 GLU A N 1
ATOM 3234 C CA . GLU A 1 373 ? -24.109 0.478 56.711 1.00 44.34 373 GLU A CA 1
ATOM 3235 C C . GLU A 1 373 ? -23.778 -0.938 57.206 1.00 44.34 373 GLU A C 1
ATOM 3237 O O . GLU A 1 373 ? -23.124 -1.752 56.550 1.00 44.34 373 GLU A O 1
ATOM 3242 N N . GLY A 1 374 ? -24.200 -1.232 58.433 1.00 36.94 374 GLY A N 1
ATOM 3243 C CA . GLY A 1 374 ? -24.318 -2.570 58.944 1.00 36.94 374 GLY A CA 1
ATOM 3244 C C . GLY A 1 374 ? -25.325 -3.263 58.057 1.00 36.94 374 GLY A C 1
ATOM 3245 O O . GLY A 1 374 ? -26.510 -3.010 58.196 1.00 36.94 374 GLY A O 1
ATOM 3246 N N . LYS A 1 375 ? -24.821 -4.081 57.128 1.00 36.56 375 LYS A N 1
ATOM 3247 C CA . LYS A 1 375 ? -25.468 -5.256 56.528 1.00 36.56 375 LYS A CA 1
ATOM 3248 C C . LYS A 1 375 ? -26.974 -5.357 56.826 1.00 36.56 375 LYS A C 1
ATOM 3250 O O . LYS A 1 375 ? -27.394 -6.278 57.525 1.00 36.56 375 LYS A O 1
ATOM 3255 N N . GLU A 1 376 ? -27.796 -4.465 56.284 1.00 31.42 376 GLU A N 1
ATOM 3256 C CA . GLU A 1 376 ? -29.213 -4.769 56.168 1.00 31.42 376 GLU A CA 1
ATOM 3257 C C . GLU A 1 376 ? -29.325 -5.741 55.004 1.00 31.42 376 GLU A C 1
ATOM 3259 O O . GLU A 1 376 ? -28.928 -5.464 53.870 1.00 31.42 376 GLU A O 1
ATOM 3264 N N . ALA A 1 377 ? -29.738 -6.953 55.360 1.00 33.03 377 ALA A N 1
ATOM 3265 C CA . ALA A 1 377 ? -29.916 -8.071 54.467 1.00 33.03 377 ALA A CA 1
ATOM 3266 C C . ALA A 1 377 ? -30.709 -7.630 53.234 1.00 33.03 377 ALA A C 1
ATOM 3268 O O . ALA A 1 377 ? -31.891 -7.297 53.317 1.00 33.03 377 ALA A O 1
ATOM 3269 N N . VAL A 1 378 ? -30.056 -7.672 52.072 1.00 33.28 378 VAL A N 1
ATOM 3270 C CA . VAL A 1 378 ? -30.761 -7.746 50.798 1.00 33.28 378 VAL A CA 1
ATOM 3271 C C . VAL A 1 378 ? -31.630 -8.996 50.883 1.00 33.28 378 VAL A C 1
ATOM 3273 O O . VAL A 1 378 ? -31.112 -10.111 50.968 1.00 33.28 378 VAL A O 1
ATOM 3276 N N . ALA A 1 379 ? -32.943 -8.779 50.940 1.00 37.84 379 ALA A N 1
ATOM 3277 C CA . ALA A 1 379 ? -33.951 -9.818 50.871 1.00 37.84 379 ALA A CA 1
ATOM 3278 C C . ALA A 1 379 ? -33.618 -10.787 49.728 1.00 37.84 379 ALA A C 1
ATOM 3280 O O . ALA A 1 379 ? -33.268 -10.369 48.621 1.00 37.84 379 ALA A O 1
ATOM 3281 N N . GLU A 1 380 ? -33.689 -12.080 50.038 1.00 33.06 380 GLU A N 1
ATOM 3282 C CA . GLU A 1 380 ? -33.386 -13.178 49.128 1.00 33.06 380 GLU A CA 1
ATOM 3283 C C . GLU A 1 380 ? -34.062 -12.982 47.758 1.00 33.06 380 GLU A C 1
ATOM 3285 O O . GLU A 1 380 ? -35.262 -12.689 47.697 1.00 33.06 380 GLU A O 1
ATOM 3290 N N . PRO A 1 381 ? -33.350 -13.183 46.636 1.00 34.31 381 PRO A N 1
ATOM 3291 C CA . PRO A 1 381 ? -34.012 -13.276 45.350 1.00 34.31 381 PRO A CA 1
ATOM 3292 C C . PRO A 1 381 ? -34.875 -14.542 45.324 1.00 34.31 381 PRO A C 1
ATOM 3294 O O . PRO A 1 381 ? -34.394 -15.659 45.525 1.00 34.31 381 PRO A O 1
ATOM 3297 N N . VAL A 1 382 ? -36.166 -14.346 45.052 1.00 35.19 382 VAL A N 1
ATOM 3298 C CA . VAL A 1 382 ? -37.148 -15.395 44.766 1.00 35.19 382 VAL A CA 1
ATOM 3299 C C . VAL A 1 382 ? -36.556 -16.391 43.764 1.00 35.19 382 VAL A C 1
ATOM 3301 O O . VAL A 1 382 ? -36.220 -16.031 42.634 1.00 35.19 382 VAL A O 1
ATOM 3304 N N . LYS A 1 383 ? -36.441 -17.659 44.179 1.00 32.34 383 LYS A N 1
ATOM 3305 C CA . LYS A 1 383 ? -36.139 -18.792 43.296 1.00 32.34 383 LYS A CA 1
ATOM 3306 C C . LYS A 1 383 ? -37.200 -18.861 42.199 1.00 32.34 383 LYS A C 1
ATOM 3308 O O . LYS A 1 383 ? -38.316 -19.314 42.443 1.00 32.34 383 LYS A O 1
ATOM 3313 N N . ILE A 1 384 ? -36.843 -18.465 40.982 1.00 34.38 384 ILE A N 1
ATOM 3314 C CA . ILE A 1 384 ? -37.601 -18.851 39.793 1.00 34.38 384 ILE A CA 1
ATOM 3315 C C . ILE A 1 384 ? -37.298 -20.333 39.561 1.00 34.38 384 ILE A C 1
ATOM 3317 O O . ILE A 1 384 ? -36.195 -20.698 39.153 1.00 34.38 384 ILE A O 1
ATOM 3321 N N . MET A 1 385 ? -38.268 -21.191 39.886 1.00 31.47 385 MET A N 1
ATOM 3322 C CA . MET A 1 385 ? -38.266 -22.586 39.458 1.00 31.47 385 MET A CA 1
ATOM 3323 C C . MET A 1 385 ? -38.342 -22.609 37.931 1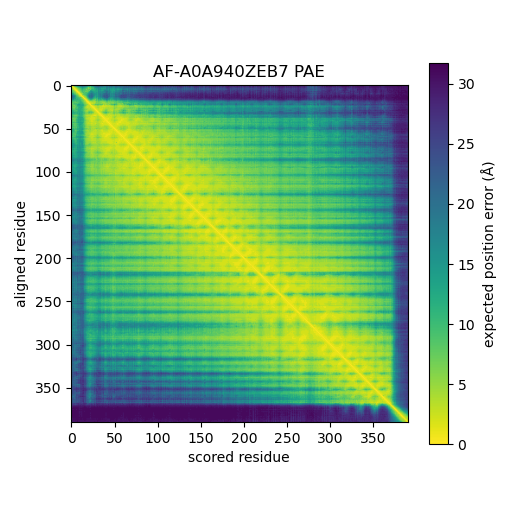.00 31.47 385 MET A C 1
ATOM 3325 O O . MET A 1 385 ? -39.367 -22.261 37.348 1.00 31.47 385 MET A O 1
ATOM 3329 N N . VAL A 1 386 ? -37.259 -23.024 37.281 1.00 34.97 386 VAL A N 1
ATOM 3330 C CA . VAL A 1 386 ? -37.342 -23.549 35.920 1.00 34.97 386 VAL A CA 1
ATOM 3331 C C . VAL A 1 386 ? -37.902 -24.959 36.062 1.00 34.97 386 VAL A C 1
ATOM 3333 O O . VAL A 1 386 ? -37.213 -25.858 36.544 1.00 34.97 386 VAL A O 1
ATOM 3336 N N . HIS A 1 387 ? -39.175 -25.128 35.708 1.00 34.25 387 HIS A N 1
ATOM 3337 C CA . HIS A 1 387 ? -39.729 -26.445 35.426 1.00 34.25 387 HIS A CA 1
ATOM 3338 C C . HIS A 1 387 ? -38.964 -27.011 34.227 1.00 34.25 387 HIS A C 1
ATOM 3340 O O . HIS A 1 387 ? -39.144 -26.560 33.099 1.00 34.25 387 HIS A O 1
ATOM 3346 N N . ASN A 1 388 ? -38.087 -27.972 34.498 1.00 40.81 388 ASN A N 1
ATOM 3347 C CA . ASN A 1 388 ? -37.766 -29.011 33.536 1.00 40.81 388 ASN A CA 1
ATOM 3348 C C . ASN A 1 388 ? -38.796 -30.114 33.733 1.00 40.81 388 ASN A C 1
ATOM 3350 O O . ASN A 1 388 ? -38.931 -30.591 34.856 1.00 40.81 388 ASN A O 1
ATOM 3354 N N . ASP A 1 389 ? -39.497 -30.463 32.662 1.00 37.72 389 ASP A N 1
ATOM 3355 C CA . ASP A 1 389 ? -40.173 -31.743 32.440 1.00 37.72 389 ASP A CA 1
ATOM 3356 C C . ASP 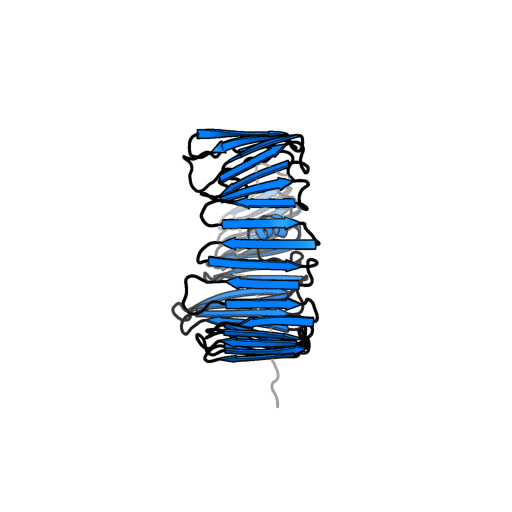A 1 389 ? -40.727 -31.731 30.995 1.00 37.72 389 ASP A C 1
ATOM 3358 O O . ASP A 1 389 ? -41.011 -30.651 30.468 1.00 37.72 389 ASP A O 1
ATOM 3362 N N . PRO A 1 390 ? -40.890 -32.889 30.334 1.00 48.94 390 PRO A N 1
ATOM 3363 C CA . PRO A 1 390 ? -39.813 -33.635 29.669 1.00 48.94 390 PRO A CA 1
ATOM 3364 C C . PRO A 1 390 ? -39.797 -33.486 28.140 1.00 48.94 390 PRO A C 1
ATOM 3366 O O . PRO A 1 390 ? -40.857 -33.171 27.549 1.00 48.94 390 PRO A O 1
#

Solvent-accessible surface area (backbone atoms only — not comparable to full-atom values): 19487 Å² total; per-residue (Å²): 131,75,73,63,52,69,60,73,56,88,90,42,87,87,56,76,45,52,42,43,37,49,77,54,36,38,39,33,42,46,102,85,69,50,74,34,37,31,38,64,52,54,35,32,40,42,58,73,48,96,91,23,54,33,39,36,36,43,47,54,52,48,29,35,38,38,30,46,89,62,30,38,37,43,30,40,46,61,80,28,32,35,42,35,42,38,76,60,28,42,33,42,34,41,54,55,53,36,32,40,41,39,29,69,58,37,36,41,39,38,38,36,50,62,85,29,34,38,41,36,38,34,48,55,71,46,99,60,45,34,40,36,44,34,39,57,49,54,32,36,38,39,39,38,90,52,35,42,36,41,25,46,52,45,81,26,33,35,42,38,40,32,64,88,61,53,33,39,37,42,26,65,47,47,85,35,25,35,42,31,50,34,91,61,34,36,35,44,34,42,53,55,55,34,34,40,38,36,46,81,64,34,43,33,36,34,46,44,57,56,51,30,34,40,39,36,38,56,63,95,49,36,44,37,40,41,38,32,39,49,90,55,20,33,44,36,40,41,36,33,64,87,70,78,32,52,30,39,38,38,34,46,62,56,50,34,36,38,37,36,41,62,75,58,28,35,43,34,37,27,46,25,79,69,82,66,98,42,73,73,54,50,73,70,46,41,72,77,63,26,44,30,41,38,40,31,43,64,87,63,35,33,41,39,31,31,61,80,42,42,34,31,41,38,40,43,100,61,38,40,37,41,32,41,55,60,56,32,37,40,36,40,41,93,60,37,39,37,41,31,32,59,79,35,46,36,30,42,34,41,39,77,57,44,26,36,41,31,52,75,65,46,94,73,55,54,70,48,74,38,77,74,84,67,81,74,76,76,73,78,80,79,81,80,80,78,84,82,81,136